Protein AF-A0A3M7S8G0-F1 (afdb_monomer_lite)

Structure (mmCIF, N/CA/C/O backbone):
data_AF-A0A3M7S8G0-F1
#
_entry.id   AF-A0A3M7S8G0-F1
#
loop_
_atom_site.group_PDB
_atom_site.id
_atom_site.type_symbol
_atom_site.label_atom_id
_atom_site.label_alt_id
_atom_site.label_comp_id
_atom_site.label_asym_id
_atom_site.label_entity_id
_atom_site.label_seq_id
_atom_site.pdbx_PDB_ins_code
_atom_site.Cartn_x
_atom_site.Cartn_y
_atom_site.Cartn_z
_atom_site.occupancy
_atom_site.B_iso_or_equiv
_atom_site.auth_seq_id
_atom_site.auth_comp_id
_atom_site.auth_asym_id
_atom_site.auth_atom_id
_atom_site.pdbx_PDB_model_num
ATOM 1 N N . MET A 1 1 ? -59.566 43.401 36.136 1.00 35.19 1 MET A N 1
ATOM 2 C CA . MET A 1 1 ? -59.509 43.508 34.661 1.00 35.19 1 MET A CA 1
ATOM 3 C C . MET A 1 1 ? -58.151 42.978 34.222 1.00 35.19 1 MET A C 1
ATOM 5 O O . MET A 1 1 ? -57.161 43.342 34.837 1.00 35.19 1 MET A O 1
ATOM 9 N N . LYS A 1 2 ? -58.144 42.011 33.301 1.00 36.00 2 LYS A N 1
ATOM 10 C CA . LYS A 1 2 ? -57.023 41.124 32.942 1.00 36.00 2 LYS A CA 1
ATOM 11 C C . LYS A 1 2 ? -55.799 41.880 32.402 1.00 36.00 2 LYS A C 1
ATOM 13 O O . LYS A 1 2 ? -55.965 42.694 31.504 1.00 36.00 2 LYS A O 1
ATOM 18 N N . PHE A 1 3 ? -54.597 41.495 32.831 1.00 31.25 3 PHE A N 1
ATOM 19 C CA . PHE A 1 3 ? -53.400 41.558 31.989 1.00 31.25 3 PHE A CA 1
ATOM 20 C C . PHE A 1 3 ? -52.768 40.165 31.961 1.00 31.25 3 PHE A C 1
ATOM 22 O O . PHE A 1 3 ? -52.511 39.558 32.998 1.00 31.25 3 PHE A O 1
ATOM 29 N N . PHE A 1 4 ? -52.667 39.623 30.751 1.00 34.78 4 PHE A N 1
ATOM 30 C CA . PHE A 1 4 ? -52.279 38.252 30.450 1.00 34.78 4 PHE A CA 1
ATOM 31 C C . PHE A 1 4 ? -50.775 38.038 30.654 1.00 34.78 4 PHE A C 1
ATOM 33 O O . PHE A 1 4 ? -49.954 38.788 30.133 1.00 34.78 4 PHE A O 1
ATOM 40 N N . PHE A 1 5 ? -50.446 36.954 31.354 1.00 35.44 5 PHE A N 1
ATOM 41 C CA . PHE A 1 5 ? -49.166 36.261 31.280 1.00 35.44 5 PHE A CA 1
ATOM 42 C C . PHE A 1 5 ? -48.960 35.728 29.854 1.00 35.44 5 PHE A C 1
ATOM 44 O O . PHE A 1 5 ? -49.791 34.965 29.360 1.00 35.44 5 PHE A O 1
ATOM 51 N N . LEU A 1 6 ? -47.837 36.068 29.225 1.00 30.28 6 LEU A N 1
ATOM 52 C CA . LEU A 1 6 ? -47.294 35.314 28.098 1.00 30.28 6 LEU A CA 1
ATOM 53 C C . LEU A 1 6 ? -45.829 35.000 28.418 1.00 30.28 6 LEU A C 1
ATOM 55 O O . LEU A 1 6 ? -44.922 35.777 28.133 1.00 30.28 6 LEU A O 1
ATOM 59 N N . ILE A 1 7 ? -45.616 33.866 29.087 1.00 33.19 7 ILE A N 1
ATOM 60 C CA . ILE A 1 7 ? -44.297 33.249 29.233 1.00 33.19 7 ILE A CA 1
ATOM 61 C C . ILE A 1 7 ? -43.925 32.712 27.850 1.00 33.19 7 ILE A C 1
ATOM 63 O O . ILE A 1 7 ? -44.396 31.652 27.440 1.00 33.19 7 ILE A O 1
ATOM 67 N N . PHE A 1 8 ? -43.099 33.451 27.113 1.00 31.55 8 PHE A N 1
ATOM 68 C CA . PHE A 1 8 ? -42.335 32.873 26.016 1.00 31.55 8 PHE A CA 1
ATOM 69 C C . PHE A 1 8 ? -41.176 32.082 26.628 1.00 31.55 8 PHE A C 1
ATOM 71 O O . PHE A 1 8 ? -40.169 32.642 27.056 1.00 31.55 8 PHE A O 1
ATOM 78 N N . LEU A 1 9 ? -41.333 30.760 26.669 1.00 33.66 9 LEU A N 1
ATOM 79 C CA . LEU A 1 9 ? -40.222 29.815 26.708 1.00 33.66 9 LEU A CA 1
ATOM 80 C C . LEU A 1 9 ? -39.413 29.996 25.416 1.00 33.66 9 LEU A C 1
ATOM 82 O O . LEU A 1 9 ? -39.657 29.323 24.416 1.00 33.66 9 LEU A O 1
ATOM 86 N N . ILE A 1 10 ? -38.450 30.916 25.421 1.00 33.97 10 ILE A N 1
ATOM 87 C CA . ILE A 1 10 ? -37.349 30.858 24.465 1.00 33.97 10 ILE A CA 1
ATOM 88 C C . ILE A 1 10 ? -36.481 29.693 24.938 1.00 33.97 10 ILE A C 1
ATOM 90 O O . ILE A 1 10 ? -35.662 29.836 25.842 1.00 33.97 10 ILE A O 1
ATOM 94 N N . LYS A 1 11 ? -36.697 28.511 24.350 1.00 32.19 11 LYS A N 1
ATOM 95 C CA . LYS A 1 11 ? -35.634 27.509 24.255 1.00 32.19 11 LYS A CA 1
ATOM 96 C C . LYS A 1 11 ? -34.472 28.217 23.562 1.00 32.19 11 LYS A C 1
ATOM 98 O O . LYS A 1 11 ? -34.526 28.423 22.353 1.00 32.19 11 LYS A O 1
ATOM 103 N N . SER A 1 12 ? -33.453 28.622 24.315 1.00 40.34 12 SER A N 1
ATOM 104 C CA . SER A 1 12 ? -32.129 28.810 23.734 1.00 40.34 12 SER A CA 1
ATOM 105 C C . SER A 1 12 ? -31.809 27.500 23.022 1.00 40.34 12 SER A C 1
ATOM 107 O O . SER A 1 12 ? -31.809 26.446 23.666 1.00 40.34 12 SER A O 1
ATOM 109 N N . ALA A 1 13 ? -31.646 27.535 21.701 1.00 43.72 13 ALA A N 1
ATOM 110 C CA . ALA A 1 13 ? -31.045 26.418 20.998 1.00 43.72 13 ALA A CA 1
ATOM 111 C C . ALA A 1 13 ? -29.702 26.173 21.696 1.00 43.72 13 ALA A C 1
ATOM 113 O O . ALA A 1 13 ? -28.872 27.067 21.786 1.00 43.72 13 ALA A O 1
ATOM 114 N N . LEU A 1 14 ? -29.570 25.029 22.359 1.00 53.03 14 LEU A N 1
ATOM 115 C CA . LEU A 1 14 ? -28.293 24.626 22.921 1.00 53.03 14 LEU A CA 1
ATOM 116 C C . LEU A 1 14 ? -27.440 24.192 21.732 1.00 53.03 14 LEU A C 1
ATOM 118 O O . LEU A 1 14 ? -27.887 23.374 20.919 1.00 53.03 14 LEU A O 1
ATOM 122 N N . SER A 1 15 ? -26.246 24.766 21.619 1.00 60.47 15 SER A N 1
ATOM 123 C CA . SER A 1 15 ? -25.248 24.336 20.651 1.00 60.47 15 SER A CA 1
ATOM 124 C C . SER A 1 15 ? -25.037 22.824 20.769 1.00 60.47 15 SER A C 1
ATOM 126 O O . SER A 1 15 ? -25.132 22.235 21.849 1.00 60.47 15 SER A O 1
ATOM 128 N N . LEU A 1 16 ? -24.827 22.167 19.628 1.00 77.75 16 LEU A N 1
ATOM 129 C CA . LEU A 1 16 ? -24.616 20.725 19.601 1.00 77.75 16 LEU A CA 1
ATOM 130 C C . LEU A 1 16 ? -23.365 20.395 20.430 1.00 77.75 16 LEU A C 1
ATOM 132 O O . LEU A 1 16 ? -22.301 20.960 20.174 1.00 77.75 16 LEU A O 1
ATOM 136 N N . ALA A 1 17 ? -23.520 19.501 21.412 1.00 82.19 17 ALA A N 1
ATOM 137 C CA . ALA A 1 17 ? -22.424 19.017 22.246 1.00 82.19 17 ALA A CA 1
ATOM 138 C C . ALA A 1 17 ? -21.334 18.353 21.388 1.00 82.19 17 ALA A C 1
ATOM 140 O O . ALA A 1 17 ? -21.664 17.810 20.325 1.00 82.19 17 ALA A O 1
ATOM 141 N N . PRO A 1 18 ? -20.066 18.379 21.835 1.00 83.50 18 PRO A N 1
ATOM 142 C CA . PRO A 1 18 ? -18.999 17.777 21.068 1.00 83.50 18 PRO A CA 1
ATOM 143 C C . PRO A 1 18 ? -19.163 16.260 20.978 1.00 83.50 18 PRO A C 1
ATOM 145 O O . PRO A 1 18 ? -19.844 15.631 21.793 1.00 83.50 18 PRO A O 1
ATOM 148 N N . THR A 1 19 ? -18.548 15.663 19.967 1.00 77.38 19 THR A N 1
ATOM 149 C CA . THR A 1 19 ? -18.712 14.234 19.657 1.00 77.38 19 THR A CA 1
ATOM 150 C C . THR A 1 19 ? -17.924 13.315 20.591 1.00 77.38 19 THR A C 1
ATOM 152 O O . THR A 1 19 ? -18.181 12.114 20.646 1.00 77.38 19 THR A O 1
ATOM 155 N N . GLU A 1 20 ? -16.976 13.877 21.332 1.00 80.56 20 GLU A N 1
ATOM 156 C CA . GLU A 1 20 ? -16.166 13.206 22.338 1.00 80.56 20 GLU A CA 1
ATOM 157 C C . GLU A 1 20 ? -15.847 14.172 23.487 1.00 80.56 20 GLU A C 1
ATOM 159 O O . GLU A 1 20 ? -16.281 15.327 23.500 1.00 80.56 20 GLU A O 1
ATOM 164 N N . ASN A 1 21 ? -15.096 13.700 24.481 1.00 80.44 21 ASN A N 1
ATOM 165 C CA . ASN A 1 21 ? -14.714 14.539 25.605 1.00 80.44 21 ASN A CA 1
ATOM 166 C C . ASN A 1 21 ? -13.598 15.515 25.195 1.00 80.44 21 ASN A C 1
ATOM 168 O O . ASN A 1 21 ? -12.457 15.104 24.978 1.00 80.44 21 ASN A O 1
ATOM 172 N N . PHE A 1 22 ? -13.934 16.802 25.117 1.00 82.00 22 PHE A N 1
ATOM 173 C CA . PHE A 1 22 ? -12.981 17.893 24.945 1.00 82.00 22 PHE A CA 1
ATOM 174 C C . PHE A 1 22 ? -12.888 18.697 26.233 1.00 82.00 22 PHE A C 1
ATOM 176 O O . PHE A 1 22 ? -13.895 19.171 26.760 1.00 82.00 22 PHE A O 1
ATOM 183 N N . THR A 1 23 ? -11.662 18.879 26.714 1.00 81.12 23 THR A N 1
ATOM 184 C CA . THR A 1 23 ? -11.382 19.621 27.947 1.00 81.12 23 THR A CA 1
ATOM 185 C C . THR A 1 23 ? -11.760 21.097 27.822 1.00 81.12 23 THR A C 1
ATOM 187 O O . THR A 1 23 ? -12.122 21.727 28.816 1.00 81.12 23 THR A O 1
ATOM 190 N N . TYR A 1 24 ? -11.716 21.648 26.606 1.00 84.31 24 TYR A N 1
ATOM 191 C CA . TYR A 1 24 ? -11.906 23.070 26.358 1.00 84.31 24 TYR A CA 1
ATOM 192 C C . TYR A 1 24 ? -12.901 23.333 25.224 1.00 84.31 24 TYR A C 1
ATOM 194 O O . TYR A 1 24 ? -13.018 22.557 24.272 1.00 84.31 24 TYR A O 1
ATOM 202 N N . ASN A 1 25 ? -13.626 24.451 25.318 1.00 86.12 25 ASN A N 1
ATOM 203 C CA . ASN A 1 25 ? -14.528 24.911 24.267 1.00 86.12 25 ASN A CA 1
ATOM 204 C C . ASN A 1 25 ? -14.671 26.435 24.240 1.00 86.12 25 ASN A C 1
ATOM 206 O O . ASN A 1 25 ? -14.488 27.124 25.248 1.00 86.12 25 ASN A O 1
ATOM 210 N N . LYS A 1 26 ? -15.013 26.962 23.063 1.00 84.12 26 LYS A N 1
ATOM 211 C CA . LYS A 1 26 ? -15.295 28.377 22.855 1.00 84.12 26 LYS A CA 1
ATOM 212 C C . LYS A 1 26 ? -16.267 28.582 21.703 1.00 84.12 26 LYS A C 1
ATOM 214 O O . LYS A 1 26 ? -16.090 28.065 20.603 1.00 84.12 26 LYS A O 1
ATOM 219 N N . THR A 1 27 ? -17.258 29.428 21.936 1.00 82.00 27 THR A N 1
ATOM 220 C CA . THR A 1 27 ? -18.144 29.923 20.885 1.00 82.00 27 THR A CA 1
ATOM 221 C C . THR A 1 27 ? -17.574 31.202 20.274 1.00 82.00 27 THR A C 1
ATOM 223 O O . THR A 1 27 ? -17.261 32.140 21.008 1.00 82.00 27 THR A O 1
ATOM 226 N N . LEU A 1 28 ? -17.445 31.240 18.943 1.00 76.19 28 LEU A N 1
ATOM 227 C CA . LEU A 1 28 ? -16.756 32.313 18.214 1.00 76.19 28 LEU A CA 1
ATOM 228 C C . LEU A 1 28 ? -17.702 33.266 17.460 1.00 76.19 28 LEU A C 1
ATOM 230 O O . LEU A 1 28 ? -17.404 34.454 17.366 1.00 76.19 28 LEU A O 1
ATOM 234 N N . ILE A 1 29 ? -18.847 32.791 16.944 1.00 74.19 29 ILE A N 1
ATOM 235 C CA . ILE A 1 29 ? -19.859 33.636 16.269 1.00 74.19 29 ILE A CA 1
ATOM 236 C C . ILE A 1 29 ? -21.254 33.223 16.697 1.00 74.19 29 ILE A C 1
ATOM 238 O O . ILE A 1 29 ? -21.721 32.174 16.256 1.00 74.19 29 ILE A O 1
ATOM 242 N N . ALA A 1 30 ? -21.940 34.091 17.453 1.00 62.34 30 ALA A N 1
ATOM 243 C CA . ALA A 1 30 ? -23.257 33.833 18.046 1.00 62.34 30 ALA A CA 1
ATOM 244 C C . ALA A 1 30 ? -23.310 32.491 18.820 1.00 62.34 30 ALA A C 1
ATOM 246 O O . ALA A 1 30 ? -22.468 31.627 18.635 1.00 62.34 30 ALA A O 1
ATOM 247 N N . PRO A 1 31 ? -24.278 32.249 19.706 1.00 52.06 31 PRO A N 1
ATOM 248 C CA . PRO A 1 31 ? -24.307 31.004 20.480 1.00 52.06 31 PRO A CA 1
ATOM 249 C C . PRO A 1 31 ? -24.308 29.687 19.664 1.00 52.06 31 PRO A C 1
ATOM 251 O O . PRO A 1 31 ? -23.962 28.659 20.233 1.00 52.06 31 PRO A O 1
ATOM 254 N N . ASP A 1 32 ? -24.594 29.708 18.349 1.00 57.19 32 ASP A N 1
ATOM 255 C CA . ASP A 1 32 ? -24.912 28.500 17.566 1.00 57.19 32 ASP A CA 1
ATOM 256 C C . ASP A 1 32 ? -24.345 28.420 16.131 1.00 57.19 32 ASP A C 1
ATOM 258 O O . ASP A 1 32 ? -24.664 27.466 15.413 1.00 57.19 32 ASP A O 1
ATOM 262 N N . LEU A 1 33 ? -23.565 29.406 15.660 1.00 74.38 33 LEU A N 1
ATOM 263 C CA . LEU A 1 33 ? -23.120 29.442 14.252 1.00 74.38 33 LEU A CA 1
ATOM 264 C C . LEU A 1 33 ? -21.683 28.978 14.044 1.00 74.38 33 LEU A C 1
ATOM 266 O O . LEU A 1 33 ? -21.390 28.455 12.969 1.00 74.38 33 LEU A O 1
ATOM 270 N N . PHE A 1 34 ? -20.813 29.179 15.034 1.00 85.69 34 PHE A N 1
ATOM 271 C CA . PHE A 1 34 ? -19.439 28.693 15.005 1.00 85.69 34 PHE A CA 1
ATOM 272 C C . PHE A 1 34 ? -18.928 28.427 16.422 1.00 85.69 34 PHE A C 1
ATOM 274 O O . PHE A 1 34 ? -18.753 29.363 17.211 1.00 85.69 34 PHE A O 1
ATOM 281 N N . THR A 1 35 ? -18.643 27.168 16.726 1.00 89.12 35 THR A N 1
ATOM 282 C CA . THR A 1 35 ? -18.095 26.728 18.013 1.00 89.12 35 THR A CA 1
ATOM 283 C C . THR A 1 35 ? -16.873 25.865 17.756 1.00 89.12 35 THR A C 1
ATOM 285 O O . THR A 1 35 ? -16.892 25.027 16.860 1.00 89.12 35 THR A O 1
ATOM 288 N N . VAL A 1 36 ? -15.820 26.070 18.540 1.00 90.88 36 VAL A N 1
ATOM 289 C CA . VAL A 1 36 ? -14.621 25.236 18.522 1.00 90.88 36 VAL A CA 1
ATOM 290 C C . VAL A 1 36 ? -14.451 24.555 19.874 1.00 90.88 36 VAL A C 1
ATOM 292 O O . VAL A 1 36 ? -14.574 25.187 20.925 1.00 90.88 36 VAL A O 1
ATOM 295 N N . PHE A 1 37 ? -14.164 23.265 19.838 1.00 92.31 37 PHE A N 1
ATOM 296 C CA . PHE A 1 37 ? -13.743 22.452 20.968 1.00 92.31 37 PHE A CA 1
ATOM 297 C C . PHE A 1 37 ? -12.297 22.050 20.735 1.00 92.31 37 PHE A C 1
ATOM 299 O O . PHE A 1 37 ? -11.901 21.824 19.591 1.00 92.31 37 PHE A O 1
ATOM 306 N N . TRP A 1 38 ? -11.499 21.978 21.793 1.00 92.31 38 TRP A N 1
ATOM 307 C CA . TRP A 1 38 ? -10.139 21.480 21.663 1.00 92.31 38 TRP A CA 1
ATOM 308 C C . TRP A 1 38 ? -9.673 20.739 22.907 1.00 92.31 38 TRP A C 1
ATOM 310 O O . TRP A 1 38 ? -10.160 20.920 24.026 1.00 92.31 38 TRP A O 1
ATOM 320 N N . LYS A 1 39 ? -8.752 19.824 22.655 1.00 87.00 39 LYS A N 1
ATOM 321 C CA . LYS A 1 39 ? -7.991 19.063 23.636 1.00 87.00 39 LYS A CA 1
ATOM 322 C C . LYS A 1 39 ? -6.589 18.921 23.075 1.00 87.00 39 LYS A C 1
ATOM 324 O O . LYS A 1 39 ? -6.392 19.011 21.864 1.00 87.00 39 LYS A O 1
ATOM 329 N N . HIS A 1 40 ? -5.627 18.696 23.942 1.00 82.81 40 HIS A N 1
ATOM 330 C CA . HIS A 1 40 ? -4.252 18.518 23.525 1.00 82.81 40 HIS A CA 1
ATOM 331 C C . HIS A 1 40 ? -3.588 17.460 24.397 1.00 82.81 40 HIS A C 1
ATOM 333 O O . HIS A 1 40 ? -4.030 17.205 25.521 1.00 82.81 40 HIS A O 1
ATOM 339 N N . ASP A 1 41 ? -2.525 16.870 23.870 1.00 76.62 41 ASP A N 1
ATOM 340 C CA . ASP A 1 41 ? -1.534 16.137 24.648 1.00 76.62 41 ASP A CA 1
ATOM 341 C C . ASP A 1 41 ? -0.191 16.892 24.605 1.00 76.62 41 ASP A C 1
ATOM 343 O O . ASP A 1 41 ? -0.172 18.120 24.473 1.00 76.62 41 ASP A O 1
ATOM 347 N N . SER A 1 42 ? 0.933 16.195 24.794 1.00 70.81 42 SER A N 1
ATOM 348 C CA . SER A 1 42 ? 2.273 16.793 24.758 1.00 70.81 42 SER A CA 1
ATOM 349 C C . SER A 1 42 ? 2.832 17.007 23.343 1.00 70.81 42 SER A C 1
ATOM 351 O O . SER A 1 42 ? 3.933 17.543 23.212 1.00 70.81 42 SER A O 1
ATOM 353 N N . VAL A 1 43 ? 2.124 16.569 22.298 1.00 64.19 43 VAL A N 1
ATOM 354 C CA . VAL A 1 43 ? 2.602 16.495 20.908 1.00 64.19 43 VAL A CA 1
ATOM 355 C C . VAL A 1 43 ? 1.654 17.208 19.937 1.00 64.19 43 VAL A C 1
ATOM 357 O O . VAL A 1 43 ? 2.117 17.936 19.055 1.00 64.19 43 VAL A O 1
ATOM 360 N N . GLU A 1 44 ? 0.340 17.042 20.090 1.00 76.38 44 GLU A N 1
ATOM 361 C CA . GLU A 1 44 ? -0.671 17.562 19.167 1.00 76.38 44 GLU A CA 1
ATOM 362 C C . GLU A 1 44 ? -1.878 18.205 19.865 1.00 76.38 44 GLU A C 1
ATOM 364 O O . GLU A 1 44 ? -2.218 17.916 21.015 1.00 76.38 44 GLU A O 1
ATOM 369 N N . VAL A 1 45 ? -2.557 19.083 19.126 1.00 84.81 45 VAL A N 1
ATOM 370 C CA . VAL A 1 45 ? -3.860 19.654 19.470 1.00 84.81 45 VAL A CA 1
ATOM 371 C C . VAL A 1 45 ? -4.904 19.065 18.532 1.00 84.81 45 VAL A C 1
ATOM 373 O O . VAL A 1 45 ? -4.756 19.103 17.310 1.00 84.81 45 VAL A O 1
ATOM 376 N N . THR A 1 46 ? -5.978 18.532 19.109 1.00 83.75 46 THR A N 1
ATOM 377 C CA . THR A 1 46 ? -7.173 18.108 18.376 1.00 83.75 46 THR A CA 1
ATOM 378 C C . THR A 1 46 ? -8.241 19.184 18.507 1.00 83.75 46 THR A C 1
ATOM 380 O O . THR A 1 46 ? -8.593 19.577 19.620 1.00 83.75 46 THR A O 1
ATOM 383 N N . PHE A 1 47 ? -8.786 19.617 17.376 1.00 91.00 47 PHE A N 1
ATOM 384 C CA . PHE A 1 47 ? -9.878 20.574 17.265 1.00 91.00 47 PHE A CA 1
ATOM 385 C C . PHE A 1 47 ? -11.130 19.885 16.741 1.00 91.00 47 PHE A C 1
ATOM 387 O O . PHE A 1 47 ? -11.052 19.070 15.828 1.00 91.00 47 PHE A O 1
ATOM 394 N N . GLU A 1 48 ? -12.290 20.280 17.247 1.00 91.56 48 GLU A N 1
ATOM 395 C CA . GLU A 1 48 ? -13.588 19.978 16.653 1.00 91.56 48 GLU A CA 1
ATOM 396 C C . GLU A 1 48 ? -14.340 21.285 16.418 1.00 91.56 48 GLU A C 1
ATOM 398 O O . GLU A 1 48 ? -14.539 22.086 17.330 1.00 91.56 48 GLU A O 1
ATOM 403 N N . ILE A 1 49 ? -14.725 21.523 15.169 1.00 91.38 49 ILE A N 1
ATOM 404 C CA . ILE A 1 49 ? -15.314 22.771 14.702 1.00 91.38 49 ILE A CA 1
ATOM 405 C C . ILE A 1 49 ? -16.743 22.492 14.265 1.00 91.38 49 ILE A C 1
ATOM 407 O O . ILE A 1 49 ? -16.989 21.738 13.323 1.00 91.38 49 ILE A O 1
ATOM 411 N N . HIS A 1 50 ? -17.686 23.139 14.937 1.00 92.25 50 HIS A N 1
ATOM 412 C CA . HIS A 1 50 ? -19.104 23.111 14.613 1.00 92.25 50 HIS A CA 1
ATOM 413 C C . HIS A 1 50 ? -19.482 24.405 13.921 1.00 92.25 50 HIS A C 1
ATOM 415 O O . HIS A 1 50 ? -19.293 25.479 14.492 1.00 92.25 50 HIS A O 1
ATOM 421 N N . PHE A 1 51 ? -20.079 24.323 12.734 1.00 90.25 51 PHE A N 1
ATOM 422 C CA . PHE A 1 51 ? -20.623 25.503 12.073 1.00 90.25 51 PHE A CA 1
ATOM 423 C C . PHE A 1 51 ? -21.942 25.242 11.349 1.00 90.25 51 PHE A C 1
ATOM 425 O O . PHE A 1 51 ? -22.218 24.140 10.867 1.00 90.25 51 PHE A O 1
ATOM 432 N N . LYS A 1 52 ? -22.780 26.282 11.279 1.00 88.06 52 LYS A N 1
ATOM 433 C CA . LYS A 1 52 ? -24.123 26.242 10.671 1.00 88.06 52 LYS A CA 1
ATOM 434 C C . LYS A 1 52 ? -24.300 27.354 9.640 1.00 88.06 52 LYS A C 1
ATOM 436 O O . LYS A 1 52 ? -23.564 28.340 9.629 1.00 88.06 52 LYS A O 1
ATOM 441 N N . ASN A 1 53 ? -25.313 27.212 8.781 1.00 84.38 53 ASN A N 1
ATOM 442 C CA . ASN A 1 53 ? -25.761 28.250 7.834 1.00 84.38 53 ASN A CA 1
ATOM 443 C C . ASN A 1 53 ? -24.683 28.783 6.870 1.00 84.38 53 ASN A C 1
ATOM 445 O O . ASN A 1 53 ? -24.787 29.911 6.376 1.00 84.38 53 ASN A O 1
ATOM 449 N N . SER A 1 54 ? -23.671 27.956 6.601 1.00 86.06 54 SER A N 1
ATOM 450 C CA . SER A 1 54 ? -22.522 28.256 5.744 1.00 86.06 54 SER A CA 1
ATOM 451 C C . SER A 1 54 ? -22.133 27.013 4.944 1.00 86.06 54 SER A C 1
ATOM 453 O O . SER A 1 54 ? -22.345 25.886 5.401 1.00 86.06 54 SER A O 1
ATOM 455 N N . LYS A 1 55 ? -21.612 27.203 3.732 1.00 86.44 55 LYS A N 1
ATOM 456 C CA . LYS A 1 55 ? -21.103 26.135 2.862 1.00 86.44 55 LYS A CA 1
ATOM 457 C C . LYS A 1 55 ? -19.697 25.701 3.268 1.00 86.44 55 LYS A C 1
ATOM 459 O O . LYS A 1 55 ? -19.448 24.504 3.320 1.00 86.44 55 LYS A O 1
ATOM 464 N N . TRP A 1 56 ? -18.857 26.654 3.663 1.00 88.75 56 TRP A N 1
ATOM 465 C CA . TRP A 1 56 ? -17.500 26.411 4.144 1.00 88.75 56 TRP A CA 1
ATOM 466 C C . TRP A 1 56 ? -17.215 27.182 5.438 1.00 88.75 56 TRP A C 1
ATOM 468 O O . TRP A 1 56 ? -17.881 28.178 5.757 1.00 88.75 56 TRP A O 1
ATOM 478 N N . ALA A 1 57 ? -16.205 26.714 6.162 1.00 90.44 57 ALA A N 1
ATOM 479 C CA . ALA A 1 57 ? -15.622 27.340 7.340 1.00 90.44 57 ALA A CA 1
ATOM 480 C C . ALA A 1 57 ? -14.105 27.444 7.178 1.00 90.44 57 ALA A C 1
ATOM 482 O O . ALA A 1 57 ? -13.487 26.571 6.584 1.00 90.44 57 ALA A O 1
ATOM 483 N N . MET A 1 58 ? -13.516 28.503 7.718 1.00 91.50 58 MET A N 1
ATOM 484 C CA . MET A 1 58 ? -12.075 28.679 7.845 1.00 91.50 58 MET A CA 1
ATOM 485 C C . MET A 1 58 ? -11.735 28.810 9.324 1.00 91.50 58 MET A C 1
ATOM 487 O O . MET A 1 58 ? -12.418 29.542 10.045 1.00 91.50 58 MET A O 1
ATOM 491 N N . PHE A 1 59 ? -10.671 28.150 9.757 1.00 92.38 59 PHE A N 1
ATOM 492 C CA . PHE A 1 59 ? -10.141 28.241 11.111 1.00 92.38 59 PHE A CA 1
ATOM 493 C C . PHE A 1 59 ? -8.626 28.098 11.079 1.00 92.38 59 PHE A C 1
ATOM 495 O O . PHE A 1 59 ? -8.102 27.327 10.285 1.00 92.38 59 PHE A O 1
ATOM 502 N N . GLY A 1 60 ? -7.919 28.813 11.943 1.00 91.50 60 GLY A N 1
ATOM 503 C CA . GLY A 1 60 ? -6.482 28.646 12.046 1.00 91.50 60 GLY A CA 1
ATOM 504 C C . GLY A 1 60 ? -5.816 29.615 12.999 1.00 91.50 60 GLY A C 1
ATOM 505 O O . GLY A 1 60 ? -6.474 30.281 13.801 1.00 91.50 60 GLY A O 1
ATOM 506 N N . I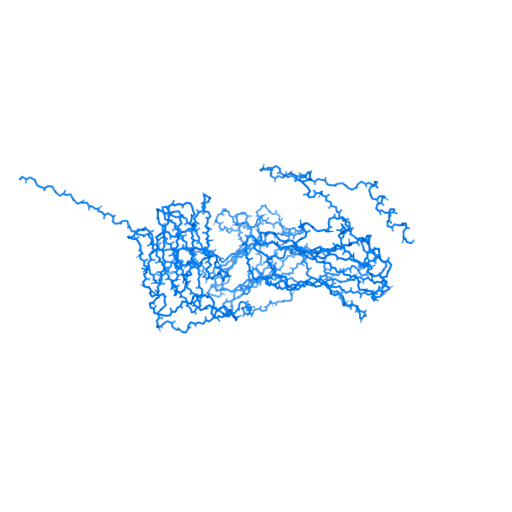LE A 1 61 ? -4.497 29.695 12.893 1.00 90.69 61 ILE A N 1
ATOM 507 C CA . ILE A 1 61 ? -3.628 30.455 13.786 1.00 90.69 61 ILE A CA 1
ATOM 508 C C . ILE A 1 61 ? -3.078 31.654 13.026 1.00 90.69 61 ILE A C 1
ATOM 510 O O . ILE A 1 61 ? -2.560 31.538 11.918 1.00 90.69 61 ILE A O 1
ATOM 514 N N . ALA A 1 62 ? -3.213 32.836 13.615 1.00 89.81 62 ALA A N 1
ATOM 515 C CA . ALA A 1 62 ? -2.727 34.068 13.027 1.00 89.81 62 ALA A CA 1
ATOM 516 C C . ALA A 1 62 ? -1.258 34.298 13.387 1.00 89.81 62 ALA A C 1
ATOM 518 O O . ALA A 1 62 ? -0.902 34.416 14.560 1.00 89.81 62 ALA A O 1
ATOM 519 N N . GLY A 1 63 ? -0.423 34.422 12.360 1.00 86.19 63 GLY A N 1
ATOM 520 C CA . GLY A 1 63 ? 0.960 34.861 12.467 1.00 86.19 63 GLY A CA 1
ATOM 521 C C . GLY A 1 63 ? 1.131 36.320 12.061 1.00 86.19 63 GLY A C 1
ATOM 522 O O . GLY A 1 63 ? 0.183 37.022 11.700 1.00 86.19 63 GLY A O 1
ATOM 523 N N . THR A 1 64 ? 2.374 36.788 12.119 1.00 82.56 64 THR A N 1
ATOM 524 C CA . THR A 1 64 ? 2.743 38.163 11.752 1.00 82.56 64 THR A CA 1
ATOM 525 C C . THR A 1 64 ? 2.731 38.388 10.240 1.00 82.56 64 THR A C 1
ATOM 527 O O . THR A 1 64 ? 2.239 39.418 9.784 1.00 82.56 64 THR A O 1
ATOM 530 N N . ASN A 1 65 ? 3.245 37.426 9.468 1.00 85.75 65 ASN A N 1
ATOM 531 C CA . ASN A 1 65 ? 3.405 37.542 8.013 1.00 85.75 65 ASN A CA 1
ATOM 532 C C . ASN A 1 65 ? 2.267 36.887 7.224 1.00 85.75 65 ASN A C 1
ATOM 534 O O . ASN A 1 65 ? 1.940 37.338 6.131 1.00 85.75 65 ASN A O 1
ATOM 538 N N . PHE A 1 66 ? 1.665 35.841 7.777 1.00 89.25 66 PHE A N 1
ATOM 539 C CA . PHE A 1 66 ? 0.518 35.120 7.234 1.00 89.25 66 PHE A CA 1
ATOM 540 C C . PHE A 1 66 ? -0.226 34.458 8.400 1.00 89.25 66 PHE A C 1
ATOM 542 O O . PHE A 1 66 ? 0.286 34.408 9.518 1.00 89.25 66 PHE A O 1
ATOM 549 N N . SER A 1 67 ? -1.449 33.990 8.169 1.00 90.50 67 SER A N 1
ATOM 550 C CA . SER A 1 67 ? -2.133 33.069 9.083 1.00 90.50 67 SER A CA 1
ATOM 551 C C . SER A 1 67 ? -2.154 31.686 8.459 1.00 90.50 67 SER A C 1
ATOM 553 O O . SER A 1 67 ? -2.442 31.569 7.273 1.00 90.50 67 SER A O 1
ATOM 555 N N . ASP A 1 68 ? -1.871 30.668 9.247 1.00 88.44 68 ASP A N 1
ATOM 556 C CA . ASP A 1 68 ? -1.973 29.279 8.826 1.00 88.44 68 ASP A CA 1
ATOM 557 C C . ASP A 1 68 ? -3.392 28.795 9.139 1.00 88.44 68 ASP A C 1
ATOM 559 O O . ASP A 1 68 ? -3.815 28.801 10.302 1.00 88.44 68 ASP A O 1
ATOM 563 N N . VAL A 1 69 ? -4.149 28.466 8.092 1.00 89.69 69 VAL A N 1
ATOM 564 C CA . VAL A 1 69 ? -5.580 28.197 8.165 1.00 89.69 69 VAL A CA 1
ATOM 565 C C . VAL A 1 69 ? -5.977 26.941 7.407 1.00 89.69 69 VAL A C 1
ATOM 567 O O . VAL A 1 69 ? -5.578 26.704 6.273 1.00 89.69 69 VAL A O 1
ATOM 570 N N . VAL A 1 70 ? -6.919 26.210 7.991 1.00 86.88 70 VAL A N 1
ATOM 571 C CA . VAL A 1 70 ? -7.693 25.196 7.290 1.00 86.88 70 VAL A CA 1
ATOM 572 C C . VAL A 1 70 ? -9.018 25.781 6.812 1.00 86.88 70 VAL A C 1
ATOM 574 O O . VAL A 1 70 ? -9.732 26.450 7.563 1.00 86.88 70 VAL A O 1
ATOM 577 N N . ILE A 1 71 ? -9.365 25.509 5.555 1.00 87.25 71 ILE A N 1
ATOM 578 C CA . ILE A 1 71 ? -10.684 25.770 4.971 1.00 87.25 71 ILE A CA 1
ATOM 579 C C . ILE A 1 71 ? -11.375 24.435 4.753 1.00 87.25 71 ILE A C 1
ATOM 581 O O . ILE A 1 71 ? -10.817 23.569 4.096 1.00 87.25 71 ILE A O 1
ATOM 585 N N . ALA A 1 72 ? -12.587 24.270 5.269 1.00 80.62 72 ALA A N 1
ATOM 586 C CA . ALA A 1 72 ? -13.296 22.999 5.280 1.00 80.62 72 ALA A CA 1
ATOM 587 C C . ALA A 1 72 ? -14.746 23.138 4.799 1.00 80.62 72 ALA A C 1
ATOM 589 O O . ALA A 1 72 ? -15.431 24.114 5.129 1.00 80.62 72 ALA A O 1
ATOM 590 N N . TRP A 1 73 ? -15.226 22.155 4.036 1.00 82.25 73 TRP A N 1
ATOM 591 C CA . TRP A 1 73 ? -16.593 22.093 3.512 1.00 82.25 73 TRP A CA 1
ATOM 592 C C . TRP A 1 73 ? -17.041 20.646 3.284 1.00 82.25 73 TRP A C 1
ATOM 594 O O . TRP A 1 73 ? -16.233 19.722 3.231 1.00 82.25 73 TRP A O 1
ATOM 604 N N . LEU A 1 74 ? -18.356 20.445 3.184 1.00 70.56 74 LEU A N 1
ATOM 605 C CA . LEU A 1 74 ? -18.925 19.164 2.765 1.00 70.56 74 LEU A CA 1
ATOM 606 C C . LEU A 1 74 ? -19.321 19.263 1.291 1.00 70.56 74 LEU A C 1
ATOM 608 O O . LEU A 1 74 ? -19.935 20.259 0.901 1.00 70.56 74 LEU A O 1
ATOM 612 N N . ASN A 1 75 ? -19.012 18.234 0.509 1.00 66.44 75 ASN A N 1
ATOM 613 C CA . ASN A 1 75 ? -19.507 18.087 -0.857 1.00 66.44 75 ASN A CA 1
ATOM 614 C C . ASN A 1 75 ? -21.004 17.737 -0.881 1.00 66.44 75 ASN A C 1
ATOM 616 O O . ASN A 1 75 ? -21.622 17.447 0.149 1.00 66.44 75 ASN A O 1
ATOM 620 N N . ASP A 1 76 ? -21.592 17.727 -2.080 1.00 71.56 76 ASP A N 1
ATOM 621 C CA . ASP A 1 76 ? -23.006 17.392 -2.291 1.00 71.56 76 ASP A CA 1
ATOM 622 C C . ASP A 1 76 ? -23.361 15.957 -1.845 1.00 71.56 76 ASP A C 1
ATOM 624 O O . ASP A 1 76 ? -24.476 15.702 -1.384 1.00 71.56 76 ASP A O 1
ATOM 628 N N . ASP A 1 77 ? -22.407 15.026 -1.914 1.00 58.78 77 ASP A N 1
ATOM 629 C CA . ASP A 1 77 ? -22.515 13.642 -1.424 1.00 58.78 77 ASP A CA 1
ATOM 630 C C . ASP A 1 77 ? -22.245 13.498 0.088 1.00 58.78 77 ASP A C 1
ATOM 632 O O . ASP A 1 77 ? -22.320 12.396 0.636 1.00 58.78 77 ASP A O 1
ATOM 636 N N . ARG A 1 78 ? -22.013 14.624 0.776 1.00 58.69 78 ARG A N 1
ATOM 637 C CA . ARG A 1 78 ? -21.694 14.751 2.205 1.00 58.69 78 ARG A CA 1
ATOM 638 C C . ARG A 1 78 ? -20.311 14.243 2.607 1.00 58.69 78 ARG A C 1
ATOM 640 O O . ARG A 1 78 ? -20.076 14.102 3.809 1.00 58.69 78 ARG A O 1
ATOM 647 N N . THR A 1 79 ? -19.396 14.007 1.669 1.00 50.75 79 THR A N 1
ATOM 648 C CA . THR A 1 79 ? -17.992 13.782 2.031 1.00 50.75 79 THR A CA 1
ATOM 649 C C . THR A 1 79 ? -17.366 15.077 2.538 1.00 50.75 79 THR A C 1
ATOM 651 O O . THR A 1 79 ? -17.684 16.174 2.071 1.00 50.75 79 THR A O 1
ATOM 654 N N . GLY A 1 80 ? -16.489 14.964 3.533 1.00 52.84 80 GLY A N 1
ATOM 655 C CA . GLY A 1 80 ? -15.728 16.096 4.039 1.00 52.84 80 GLY A CA 1
ATOM 656 C C . GLY A 1 80 ? -14.488 16.369 3.220 1.00 52.84 80 GLY A C 1
ATOM 657 O O . GLY A 1 80 ? -13.705 15.466 2.950 1.00 52.84 80 GLY A O 1
ATOM 658 N N . HIS A 1 81 ? -14.309 17.632 2.867 1.00 65.19 81 HIS A N 1
ATOM 659 C CA . HIS A 1 81 ? -13.142 18.132 2.168 1.00 65.19 81 HIS A CA 1
ATOM 660 C C . HIS A 1 81 ? -12.540 19.291 2.946 1.00 65.19 81 HIS A C 1
ATOM 662 O O . HIS A 1 81 ? -13.232 20.033 3.651 1.00 65.19 81 HIS A O 1
ATOM 668 N N . PHE A 1 82 ? -11.228 19.436 2.820 1.00 77.88 82 PHE A N 1
ATOM 669 C CA . PHE A 1 82 ? -10.520 20.569 3.376 1.00 77.88 82 PHE A CA 1
ATOM 670 C C . PHE A 1 82 ? -9.353 20.975 2.484 1.00 77.88 82 PHE A C 1
ATOM 672 O O . PHE A 1 82 ? -8.903 20.219 1.624 1.00 77.88 82 PHE A O 1
ATOM 679 N N . SER A 1 83 ? -8.867 22.184 2.716 1.00 74.69 83 SER A N 1
ATOM 680 C CA . SER A 1 83 ? -7.638 22.695 2.149 1.00 74.69 83 SER A CA 1
ATOM 681 C C . SER A 1 83 ? -6.846 23.406 3.231 1.00 74.69 83 SER A C 1
ATOM 683 O O . SER A 1 83 ? -7.361 24.315 3.880 1.00 74.69 83 SER A O 1
ATOM 685 N N . ASP A 1 84 ? -5.587 23.012 3.366 1.00 77.94 84 ASP A N 1
ATOM 686 C CA . ASP A 1 84 ? -4.594 23.707 4.178 1.00 77.94 84 ASP A CA 1
ATOM 687 C C . ASP A 1 84 ? -3.978 24.868 3.374 1.00 77.94 84 ASP A C 1
ATOM 689 O O . ASP A 1 84 ? -3.618 24.698 2.200 1.00 77.94 84 ASP A O 1
ATOM 693 N N . GLN A 1 85 ? -3.983 26.071 3.941 1.00 83.62 85 GLN A N 1
ATOM 694 C CA . GLN A 1 85 ? -3.740 27.330 3.240 1.00 83.62 85 GLN A CA 1
ATOM 695 C C . GLN A 1 85 ? -3.045 28.351 4.151 1.00 83.62 85 GLN A C 1
ATOM 697 O O . GLN A 1 85 ? -3.367 28.513 5.325 1.00 83.62 85 GLN A O 1
ATOM 702 N N . ARG A 1 86 ? -2.193 29.180 3.553 1.00 87.81 86 ARG A N 1
ATOM 703 C CA . ARG A 1 86 ? -1.719 30.441 4.119 1.00 87.81 86 ARG A CA 1
ATOM 704 C C . ARG A 1 86 ? -2.664 31.564 3.720 1.00 87.81 86 ARG A C 1
ATOM 706 O O . ARG A 1 86 ? -2.811 31.898 2.544 1.00 87.81 86 ARG A O 1
ATOM 713 N N . LEU A 1 87 ? -3.279 32.192 4.714 1.00 89.88 87 LEU A N 1
ATOM 714 C CA . LEU A 1 87 ? -4.023 33.432 4.552 1.00 89.88 87 LEU A CA 1
ATOM 715 C C . LEU A 1 87 ? -3.069 34.621 4.667 1.00 89.88 87 LEU A C 1
ATOM 717 O O . LEU A 1 87 ? -2.593 34.972 5.751 1.00 89.88 87 LEU A O 1
ATOM 721 N N . MET A 1 88 ? -2.832 35.275 3.538 1.00 89.75 88 MET A N 1
ATOM 722 C CA . MET A 1 88 ? -1.953 36.433 3.450 1.00 89.75 88 MET A CA 1
ATOM 723 C C . MET A 1 88 ? -2.635 37.701 4.000 1.00 89.75 88 MET A C 1
ATOM 725 O O . MET A 1 88 ? -3.869 37.803 4.013 1.00 89.75 88 MET A O 1
ATOM 729 N N . PRO A 1 89 ? -1.874 38.733 4.423 1.00 87.50 89 PRO A N 1
ATOM 730 C CA . PRO A 1 89 ? -2.441 39.960 4.988 1.00 87.50 89 PRO A CA 1
ATOM 731 C C . PRO A 1 89 ? -3.455 40.649 4.063 1.00 87.50 89 PRO A C 1
ATOM 733 O O . PRO A 1 89 ? -4.444 41.208 4.548 1.00 87.50 89 PRO A O 1
ATOM 736 N N . ASN A 1 90 ? -3.256 40.530 2.745 1.00 86.25 90 ASN A N 1
ATOM 737 C CA . ASN A 1 90 ? -4.117 41.044 1.674 1.00 86.25 90 ASN A CA 1
ATOM 738 C C . ASN A 1 90 ? -5.385 40.194 1.393 1.00 86.25 90 ASN A C 1
ATOM 740 O O . ASN A 1 90 ? -6.109 40.489 0.436 1.00 86.25 90 ASN A O 1
ATOM 744 N N . ASN A 1 91 ? -5.670 39.196 2.243 1.00 84.88 91 ASN A N 1
ATOM 745 C CA . ASN A 1 91 ? -6.776 38.228 2.165 1.00 84.88 91 ASN A CA 1
ATOM 746 C C . ASN A 1 91 ? -6.683 37.180 1.048 1.00 84.88 91 ASN A C 1
ATOM 748 O O . ASN A 1 91 ? -7.668 36.474 0.805 1.00 84.88 91 ASN A O 1
ATOM 752 N N . ASP A 1 92 ? -5.542 37.074 0.377 1.00 84.12 92 ASP A N 1
ATOM 753 C CA . ASP A 1 92 ? -5.338 36.020 -0.610 1.00 84.12 92 ASP A CA 1
ATOM 754 C C . ASP A 1 92 ? -4.999 34.699 0.090 1.00 84.12 92 ASP A C 1
ATOM 756 O O . ASP A 1 92 ? -4.364 34.684 1.149 1.00 84.12 92 ASP A O 1
ATOM 760 N N . LEU A 1 93 ? -5.464 33.602 -0.503 1.00 82.25 93 LEU A N 1
ATOM 761 C CA . LEU A 1 93 ? -5.203 32.244 -0.045 1.00 82.25 93 LEU A CA 1
ATOM 762 C C . LEU A 1 93 ? -4.124 31.630 -0.930 1.00 82.25 93 LEU A C 1
ATOM 764 O O . LEU A 1 93 ? -4.253 31.621 -2.156 1.00 82.25 93 LEU A O 1
ATOM 768 N N . ILE A 1 94 ? -3.057 31.152 -0.303 1.00 80.19 94 ILE A N 1
ATOM 769 C CA . ILE A 1 94 ? -1.945 30.467 -0.959 1.00 80.19 94 ILE A CA 1
ATOM 770 C C . ILE A 1 94 ? -1.852 29.080 -0.343 1.00 80.19 94 ILE A C 1
ATOM 772 O O . ILE A 1 94 ? -1.826 28.973 0.876 1.00 80.19 94 ILE A O 1
ATOM 776 N N . LEU A 1 95 ? -1.792 28.030 -1.164 1.00 70.62 95 LEU A N 1
ATOM 777 C CA . LEU A 1 95 ? -1.716 26.658 -0.658 1.00 70.62 95 LEU A CA 1
ATOM 778 C C . LEU A 1 95 ? -0.504 26.519 0.273 1.00 70.62 95 LEU A C 1
ATOM 780 O O . LEU A 1 95 ? 0.605 26.882 -0.126 1.00 70.62 95 LEU A O 1
ATOM 784 N N . ASP A 1 96 ? -0.710 26.016 1.492 1.00 63.31 96 ASP A N 1
ATOM 785 C CA . ASP A 1 96 ? 0.407 25.787 2.407 1.00 63.31 96 ASP A CA 1
ATOM 786 C C . ASP A 1 96 ? 1.137 24.506 2.005 1.00 63.31 96 ASP A C 1
ATOM 788 O O . ASP A 1 96 ? 0.527 23.447 1.947 1.00 63.31 96 ASP A O 1
ATOM 792 N N . SER A 1 97 ? 2.432 24.585 1.702 1.00 53.59 97 SER A N 1
ATOM 793 C CA . SER A 1 97 ? 3.240 23.430 1.301 1.00 53.59 97 SER A CA 1
ATOM 794 C C . SER A 1 97 ? 3.637 22.511 2.461 1.00 53.59 97 SER A C 1
ATOM 796 O O . SER A 1 97 ? 4.135 21.413 2.209 1.00 53.59 97 SER A O 1
ATOM 798 N N . GLU A 1 98 ? 3.481 22.945 3.717 1.00 58.41 98 GLU A N 1
ATOM 799 C CA . GLU A 1 98 ? 3.891 22.162 4.891 1.00 58.41 98 GLU A CA 1
ATOM 800 C C . GLU A 1 98 ? 2.819 21.175 5.384 1.00 58.41 98 GLU A C 1
ATOM 802 O O . GLU A 1 98 ? 3.182 20.172 6.014 1.00 58.41 98 GLU A O 1
ATOM 807 N N . HIS A 1 99 ? 1.551 21.420 5.024 1.00 56.84 99 HIS A N 1
ATOM 808 C CA . HIS A 1 99 ? 0.375 20.568 5.247 1.00 56.84 99 HIS A CA 1
ATOM 809 C C . HIS A 1 99 ? 0.272 20.002 6.675 1.00 56.84 99 HIS A C 1
ATOM 811 O O . HIS A 1 99 ? 0.301 18.787 6.888 1.00 56.84 99 HIS A O 1
ATOM 817 N N . ASN A 1 100 ? 0.204 20.887 7.671 1.00 65.94 100 ASN A N 1
ATOM 818 C CA . ASN A 1 100 ? 0.276 20.528 9.089 1.00 65.94 100 ASN A CA 1
ATOM 819 C C . ASN A 1 100 ? -1.099 20.269 9.744 1.00 65.94 100 ASN A C 1
ATOM 821 O O . ASN A 1 100 ? -1.150 19.770 10.876 1.00 65.94 100 ASN A O 1
ATOM 825 N N . TRP A 1 101 ? -2.195 20.572 9.039 1.00 66.25 101 TRP A N 1
ATOM 826 C CA . TRP A 1 101 ? -3.557 20.250 9.457 1.00 66.25 101 TRP A CA 1
ATOM 827 C C . TRP A 1 101 ? -3.989 18.896 8.898 1.00 66.25 101 TRP A C 1
ATOM 829 O O . TRP A 1 101 ? -4.045 18.684 7.689 1.00 66.25 101 TRP A O 1
ATOM 839 N N . MET A 1 102 ? -4.373 17.982 9.785 1.00 65.88 102 MET A N 1
ATOM 840 C CA . MET A 1 102 ? -4.858 16.650 9.421 1.00 65.88 102 MET A CA 1
ATOM 841 C C . MET A 1 102 ? -6.355 16.544 9.693 1.00 65.88 102 MET A C 1
ATOM 843 O O . MET A 1 102 ? -6.781 16.714 10.836 1.00 65.88 102 MET A O 1
ATOM 847 N N . LEU A 1 103 ? -7.161 16.237 8.674 1.00 64.25 103 LEU A N 1
ATOM 848 C CA . LEU A 1 103 ? -8.580 15.933 8.864 1.00 64.25 103 LEU A CA 1
ATOM 849 C C . LEU A 1 103 ? -8.737 14.555 9.519 1.00 64.25 103 LEU A C 1
ATOM 851 O O . LEU A 1 103 ? -8.281 13.551 8.982 1.00 64.25 103 LEU A O 1
ATOM 855 N N . VAL A 1 104 ? -9.400 14.511 10.672 1.00 66.25 104 VAL A N 1
ATOM 856 C CA . VAL A 1 104 ? -9.681 13.274 11.420 1.00 66.25 104 VAL A CA 1
ATOM 857 C C . VAL A 1 104 ? -11.070 12.738 11.096 1.00 66.25 104 VAL A C 1
ATOM 859 O O . VAL A 1 104 ? -11.255 11.532 10.967 1.00 66.25 104 VAL A O 1
ATOM 862 N N . ASP A 1 105 ? -12.055 13.629 11.000 1.00 61.25 105 ASP A N 1
ATOM 863 C CA . ASP A 1 105 ? -13.449 13.275 10.743 1.00 61.25 105 ASP A CA 1
ATOM 864 C C . ASP A 1 105 ? -14.207 14.488 10.194 1.00 61.25 105 ASP A C 1
ATOM 866 O O . ASP A 1 105 ? -13.873 15.636 10.506 1.00 61.25 105 ASP A O 1
ATOM 870 N N . ALA A 1 106 ? -15.241 14.244 9.397 1.00 65.94 106 ALA A N 1
ATOM 871 C CA . ALA A 1 106 ? -16.101 15.283 8.853 1.00 65.94 106 ALA A CA 1
ATOM 872 C C . ALA A 1 106 ? -17.479 14.728 8.513 1.00 65.94 106 ALA A C 1
ATOM 874 O O . ALA A 1 106 ? -17.619 13.802 7.715 1.00 65.94 106 ALA A O 1
ATOM 875 N N . PHE A 1 107 ? -18.516 15.329 9.086 1.00 73.31 107 PHE A N 1
ATOM 876 C CA . PHE A 1 107 ? -19.887 14.913 8.827 1.00 73.31 107 PHE A CA 1
ATOM 877 C C . PHE A 1 107 ? -20.891 16.019 9.149 1.00 73.31 107 PHE A C 1
ATOM 879 O O . PHE A 1 107 ? -20.568 17.064 9.716 1.00 73.31 107 PHE A O 1
ATOM 886 N N . GLN A 1 108 ? -22.148 15.781 8.780 1.00 80.69 108 GLN A N 1
ATOM 887 C CA . GLN A 1 108 ? -23.261 16.656 9.120 1.00 80.69 108 GLN A CA 1
ATOM 888 C C . GLN A 1 108 ? -24.219 15.955 10.079 1.00 80.69 108 GLN A C 1
ATOM 890 O O . GLN A 1 108 ? -24.667 14.838 9.815 1.00 80.69 108 GLN A O 1
ATOM 895 N N . LYS A 1 109 ? -24.582 16.646 11.160 1.00 77.94 109 LYS A N 1
ATOM 896 C CA . LYS A 1 109 ? -25.658 16.254 12.070 1.00 77.94 109 LYS A CA 1
ATOM 897 C C . LYS A 1 109 ? -26.667 17.393 12.160 1.00 77.94 109 LYS A C 1
ATOM 899 O O . LYS A 1 109 ? -26.334 18.507 12.568 1.00 77.94 109 LYS A O 1
ATOM 904 N N . ASP A 1 110 ? -27.896 17.110 11.742 1.00 84.62 110 ASP A N 1
ATOM 905 C CA . ASP A 1 110 ? -28.952 18.105 11.543 1.00 84.62 110 ASP A CA 1
ATOM 906 C C . ASP A 1 110 ? -28.481 19.234 10.597 1.00 84.62 110 ASP A C 1
ATOM 908 O O . ASP A 1 110 ? -28.017 18.966 9.488 1.00 84.62 110 ASP A O 1
ATOM 912 N N . GLU A 1 111 ? -28.558 20.496 11.020 1.00 85.00 111 GLU A N 1
ATOM 913 C CA . GLU A 1 111 ? -28.052 21.660 10.269 1.00 85.00 111 GLU A CA 1
ATOM 914 C C . GLU A 1 111 ? -26.577 21.991 10.573 1.00 85.00 111 GLU A C 1
ATOM 916 O O . GLU A 1 111 ? -26.040 22.987 10.079 1.00 85.00 111 GLU A O 1
ATOM 921 N N . THR A 1 112 ? -25.917 21.177 11.402 1.00 86.88 112 THR A N 1
ATOM 922 C CA . THR A 1 112 ? -24.556 21.421 11.897 1.00 86.88 112 THR A CA 1
ATOM 923 C C . THR A 1 112 ? -23.548 20.605 11.114 1.00 86.88 112 THR A C 1
ATOM 925 O O . THR A 1 112 ? -23.620 19.377 11.094 1.00 86.88 112 THR A O 1
ATOM 928 N N . LYS A 1 113 ? -22.585 21.288 10.497 1.00 87.94 113 LYS A N 1
ATOM 929 C CA . LYS A 1 113 ? -21.390 20.657 9.940 1.00 87.94 113 LYS A CA 1
ATOM 930 C C . LYS A 1 113 ? -20.330 20.571 11.028 1.00 87.94 113 LYS A C 1
ATOM 932 O O . LYS A 1 113 ? -20.116 21.547 11.748 1.00 87.94 113 LYS A O 1
ATOM 937 N N . ILE A 1 114 ? -19.712 19.404 11.142 1.00 84.88 114 ILE A N 1
ATOM 938 C CA . ILE A 1 114 ? -18.734 19.068 12.172 1.00 84.88 114 ILE A CA 1
ATOM 939 C C . ILE A 1 114 ? -17.469 18.619 11.462 1.00 84.88 114 ILE A C 1
ATOM 941 O O . ILE A 1 114 ? -17.525 17.709 10.639 1.00 84.88 114 ILE A O 1
ATOM 945 N N . PHE A 1 115 ? -16.352 19.264 11.780 1.00 80.00 115 PHE A N 1
ATOM 946 C CA . PHE A 1 115 ? -15.033 18.898 11.274 1.00 80.00 115 PHE A CA 1
ATOM 947 C C . PHE A 1 115 ? -14.069 18.731 12.431 1.00 80.00 115 PHE A C 1
ATOM 949 O O . PHE A 1 115 ? -13.983 19.606 13.292 1.00 80.00 115 PHE A O 1
ATOM 956 N N . LYS A 1 116 ? -13.322 17.632 12.424 1.00 80.75 116 LYS A N 1
ATOM 957 C CA . LYS A 1 116 ? -12.254 17.372 13.378 1.00 80.75 116 LYS A CA 1
ATOM 958 C C . LYS A 1 116 ? -10.906 17.480 12.705 1.00 80.75 116 LYS A C 1
ATOM 960 O O . LYS A 1 116 ? -10.672 16.810 11.702 1.00 80.75 116 LYS A O 1
ATOM 965 N N . PHE A 1 117 ? -10.009 18.244 13.307 1.00 79.75 117 PHE A N 1
ATOM 966 C CA . PHE A 1 117 ? -8.643 18.388 12.831 1.00 79.75 117 PHE A CA 1
ATOM 967 C C . PHE A 1 117 ? -7.631 18.079 13.922 1.00 79.75 117 PHE A C 1
ATOM 969 O O . PHE A 1 117 ? -7.882 18.334 15.097 1.00 79.75 117 PHE A O 1
ATOM 976 N N . LYS A 1 118 ? -6.464 17.585 13.524 1.00 79.12 118 LYS A N 1
ATOM 977 C CA . LYS A 1 118 ? -5.270 17.494 14.364 1.00 79.12 118 LYS A CA 1
ATOM 978 C C . LYS A 1 118 ? -4.167 18.372 13.802 1.00 79.12 118 LYS A C 1
ATOM 980 O O . LYS A 1 118 ? -4.031 18.478 12.584 1.00 79.12 118 LYS A O 1
ATOM 985 N N . ARG A 1 119 ? -3.382 18.972 14.693 1.00 79.50 119 ARG A N 1
ATOM 986 C CA . ARG A 1 119 ? -2.196 19.760 14.351 1.00 79.50 119 ARG A CA 1
ATOM 987 C C . ARG A 1 119 ? -1.126 19.617 15.429 1.00 79.50 119 ARG A C 1
ATOM 989 O O . ARG A 1 119 ? -1.438 19.646 16.617 1.00 79.50 119 ARG A O 1
ATOM 996 N N . PHE A 1 120 ? 0.134 19.503 15.024 1.00 74.75 120 PHE A N 1
ATOM 997 C CA . PHE A 1 120 ? 1.262 19.412 15.954 1.00 74.75 120 PHE A CA 1
ATOM 998 C C . PHE A 1 120 ? 1.540 20.735 16.677 1.00 74.75 120 PHE A C 1
ATOM 1000 O O . PHE A 1 120 ? 1.392 21.816 16.109 1.00 74.75 120 PHE A O 1
ATOM 1007 N N . ILE A 1 121 ? 1.979 20.639 17.934 1.00 75.12 121 ILE A N 1
ATOM 1008 C CA . ILE A 1 121 ? 2.256 21.795 18.798 1.00 75.12 121 ILE A CA 1
ATOM 1009 C C . ILE A 1 121 ? 3.522 22.545 18.351 1.00 75.12 121 ILE A C 1
ATOM 1011 O O . ILE A 1 121 ? 3.529 23.774 18.277 1.00 75.12 121 ILE A O 1
ATOM 1015 N N . ASN A 1 122 ? 4.581 21.811 17.996 1.00 65.88 122 ASN A N 1
ATOM 1016 C CA . ASN A 1 122 ? 5.846 22.372 17.522 1.00 65.88 122 ASN A CA 1
ATOM 1017 C C . ASN A 1 122 ? 6.226 21.782 16.155 1.00 65.88 122 ASN A C 1
ATOM 1019 O O . ASN A 1 122 ? 6.448 20.578 16.033 1.00 65.88 122 ASN A O 1
ATOM 1023 N N . LEU A 1 123 ? 6.326 22.638 15.138 1.00 55.84 123 LEU A N 1
ATOM 1024 C CA . LEU A 1 123 ? 6.616 22.269 13.749 1.00 55.84 123 LEU A CA 1
ATOM 1025 C C . LEU A 1 123 ? 8.118 22.262 13.425 1.00 55.84 123 LEU A C 1
ATOM 1027 O O . LEU A 1 123 ? 8.529 21.642 12.446 1.00 55.84 123 LEU A O 1
ATOM 1031 N N . SER A 1 124 ? 8.960 22.870 14.274 1.00 49.78 124 SER A N 1
ATOM 1032 C CA . SER A 1 124 ? 10.423 22.996 14.075 1.00 49.78 124 SER A CA 1
ATOM 1033 C C . SER A 1 124 ? 11.216 21.677 14.161 1.00 49.78 124 SER A C 1
ATOM 1035 O O . SER A 1 124 ? 12.445 21.663 14.136 1.00 49.78 124 SER A O 1
ATOM 1037 N N . CYS A 1 125 ? 10.516 20.548 14.230 1.00 47.53 125 CYS A N 1
ATOM 1038 C CA . CYS A 1 125 ? 11.065 19.197 14.280 1.00 47.53 125 CYS A CA 1
ATOM 1039 C C . CYS A 1 125 ? 11.397 18.630 12.881 1.00 47.53 125 CYS A C 1
ATOM 1041 O O . CYS A 1 125 ? 12.035 17.582 12.782 1.00 47.53 125 CYS A O 1
ATOM 1043 N N . LYS A 1 126 ? 11.000 19.318 11.797 1.00 44.88 126 LYS A N 1
ATOM 1044 C CA . LYS A 1 126 ? 11.512 19.105 10.434 1.00 44.88 126 LYS A CA 1
ATOM 1045 C C . LYS A 1 126 ? 12.757 19.980 10.262 1.00 44.88 126 LYS A C 1
ATOM 1047 O O . LYS A 1 126 ? 12.664 21.204 10.292 1.00 44.88 126 LYS A O 1
ATOM 1052 N N . SER A 1 127 ? 13.936 19.379 10.093 1.00 39.44 127 SER A N 1
ATOM 1053 C CA . SER A 1 127 ? 15.161 20.135 9.803 1.00 39.44 127 SER A CA 1
ATOM 1054 C C . SER A 1 127 ? 14.982 20.895 8.481 1.00 39.44 127 SER A C 1
ATOM 1056 O O . SER A 1 127 ? 15.092 20.279 7.421 1.00 39.44 127 SER A O 1
ATOM 1058 N N . ASN A 1 128 ? 14.685 22.199 8.578 1.00 40.38 128 ASN A N 1
ATOM 1059 C CA . ASN A 1 128 ? 14.577 23.231 7.527 1.00 40.38 128 ASN A CA 1
ATOM 1060 C C . ASN A 1 128 ? 13.183 23.845 7.244 1.00 40.38 128 ASN A C 1
ATOM 1062 O O . ASN A 1 128 ? 13.092 24.625 6.297 1.00 40.38 128 ASN A O 1
ATOM 1066 N N . SER A 1 129 ? 12.121 23.612 8.030 1.00 46.09 129 SER A N 1
ATOM 1067 C CA . SER A 1 129 ? 10.872 24.391 7.860 1.00 46.09 129 SER A CA 1
ATOM 1068 C C . SER A 1 129 ? 10.941 25.745 8.578 1.00 46.09 129 SER A C 1
ATOM 1070 O O . SER A 1 129 ? 10.555 25.903 9.734 1.00 46.09 129 SER A O 1
ATOM 1072 N N . HIS A 1 130 ? 11.493 26.751 7.901 1.00 48.09 130 HIS A N 1
ATOM 1073 C CA . HIS A 1 130 ? 11.582 28.120 8.422 1.00 48.09 130 HIS A CA 1
ATOM 1074 C C . HIS A 1 130 ? 10.307 28.958 8.200 1.00 48.09 130 HIS A C 1
ATOM 1076 O O . HIS A 1 130 ? 10.330 30.157 8.481 1.00 48.09 130 HIS A O 1
ATOM 1082 N N . GLU A 1 131 ? 9.210 28.373 7.701 1.00 54.88 131 GLU A N 1
ATOM 1083 C CA . GLU A 1 131 ? 8.087 29.147 7.159 1.00 54.88 131 GLU A CA 1
ATOM 1084 C C . GLU A 1 131 ? 6.702 28.866 7.764 1.00 54.88 131 GLU A C 1
ATOM 1086 O O . GLU A 1 131 ? 5.736 29.387 7.220 1.00 54.88 131 GLU A O 1
ATOM 1091 N N . ASP A 1 132 ? 6.573 28.136 8.877 1.00 66.44 132 ASP A N 1
ATOM 1092 C CA . ASP A 1 132 ? 5.266 27.774 9.463 1.00 66.44 132 ASP A CA 1
ATOM 1093 C C . ASP A 1 132 ? 5.087 28.239 10.928 1.00 66.44 132 ASP A C 1
ATOM 1095 O O . ASP A 1 132 ? 6.053 28.566 11.627 1.00 66.44 132 ASP A O 1
ATOM 1099 N N . LEU A 1 133 ? 3.838 28.338 11.399 1.00 75.00 133 LEU A N 1
ATOM 1100 C CA . LEU A 1 133 ? 3.471 28.887 12.709 1.00 75.00 133 LEU A CA 1
ATOM 1101 C C . LEU A 1 133 ? 3.397 27.803 13.791 1.00 75.00 133 LEU A C 1
ATOM 1103 O O . LEU A 1 133 ? 2.666 26.826 13.684 1.00 75.00 133 LEU A O 1
ATOM 1107 N N . ASN A 1 134 ? 4.095 28.001 14.907 1.00 75.25 134 ASN A N 1
ATOM 1108 C CA . ASN A 1 134 ? 4.011 27.085 16.048 1.00 75.25 134 ASN A CA 1
ATOM 1109 C C . ASN A 1 134 ? 2.810 27.399 16.952 1.00 75.25 134 ASN A C 1
ATOM 1111 O O . ASN A 1 134 ? 2.417 28.560 17.100 1.00 75.25 134 ASN A O 1
ATOM 1115 N N . ILE A 1 135 ? 2.285 26.373 17.628 1.00 77.44 135 ILE A N 1
ATOM 1116 C CA . ILE A 1 135 ? 1.316 26.541 18.714 1.00 77.44 135 ILE A CA 1
ATOM 1117 C C . ILE A 1 135 ? 2.107 26.725 20.011 1.00 77.44 135 ILE A C 1
ATOM 1119 O O . ILE A 1 135 ? 2.637 25.773 20.575 1.00 77.44 135 ILE A O 1
ATOM 1123 N N . GLY A 1 136 ? 2.245 27.971 20.458 1.00 70.94 136 GLY A N 1
ATOM 1124 C CA . GLY A 1 136 ? 2.909 28.294 21.723 1.00 70.94 136 GLY A CA 1
ATOM 1125 C C . GLY A 1 136 ? 1.983 28.171 22.934 1.00 70.94 136 GLY A C 1
ATOM 1126 O O . GLY A 1 136 ? 0.763 28.065 22.788 1.00 70.94 136 GLY A O 1
ATOM 1127 N N . THR A 1 137 ? 2.565 28.225 24.134 1.00 75.81 137 THR A N 1
ATOM 1128 C CA . THR A 1 137 ? 1.787 28.421 25.363 1.00 75.81 137 THR A CA 1
ATOM 1129 C C . THR A 1 137 ? 1.307 29.863 25.504 1.00 75.81 137 THR A C 1
ATOM 1131 O O . THR A 1 137 ? 1.862 30.787 24.900 1.00 75.81 137 THR A O 1
ATOM 1134 N N . GLY A 1 138 ? 0.256 30.051 26.303 1.00 78.06 138 GLY A N 1
ATOM 1135 C CA . GLY A 1 138 ? -0.364 31.351 26.534 1.00 78.06 138 GLY A CA 1
ATOM 1136 C C . GLY A 1 138 ? -1.393 31.732 25.467 1.00 78.06 138 GLY A C 1
ATOM 1137 O O . GLY A 1 138 ? -1.909 30.896 24.723 1.00 78.06 138 GLY A O 1
ATOM 1138 N N . LEU A 1 139 ? -1.741 33.021 25.422 1.00 82.56 139 LEU A N 1
ATOM 1139 C CA . LEU A 1 139 ? -2.726 33.536 24.473 1.00 82.56 139 LEU A CA 1
ATOM 1140 C C . LEU A 1 139 ? -2.141 33.571 23.063 1.00 82.56 139 LEU A C 1
ATOM 1142 O O . LEU A 1 139 ? -1.217 34.336 22.782 1.00 82.56 139 LEU A O 1
ATOM 1146 N N . ILE A 1 140 ? -2.739 32.796 22.164 1.00 86.69 140 ILE A N 1
ATOM 1147 C CA . ILE A 1 140 ? -2.445 32.853 20.738 1.00 86.69 140 ILE A CA 1
ATOM 1148 C C . ILE A 1 140 ? -3.629 33.435 19.982 1.00 86.69 140 ILE A C 1
ATOM 1150 O O . ILE A 1 140 ? -4.789 33.290 20.369 1.00 86.69 140 ILE A O 1
ATOM 1154 N N . LYS A 1 141 ? -3.341 34.094 18.865 1.00 89.38 141 LYS A N 1
ATOM 1155 C CA . LYS A 1 141 ? -4.384 34.678 18.037 1.00 89.38 141 LYS A CA 1
ATOM 1156 C C . LYS A 1 141 ? -4.907 33.636 17.062 1.00 89.38 141 LYS A C 1
ATOM 1158 O O . LYS A 1 141 ? -4.161 33.155 16.216 1.00 89.38 141 LYS A O 1
ATOM 1163 N N . ILE A 1 142 ? -6.191 33.321 17.148 1.00 90.75 142 ILE A N 1
ATOM 1164 C CA . ILE A 1 142 ? -6.884 32.486 16.168 1.00 90.75 142 ILE A CA 1
ATOM 1165 C C . ILE A 1 142 ? -7.590 33.360 15.135 1.00 90.75 142 ILE A C 1
ATOM 1167 O O . ILE A 1 142 ? -8.066 34.456 15.443 1.00 90.75 142 ILE A O 1
ATOM 1171 N N . VAL A 1 143 ? -7.673 32.868 13.903 1.00 91.50 143 VAL A N 1
ATOM 1172 C CA . VAL A 1 143 ? -8.429 33.482 12.810 1.00 91.50 143 VAL A CA 1
ATOM 1173 C C . VAL A 1 143 ? -9.511 32.521 12.342 1.00 91.50 143 VAL A C 1
ATOM 1175 O O . VAL A 1 143 ? -9.299 31.315 12.267 1.00 91.50 143 VAL A O 1
ATOM 1178 N N . PHE A 1 144 ? -10.692 33.047 12.032 1.00 91.56 144 PHE A N 1
ATOM 1179 C CA . PHE A 1 144 ? -11.796 32.226 11.548 1.00 91.56 144 PHE A CA 1
ATOM 1180 C C . PHE A 1 144 ? -12.738 33.002 10.630 1.00 91.56 144 PHE A C 1
ATOM 1182 O O . PHE A 1 144 ? -12.846 34.233 10.682 1.00 91.56 144 PHE A O 1
ATOM 1189 N N . SER A 1 145 ? -13.430 32.269 9.765 1.00 89.62 145 SER A N 1
ATOM 1190 C CA . SER A 1 145 ? -14.435 32.804 8.850 1.00 89.62 145 SER A CA 1
ATOM 1191 C C . SER A 1 145 ? -15.430 31.721 8.439 1.00 89.62 145 SER A C 1
ATOM 1193 O O . SER A 1 145 ? -15.190 30.533 8.623 1.00 89.62 145 SER A O 1
ATOM 1195 N N . THR A 1 146 ? -16.559 32.134 7.876 1.00 88.81 146 THR A N 1
ATOM 1196 C CA . THR A 1 146 ? -17.532 31.241 7.242 1.00 88.81 146 THR A CA 1
ATOM 1197 C C . THR A 1 146 ? -18.088 31.913 5.995 1.00 88.81 146 THR A C 1
ATOM 1199 O O . THR A 1 146 ? -18.149 33.144 5.925 1.00 88.81 146 THR A O 1
ATOM 1202 N N . GLY A 1 147 ? -18.526 31.124 5.016 1.00 85.50 147 GLY A N 1
ATOM 1203 C CA . GLY A 1 147 ? -19.140 31.669 3.807 1.00 85.50 147 GLY A CA 1
ATOM 1204 C C . GLY A 1 147 ? -20.270 30.818 3.257 1.00 85.50 147 GLY A C 1
ATOM 1205 O O . GLY A 1 147 ? -20.367 29.621 3.507 1.00 85.50 147 GLY A O 1
ATOM 1206 N N . ARG A 1 148 ? -21.169 31.468 2.513 1.00 83.56 148 ARG A N 1
ATOM 1207 C CA . ARG A 1 148 ? -22.366 30.854 1.904 1.00 83.56 148 ARG A CA 1
ATOM 1208 C C . ARG A 1 148 ? -22.209 30.554 0.409 1.00 83.56 148 ARG A C 1
ATOM 1210 O O . ARG A 1 148 ? -23.065 29.892 -0.173 1.00 83.56 148 ARG A O 1
ATOM 1217 N N . ASN A 1 149 ? -21.145 31.058 -0.208 1.00 78.44 149 ASN A N 1
ATOM 1218 C CA . ASN A 1 149 ? -20.736 30.752 -1.578 1.00 78.44 149 ASN A CA 1
ATOM 1219 C C . ASN A 1 149 ? -20.115 29.350 -1.673 1.00 78.44 149 ASN A C 1
ATOM 1221 O O . ASN A 1 149 ? -19.767 28.770 -0.649 1.00 78.44 149 ASN A O 1
ATOM 1225 N N . SER A 1 150 ? -20.027 28.802 -2.890 1.00 64.81 150 SER A N 1
ATOM 1226 C CA . SER A 1 150 ? -19.512 27.448 -3.130 1.00 64.81 150 SER A CA 1
ATOM 1227 C C . SER A 1 150 ? -18.056 27.296 -2.701 1.00 64.81 150 SER A C 1
ATOM 1229 O O . SER A 1 150 ? -17.805 26.385 -1.932 1.00 64.81 150 SER A O 1
ATOM 1231 N N . ASP A 1 151 ? -17.167 28.233 -3.062 1.00 63.03 151 ASP A N 1
ATOM 1232 C CA . ASP A 1 151 ? -15.744 28.173 -2.692 1.00 63.03 151 ASP A CA 1
ATOM 1233 C C . ASP A 1 151 ? -15.137 29.565 -2.436 1.00 63.03 151 ASP A C 1
ATOM 1235 O O . ASP A 1 151 ? -15.440 30.521 -3.169 1.00 63.03 151 ASP A O 1
ATOM 1239 N N . PRO A 1 152 ? -14.274 29.725 -1.415 1.00 64.69 152 PRO A N 1
ATOM 1240 C CA . PRO A 1 152 ? -13.543 30.962 -1.193 1.00 64.69 152 PRO A CA 1
ATOM 1241 C C . PRO A 1 152 ? -12.274 31.016 -2.053 1.00 64.69 152 PRO A C 1
ATOM 1243 O O . PRO A 1 152 ? -11.260 30.420 -1.722 1.00 64.69 152 PRO A O 1
ATOM 1246 N N . VAL A 1 153 ? -12.290 31.817 -3.121 1.00 61.81 153 VAL A N 1
ATOM 1247 C CA . VAL A 1 153 ? -11.047 32.240 -3.807 1.00 61.81 153 VAL A CA 1
ATOM 1248 C C . VAL A 1 153 ? -10.350 33.367 -3.027 1.00 61.81 153 VAL A C 1
ATOM 1250 O O . VAL A 1 153 ? -9.143 33.560 -3.121 1.00 61.81 153 VAL A O 1
ATOM 1253 N N . LYS A 1 154 ? -11.118 34.121 -2.229 1.00 73.75 154 LYS A N 1
ATOM 1254 C CA . LYS A 1 154 ? -10.641 35.225 -1.391 1.00 73.75 154 LYS A CA 1
ATOM 1255 C C . LYS A 1 154 ? -11.504 35.358 -0.140 1.00 73.75 154 LYS A C 1
ATOM 1257 O O . LYS A 1 154 ? -12.733 35.291 -0.227 1.00 73.75 154 LYS A O 1
ATOM 1262 N N . ILE A 1 155 ? -10.883 35.596 1.015 1.00 80.38 155 ILE A N 1
ATOM 1263 C CA . ILE A 1 155 ? -11.607 35.768 2.282 1.00 80.38 155 ILE A CA 1
ATOM 1264 C C . ILE A 1 155 ? -12.015 37.234 2.446 1.00 80.38 155 ILE A C 1
ATOM 1266 O O . ILE A 1 155 ? -11.196 38.097 2.744 1.00 80.38 155 ILE A O 1
ATOM 1270 N N . LEU A 1 156 ? -13.298 37.539 2.245 1.00 72.94 156 LEU A N 1
ATOM 1271 C CA . LEU A 1 156 ? -13.793 38.921 2.323 1.00 72.94 156 LEU A CA 1
ATOM 1272 C C . LEU A 1 156 ? -13.953 39.424 3.764 1.00 72.94 156 LEU A C 1
ATOM 1274 O O . LEU A 1 156 ? -13.738 40.602 4.022 1.00 72.94 156 LEU A O 1
ATOM 1278 N N . ASN A 1 157 ? -14.301 38.534 4.698 1.00 73.88 157 ASN A N 1
ATOM 1279 C CA . ASN A 1 157 ? -14.499 38.856 6.110 1.00 73.88 157 ASN A CA 1
ATOM 1280 C C . ASN A 1 157 ? -13.781 37.811 6.967 1.00 73.88 157 ASN A C 1
ATOM 1282 O O . ASN A 1 157 ? -14.150 36.639 6.927 1.00 73.88 157 ASN A O 1
ATOM 1286 N N . ARG A 1 158 ? -12.780 38.219 7.752 1.00 81.06 158 ARG A N 1
ATOM 1287 C CA . ARG A 1 158 ? -12.100 37.358 8.733 1.00 81.06 158 ARG A CA 1
ATOM 1288 C C . ARG A 1 158 ? -12.251 37.947 10.129 1.00 81.06 158 ARG A C 1
ATOM 1290 O O . ARG A 1 158 ? -12.132 39.158 10.300 1.00 81.06 158 ARG A O 1
ATOM 1297 N N . ASN A 1 159 ? -12.492 37.090 11.109 1.00 85.44 159 ASN A N 1
ATOM 1298 C CA . ASN A 1 159 ? -12.533 37.455 12.519 1.00 85.44 159 ASN A CA 1
ATOM 1299 C C . ASN A 1 159 ? -11.263 36.957 13.206 1.00 85.44 159 ASN A C 1
ATOM 1301 O O . ASN A 1 159 ? -10.666 35.975 12.764 1.00 85.44 159 ASN A O 1
ATOM 1305 N N . GLN A 1 160 ? -10.866 37.628 14.283 1.00 88.56 160 GLN A N 1
ATOM 1306 C CA . GLN A 1 160 ? -9.731 37.230 15.108 1.00 88.56 160 GLN A CA 1
ATOM 1307 C C . GLN A 1 160 ? -10.120 37.255 16.582 1.00 88.56 160 GLN A C 1
ATOM 1309 O O . GLN A 1 160 ? -10.911 38.102 17.001 1.00 88.56 160 GLN A O 1
ATOM 1314 N N . LEU A 1 161 ? -9.560 36.332 17.355 1.00 87.94 161 LEU A N 1
ATOM 1315 C CA . LEU A 1 161 ? -9.750 36.245 18.799 1.00 87.94 161 LEU A CA 1
ATOM 1316 C C . LEU A 1 161 ? -8.462 35.729 19.442 1.00 87.94 161 LEU A C 1
ATOM 1318 O O . LEU A 1 161 ? -7.805 34.865 18.870 1.00 87.94 161 LEU A O 1
ATOM 1322 N N . ASP A 1 162 ? -8.131 36.221 20.631 1.00 87.81 162 ASP A N 1
ATOM 1323 C CA . ASP A 1 162 ? -7.058 35.640 21.435 1.00 87.81 162 ASP A CA 1
ATOM 1324 C C . ASP A 1 162 ? -7.618 34.468 22.253 1.00 87.81 162 ASP A C 1
ATOM 1326 O O . ASP A 1 162 ? -8.632 34.597 22.949 1.00 87.81 162 ASP A O 1
ATOM 1330 N N . LEU A 1 163 ? -6.985 33.305 22.132 1.00 85.56 163 LEU A N 1
ATOM 1331 C CA . LEU A 1 163 ? -7.423 32.057 22.738 1.00 85.56 163 LEU A CA 1
ATOM 1332 C C . LEU A 1 163 ? -6.213 31.297 23.286 1.00 85.56 163 LEU A C 1
ATOM 1334 O O . LEU A 1 163 ? -5.175 31.205 22.639 1.00 85.56 163 LEU A O 1
ATOM 1338 N N . GLU A 1 164 ? -6.343 30.766 24.496 1.00 85.56 164 GLU A N 1
ATOM 1339 C CA . GLU A 1 164 ? -5.311 29.936 25.115 1.00 85.56 164 GLU A CA 1
ATOM 1340 C C . GLU A 1 164 ? -5.547 28.478 24.710 1.00 85.56 164 GLU A C 1
ATOM 1342 O O . GLU A 1 164 ? -6.494 27.843 25.179 1.00 85.56 164 GLU A O 1
ATOM 1347 N N . LEU A 1 165 ? -4.732 27.966 23.782 1.00 85.00 165 LEU A N 1
ATOM 1348 C CA . LEU A 1 165 ? -4.826 26.568 23.341 1.00 85.00 165 LEU A CA 1
ATOM 1349 C C . LEU A 1 165 ? -4.054 25.610 24.245 1.00 85.00 165 LEU A C 1
ATOM 1351 O O . LEU A 1 165 ? -4.488 24.473 24.425 1.00 85.00 165 LEU A O 1
ATOM 1355 N N . LEU A 1 166 ? -2.940 26.085 24.801 1.00 79.81 166 LEU A N 1
ATOM 1356 C CA . LEU A 1 166 ? -2.007 25.334 25.631 1.00 79.81 166 LEU A CA 1
ATOM 1357 C C . LEU A 1 166 ? -1.766 26.114 26.925 1.00 79.81 166 LEU A C 1
ATOM 1359 O O . LEU A 1 166 ? -1.356 27.276 26.866 1.00 79.81 166 LEU A O 1
ATOM 1363 N N . SER A 1 167 ? -1.992 25.482 28.080 1.00 68.50 167 SER A N 1
ATOM 1364 C CA . SER A 1 167 ? -1.705 26.114 29.371 1.00 68.50 167 SER A CA 1
ATOM 1365 C C . SER A 1 167 ? -0.239 25.934 29.772 1.00 68.50 167 SER A C 1
ATOM 1367 O O . SER A 1 167 ? 0.385 24.905 29.495 1.00 68.50 167 SER A O 1
ATOM 1369 N N . ASP A 1 168 ? 0.308 26.905 30.504 1.00 58.12 168 ASP A N 1
ATOM 1370 C CA . ASP A 1 168 ? 1.685 26.848 31.028 1.00 58.12 168 ASP A CA 1
ATOM 1371 C C . ASP A 1 168 ? 1.895 25.734 32.080 1.00 58.12 168 ASP A C 1
ATOM 1373 O O . ASP A 1 168 ? 3.022 25.427 32.466 1.00 58.12 168 ASP A O 1
ATOM 1377 N N . THR A 1 169 ? 0.818 25.108 32.564 1.00 53.69 169 THR A N 1
ATOM 1378 C CA . THR A 1 169 ? 0.843 24.130 33.665 1.00 53.69 169 THR A CA 1
ATOM 1379 C C . THR A 1 169 ? 0.947 22.671 33.216 1.00 53.69 169 THR A C 1
ATOM 1381 O O . THR A 1 169 ? 1.175 21.807 34.060 1.00 53.69 169 THR A O 1
ATOM 1384 N N . ASN A 1 170 ? 0.763 22.376 31.923 1.00 54.91 170 ASN A N 1
ATOM 1385 C CA . ASN A 1 170 ? 0.522 21.013 31.424 1.00 54.91 170 ASN A CA 1
ATOM 1386 C C . ASN A 1 170 ? 1.744 20.321 30.774 1.00 54.91 170 ASN A C 1
ATOM 1388 O O . ASN A 1 170 ? 1.586 19.309 30.095 1.00 54.91 170 ASN A O 1
ATOM 1392 N N . GLY A 1 171 ? 2.966 20.781 31.071 1.00 53.56 171 GLY A N 1
ATOM 1393 C CA . GLY A 1 171 ? 4.209 20.021 30.848 1.00 53.56 171 GLY A CA 1
ATOM 1394 C C . GLY A 1 171 ? 5.030 20.414 29.608 1.00 53.56 171 GLY A C 1
ATOM 1395 O O . GLY A 1 171 ? 4.663 21.336 28.882 1.00 53.56 171 GLY A O 1
ATOM 1396 N N . PRO A 1 172 ? 6.192 19.765 29.383 1.00 52.69 172 PRO A N 1
ATOM 1397 C CA . PRO A 1 172 ? 7.058 20.067 28.248 1.00 52.69 172 PRO A CA 1
ATOM 1398 C C . PRO A 1 172 ? 6.447 19.539 26.944 1.00 52.69 172 PRO A C 1
ATOM 1400 O O . PRO A 1 172 ? 6.257 18.336 26.780 1.00 52.69 172 PRO A O 1
ATOM 1403 N N . TYR A 1 173 ? 6.175 20.441 26.003 1.00 59.84 173 TYR A N 1
ATOM 1404 C CA . TYR A 1 173 ? 5.726 20.101 24.654 1.00 59.84 173 TYR A CA 1
ATOM 1405 C C . TYR A 1 173 ? 6.915 19.594 23.830 1.00 59.84 173 TYR A C 1
ATOM 1407 O O . TYR A 1 173 ? 7.911 20.301 23.663 1.00 59.84 173 TYR A O 1
ATOM 1415 N N . THR A 1 174 ? 6.846 18.354 23.346 1.00 52.47 174 THR A N 1
ATOM 1416 C CA . THR A 1 174 ? 7.962 17.677 22.666 1.00 52.47 174 THR A CA 1
ATOM 1417 C C . THR A 1 174 ? 7.630 17.393 21.210 1.00 52.47 174 THR A C 1
ATOM 1419 O O . THR A 1 174 ? 6.479 17.129 20.875 1.00 52.47 174 THR A O 1
ATOM 1422 N N . CYS A 1 175 ? 8.650 17.378 20.350 1.00 45.56 175 CYS A N 1
ATOM 1423 C CA . CYS A 1 175 ? 8.509 16.887 18.983 1.00 45.56 175 CYS A CA 1
ATOM 1424 C C . CYS A 1 175 ? 7.884 15.484 18.961 1.00 45.56 175 CYS A C 1
ATOM 1426 O O . CYS A 1 175 ? 8.279 14.655 19.792 1.00 45.56 175 CYS A O 1
ATOM 1428 N N . PRO A 1 176 ? 6.989 15.168 18.003 1.00 42.62 176 PRO A N 1
ATOM 1429 C CA . PRO A 1 176 ? 6.677 13.778 17.724 1.00 42.62 176 PRO A CA 1
ATOM 1430 C C . PRO A 1 176 ? 7.997 13.069 17.421 1.00 42.62 176 PRO A C 1
ATOM 1432 O O . PRO A 1 176 ? 8.758 13.481 16.542 1.00 42.62 176 PRO A O 1
ATOM 1435 N N . VAL A 1 177 ? 8.295 12.017 18.180 1.00 40.00 177 VAL A N 1
ATOM 1436 C CA . VAL A 1 177 ? 9.329 11.066 17.777 1.00 40.00 177 VAL A CA 1
ATOM 1437 C C . VAL A 1 177 ? 8.908 10.578 16.388 1.00 40.00 177 VAL A C 1
ATOM 1439 O O . VAL A 1 177 ? 7.742 10.198 16.242 1.00 40.00 177 VAL A O 1
ATOM 1442 N N . PRO A 1 178 ? 9.779 10.629 15.360 1.00 37.47 178 PRO A N 1
ATOM 1443 C CA . PRO A 1 178 ? 9.440 10.107 14.046 1.00 37.47 178 PRO A CA 1
ATOM 1444 C C . PRO A 1 178 ? 8.803 8.727 14.200 1.00 37.47 178 PRO A C 1
ATOM 1446 O O . PRO A 1 178 ? 9.283 7.918 14.994 1.00 37.47 178 PRO A O 1
ATOM 1449 N N . ALA A 1 179 ? 7.778 8.416 13.408 1.00 40.28 179 ALA A N 1
ATOM 1450 C CA . ALA A 1 179 ? 7.216 7.065 13.316 1.00 40.28 179 ALA A CA 1
ATOM 1451 C C . ALA A 1 179 ? 8.226 6.024 12.764 1.00 40.28 179 ALA A C 1
ATOM 1453 O O . ALA A 1 179 ? 7.847 4.937 12.348 1.00 40.28 179 ALA A O 1
ATOM 1454 N N . ALA A 1 180 ? 9.524 6.334 12.777 1.00 37.06 180 ALA A N 1
ATOM 1455 C CA . ALA A 1 180 ? 10.605 5.374 12.786 1.00 37.06 180 ALA A CA 1
ATOM 1456 C C . ALA A 1 180 ? 10.896 5.000 14.252 1.00 37.06 180 ALA A C 1
ATOM 1458 O O . ALA A 1 180 ? 11.552 5.744 14.979 1.00 37.06 180 ALA A O 1
ATOM 1459 N N . ASN A 1 181 ? 10.411 3.821 14.651 1.00 37.06 181 ASN A N 1
ATOM 1460 C CA . ASN A 1 181 ? 10.600 3.151 15.948 1.00 37.06 181 ASN A CA 1
ATOM 1461 C C . ASN A 1 181 ? 9.530 3.347 17.036 1.00 37.06 181 ASN A C 1
ATOM 1463 O O . ASN A 1 181 ? 9.855 3.319 18.222 1.00 37.06 181 ASN A O 1
ATOM 1467 N N . GLN A 1 182 ? 8.240 3.334 16.691 1.00 43.91 182 GLN A N 1
ATOM 1468 C CA . GLN A 1 182 ? 7.346 2.496 17.505 1.00 43.91 182 GLN A CA 1
ATOM 1469 C C . GLN A 1 182 ? 7.387 1.086 16.930 1.00 43.91 182 GLN A C 1
ATOM 1471 O O . GLN A 1 182 ? 6.460 0.628 16.279 1.00 43.91 182 GLN A O 1
ATOM 1476 N N . VAL A 1 183 ? 8.520 0.407 17.112 1.00 52.50 183 VAL A N 1
ATOM 1477 C CA . VAL A 1 183 ? 8.561 -1.030 16.868 1.00 52.50 183 VAL A CA 1
ATOM 1478 C C . VAL A 1 183 ? 7.597 -1.636 17.878 1.00 52.50 183 VAL A C 1
ATOM 1480 O O . VAL A 1 183 ? 7.748 -1.437 19.086 1.00 52.50 183 VAL A O 1
ATOM 1483 N N . LEU A 1 184 ? 6.587 -2.348 17.387 1.00 63.97 184 LEU A N 1
ATOM 1484 C CA . LEU A 1 184 ? 5.846 -3.286 18.210 1.00 63.97 184 LEU A CA 1
ATOM 1485 C C . LEU A 1 184 ? 6.880 -4.307 18.711 1.00 63.97 184 LEU A C 1
ATOM 1487 O O . LEU A 1 184 ? 7.257 -5.225 17.983 1.00 63.97 184 LEU A O 1
ATOM 1491 N N . ASN A 1 185 ? 7.429 -4.078 19.909 1.00 65.94 185 ASN A N 1
ATOM 1492 C CA . ASN A 1 185 ? 8.581 -4.794 20.477 1.00 65.94 185 ASN A CA 1
ATOM 1493 C C . ASN A 1 185 ? 8.199 -6.195 20.981 1.00 65.94 185 ASN A C 1
ATOM 1495 O O . ASN A 1 185 ? 8.609 -6.646 22.045 1.00 65.94 185 ASN A O 1
ATOM 1499 N N . SER A 1 186 ? 7.399 -6.901 20.198 1.00 75.31 186 SER A N 1
ATOM 1500 C CA . SER A 1 186 ? 6.923 -8.245 20.466 1.00 75.31 186 SER A CA 1
ATOM 1501 C C . SER A 1 186 ? 7.454 -9.164 19.376 1.00 75.31 186 SER A C 1
ATOM 1503 O O . SER A 1 186 ? 7.197 -8.943 18.193 1.00 75.31 186 SER A O 1
ATOM 1505 N N . LYS A 1 187 ? 8.209 -10.189 19.771 1.00 85.38 187 LYS A N 1
ATOM 1506 C CA . LYS A 1 187 ? 8.644 -11.243 18.851 1.00 85.38 187 LYS A CA 1
ATOM 1507 C C . LYS A 1 187 ? 7.522 -12.269 18.699 1.00 85.38 187 LYS A C 1
ATOM 1509 O O . LYS A 1 187 ? 6.904 -12.582 19.719 1.00 85.38 187 LYS A O 1
ATOM 1514 N N . PRO A 1 188 ? 7.273 -12.791 17.486 1.00 88.75 188 PRO A N 1
ATOM 1515 C CA . PRO A 1 188 ? 6.300 -13.858 17.306 1.00 88.75 188 PRO A CA 1
ATOM 1516 C C . PRO A 1 188 ? 6.690 -15.078 18.144 1.00 88.75 188 PRO A C 1
ATOM 1518 O O . PRO A 1 188 ? 7.870 -15.314 18.423 1.00 88.75 188 PRO A O 1
ATOM 1521 N N . SER A 1 189 ? 5.692 -15.858 18.549 1.00 88.56 189 SER A N 1
ATOM 1522 C CA . SER A 1 189 ? 5.873 -17.015 19.425 1.00 88.56 189 SER A CA 1
ATOM 1523 C C . SER A 1 189 ? 6.672 -18.155 18.786 1.00 88.56 189 SER A C 1
ATOM 1525 O O . SER A 1 189 ? 7.174 -19.021 19.503 1.00 88.56 189 SER A O 1
ATOM 1527 N N . GLU A 1 190 ? 6.811 -18.144 17.459 1.00 88.75 190 GLU A N 1
ATOM 1528 C CA . GLU A 1 190 ? 7.599 -19.084 16.666 1.00 88.75 190 GLU A CA 1
ATOM 1529 C C . GLU A 1 190 ? 8.086 -18.449 15.353 1.00 88.75 190 GLU A C 1
ATOM 1531 O O . GLU A 1 190 ? 7.835 -17.276 15.072 1.00 88.75 190 GLU A O 1
ATOM 1536 N N . ASN A 1 191 ? 8.787 -19.234 14.531 1.00 85.00 191 ASN A N 1
ATOM 1537 C CA . ASN A 1 191 ? 9.213 -18.796 13.207 1.00 85.00 191 ASN A CA 1
ATOM 1538 C C . ASN A 1 191 ? 8.033 -18.808 12.228 1.00 85.00 191 ASN A C 1
ATOM 1540 O O . ASN A 1 191 ? 7.454 -19.861 11.950 1.00 85.00 191 ASN A O 1
ATOM 1544 N N . TYR A 1 192 ? 7.741 -17.648 11.645 1.00 83.06 192 TYR A N 1
ATOM 1545 C CA . TYR A 1 192 ? 6.768 -17.504 10.568 1.00 83.06 192 TYR A CA 1
ATOM 1546 C C . TYR A 1 192 ? 7.466 -17.209 9.250 1.00 83.06 192 TYR A C 1
ATOM 1548 O O . TYR A 1 192 ? 8.370 -16.378 9.190 1.00 83.06 192 TYR A O 1
ATOM 1556 N N . ALA A 1 193 ? 7.033 -17.897 8.195 1.00 76.06 193 ALA A N 1
ATOM 1557 C CA . ALA A 1 193 ? 7.496 -17.649 6.837 1.00 76.06 193 ALA A CA 1
ATOM 1558 C C . ALA A 1 193 ? 6.929 -16.339 6.276 1.00 76.06 193 ALA A C 1
ATOM 1560 O O . ALA A 1 193 ? 7.552 -15.732 5.411 1.00 76.06 193 ALA A O 1
ATOM 1561 N N . ASN A 1 194 ? 5.767 -15.902 6.773 1.00 82.88 194 ASN A N 1
ATOM 1562 C CA . ASN A 1 194 ? 5.065 -14.736 6.258 1.00 82.88 194 ASN A CA 1
ATOM 1563 C C . ASN A 1 194 ? 4.735 -13.748 7.378 1.00 82.88 194 ASN A C 1
ATOM 1565 O O . ASN A 1 194 ? 4.287 -14.1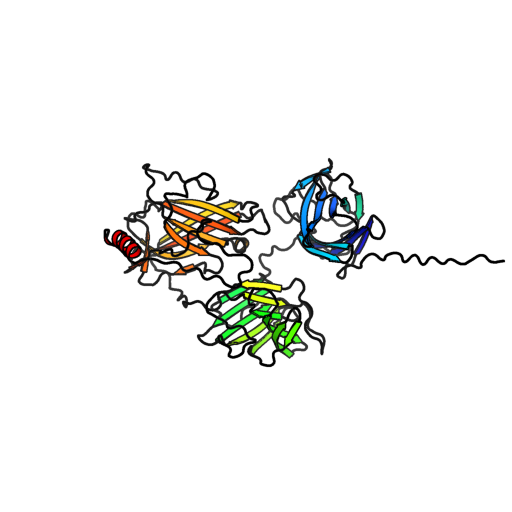40 8.461 1.00 82.88 194 ASN A O 1
ATOM 1569 N N . ILE A 1 195 ? 4.949 -12.463 7.093 1.00 85.75 195 ILE A N 1
ATOM 1570 C CA . ILE A 1 195 ? 4.769 -11.353 8.028 1.00 85.75 195 ILE A CA 1
ATOM 1571 C C . ILE A 1 195 ? 4.164 -10.175 7.269 1.00 85.75 195 ILE A C 1
ATOM 1573 O O . ILE A 1 195 ? 4.600 -9.862 6.163 1.00 85.75 195 ILE A O 1
ATOM 1577 N N . PHE A 1 196 ? 3.189 -9.502 7.872 1.00 82.25 196 PHE A N 1
ATOM 1578 C CA . PHE A 1 196 ? 2.584 -8.299 7.319 1.00 82.25 196 PHE A CA 1
ATOM 1579 C C . PHE A 1 196 ? 2.249 -7.299 8.431 1.00 82.25 196 PHE A C 1
ATOM 1581 O O . PHE A 1 196 ? 1.656 -7.660 9.447 1.00 82.25 196 PHE A O 1
ATOM 1588 N N . GLN A 1 197 ? 2.612 -6.029 8.247 1.00 84.06 197 GLN A N 1
ATOM 1589 C CA . GLN A 1 197 ? 2.244 -4.953 9.170 1.00 84.06 197 GLN A CA 1
ATOM 1590 C C . GLN A 1 197 ? 0.911 -4.347 8.718 1.00 84.06 197 GLN A C 1
ATOM 1592 O O . GLN A 1 197 ? 0.870 -3.564 7.773 1.00 84.06 197 GLN A O 1
ATOM 1597 N N . LEU A 1 198 ? -0.186 -4.734 9.376 1.00 83.38 198 LEU A N 1
ATOM 1598 C CA . LEU A 1 198 ? -1.532 -4.228 9.082 1.00 83.38 198 LEU A CA 1
ATOM 1599 C C . LEU A 1 198 ? -1.651 -2.739 9.437 1.00 83.38 198 LEU A C 1
ATOM 1601 O O . LEU A 1 198 ? -2.207 -1.960 8.667 1.00 83.38 198 LEU A O 1
ATOM 1605 N N . ILE A 1 199 ? -1.068 -2.345 10.572 1.00 80.44 199 ILE A N 1
ATOM 1606 C CA . ILE A 1 199 ? -0.780 -0.951 10.920 1.00 80.44 199 ILE A CA 1
ATOM 1607 C C . ILE A 1 199 ? 0.666 -0.899 11.426 1.00 80.44 199 ILE A C 1
ATOM 1609 O O . ILE A 1 199 ? 0.950 -1.520 12.459 1.00 80.44 199 ILE A O 1
ATOM 1613 N N . PRO A 1 200 ? 1.579 -0.166 10.762 1.00 75.25 200 PRO A N 1
ATOM 1614 C CA . PRO A 1 200 ? 2.966 -0.045 11.201 1.00 75.25 200 PRO A CA 1
ATOM 1615 C C . PRO A 1 200 ? 3.075 0.337 12.683 1.00 75.25 200 PRO A C 1
ATOM 1617 O O . PRO A 1 200 ? 2.517 1.338 13.128 1.00 75.25 200 PRO A O 1
ATOM 1620 N N . GLY A 1 201 ? 3.763 -0.501 13.461 1.00 76.19 201 GLY A N 1
ATOM 1621 C CA . GLY A 1 201 ? 4.005 -0.281 14.892 1.00 76.19 201 GLY A CA 1
ATOM 1622 C C . GLY A 1 201 ? 2.826 -0.535 15.836 1.00 76.19 201 GLY A C 1
ATOM 1623 O O . GLY A 1 201 ? 2.999 -0.456 17.053 1.00 76.19 201 GLY A O 1
ATOM 1624 N N . VAL A 1 202 ? 1.647 -0.869 15.306 1.00 84.62 202 VAL A N 1
ATOM 1625 C CA . VAL A 1 202 ? 0.420 -1.043 16.099 1.00 84.62 202 VAL A CA 1
ATOM 1626 C C . VAL A 1 202 ? -0.174 -2.431 15.924 1.00 84.62 202 VAL A C 1
ATOM 1628 O O . VAL A 1 202 ? -0.534 -3.041 16.923 1.00 84.62 202 VAL A O 1
ATOM 1631 N N . TYR A 1 203 ? -0.263 -2.944 14.696 1.00 91.94 203 TYR A N 1
ATOM 1632 C CA . TYR A 1 203 ? -0.935 -4.209 14.406 1.00 91.94 203 TYR A CA 1
ATOM 1633 C C . TYR A 1 203 ? -0.115 -5.027 13.406 1.00 91.94 203 TYR A C 1
ATOM 1635 O O . TYR A 1 203 ? -0.045 -4.691 12.222 1.00 91.94 203 TYR A O 1
ATOM 1643 N N . ASN A 1 204 ? 0.463 -6.135 13.869 1.00 92.94 204 ASN A N 1
ATOM 1644 C CA . ASN A 1 204 ? 1.219 -7.072 13.039 1.00 92.94 204 ASN A CA 1
ATOM 1645 C C . ASN A 1 204 ? 0.471 -8.398 12.879 1.00 92.94 204 ASN A C 1
ATOM 1647 O O . ASN A 1 204 ? -0.139 -8.897 13.825 1.00 92.94 204 ASN A O 1
ATOM 1651 N N . LEU A 1 205 ? 0.577 -8.973 11.685 1.00 94.06 205 LEU A N 1
ATOM 1652 C CA . LEU A 1 205 ? 0.081 -10.291 11.317 1.00 94.06 205 LEU A CA 1
ATOM 1653 C C . LEU A 1 205 ? 1.260 -11.192 10.945 1.00 94.06 205 LEU A C 1
ATOM 1655 O O . LEU A 1 205 ? 2.098 -10.828 10.120 1.00 94.06 205 LEU A O 1
ATOM 1659 N N . TYR A 1 206 ? 1.274 -12.394 11.500 1.00 93.69 206 TYR A N 1
ATOM 1660 C CA . TYR A 1 206 ? 2.212 -13.459 11.171 1.00 93.69 206 TYR A CA 1
ATOM 1661 C C . TYR A 1 206 ? 1.414 -14.696 10.774 1.00 93.69 206 TYR A C 1
ATOM 1663 O O . TYR A 1 206 ? 0.392 -14.987 11.401 1.00 93.69 206 TYR A O 1
ATOM 1671 N N . TRP A 1 207 ? 1.844 -15.427 9.743 1.00 92.81 207 TRP A N 1
ATOM 1672 C CA . TRP A 1 207 ? 1.161 -16.672 9.392 1.00 92.81 207 TRP A CA 1
ATOM 1673 C C . TRP A 1 207 ? 2.040 -17.713 8.711 1.00 92.81 207 TRP A C 1
ATOM 1675 O O . TRP A 1 207 ? 2.990 -17.423 7.979 1.00 92.81 207 TRP A O 1
ATOM 1685 N N . ASN A 1 208 ? 1.675 -18.963 8.964 1.00 90.06 208 ASN A N 1
ATOM 1686 C CA . ASN A 1 208 ? 2.167 -20.154 8.288 1.00 90.06 208 ASN A CA 1
ATOM 1687 C C . ASN A 1 208 ? 0.956 -20.945 7.806 1.00 90.06 208 ASN A C 1
ATOM 1689 O O . ASN A 1 208 ? -0.095 -20.926 8.443 1.00 90.06 208 ASN A O 1
ATOM 1693 N N . TYR A 1 209 ? 1.105 -21.675 6.708 1.00 89.06 209 TYR A N 1
ATOM 1694 C CA . TYR A 1 209 ? 0.024 -22.493 6.178 1.00 89.06 209 TYR A CA 1
ATOM 1695 C C . TYR A 1 209 ? 0.530 -23.852 5.693 1.00 89.06 209 TYR A C 1
ATOM 1697 O O . TYR A 1 209 ? 1.702 -24.042 5.357 1.00 89.06 209 TYR A O 1
ATOM 1705 N N . THR A 1 210 ? -0.390 -24.807 5.682 1.00 85.75 210 THR A N 1
ATOM 1706 C CA . THR A 1 210 ? -0.263 -26.135 5.075 1.00 85.75 210 THR A CA 1
ATOM 1707 C C . THR A 1 210 ? -1.258 -26.244 3.921 1.00 85.75 210 THR A C 1
ATOM 1709 O O . THR A 1 210 ? -1.940 -25.277 3.596 1.00 85.75 210 THR A O 1
ATOM 1712 N N . ASP A 1 211 ? -1.392 -27.417 3.306 1.00 80.12 211 ASP A N 1
ATOM 1713 C CA . ASP A 1 211 ? -2.383 -27.609 2.240 1.00 80.12 211 ASP A CA 1
ATOM 1714 C C . ASP A 1 211 ? -3.842 -27.575 2.748 1.00 80.12 211 ASP A C 1
ATOM 1716 O O . ASP A 1 211 ? -4.765 -27.449 1.943 1.00 80.12 211 ASP A O 1
ATOM 1720 N N . SER A 1 212 ? -4.070 -27.687 4.065 1.00 83.31 212 SER A N 1
ATOM 1721 C CA . SER A 1 212 ? -5.413 -27.774 4.664 1.00 83.31 212 SER A CA 1
ATOM 1722 C C . SER A 1 212 ? -5.740 -26.699 5.700 1.00 83.31 212 SER A C 1
ATOM 1724 O O . SER A 1 212 ? -6.914 -26.423 5.927 1.00 83.31 212 SER A O 1
ATOM 1726 N N . GLU A 1 213 ? -4.741 -26.104 6.349 1.00 89.75 213 GLU A N 1
ATOM 1727 C CA . GLU A 1 213 ? -4.928 -25.217 7.504 1.00 89.75 213 GLU A CA 1
ATOM 1728 C C . GLU A 1 213 ? -3.951 -24.040 7.460 1.00 89.75 213 GLU A C 1
ATOM 1730 O O . GLU A 1 213 ? -2.813 -24.190 7.003 1.00 89.75 213 GLU A O 1
ATOM 1735 N N . ILE A 1 214 ? -4.389 -22.893 7.976 1.00 91.62 214 ILE A N 1
ATOM 1736 C CA . ILE A 1 214 ? -3.565 -21.709 8.211 1.00 91.62 214 ILE A CA 1
ATOM 1737 C C . ILE A 1 214 ? -3.533 -21.384 9.708 1.00 91.62 214 ILE A C 1
ATOM 1739 O O . ILE A 1 214 ? -4.555 -21.429 10.396 1.00 91.62 214 ILE A O 1
ATOM 1743 N N . THR A 1 215 ? -2.345 -21.052 10.202 1.00 95.00 215 THR A N 1
ATOM 1744 C CA . THR A 1 215 ? -2.108 -20.598 11.573 1.00 95.00 215 THR A CA 1
ATOM 1745 C C . THR A 1 215 ? -1.702 -19.140 11.526 1.00 95.00 215 THR A C 1
ATOM 1747 O O . THR A 1 215 ? -0.706 -18.796 10.886 1.00 95.00 215 THR A O 1
ATOM 1750 N N . PHE A 1 216 ? -2.461 -18.309 12.226 1.00 96.25 216 PHE A N 1
ATOM 1751 C CA . PHE A 1 216 ? -2.231 -16.884 12.377 1.00 96.25 216 PHE A CA 1
ATOM 1752 C C . PHE A 1 216 ? -1.729 -16.567 13.778 1.00 96.25 216 PHE A C 1
ATOM 1754 O O . PHE A 1 216 ? -2.109 -17.205 14.763 1.00 96.25 216 PHE A O 1
ATOM 1761 N N . GLU A 1 217 ? -0.942 -15.510 13.866 1.00 97.56 217 GLU A N 1
ATOM 1762 C CA . GLU A 1 217 ? -0.630 -14.833 15.109 1.00 97.56 217 GLU A CA 1
ATOM 1763 C C . GLU A 1 217 ? -0.727 -13.330 14.879 1.00 97.56 217 GLU A C 1
ATOM 1765 O O . GLU A 1 217 ? -0.123 -12.786 13.954 1.00 97.56 217 GLU A O 1
ATOM 1770 N N . VAL A 1 218 ? -1.547 -12.668 15.691 1.00 97.50 218 VAL A N 1
ATOM 1771 C CA . VAL A 1 218 ? -1.760 -11.223 15.640 1.00 97.50 218 VAL A CA 1
ATOM 1772 C C . VAL A 1 218 ? -1.209 -10.591 16.896 1.00 97.50 218 VAL A C 1
ATOM 1774 O O . VAL A 1 218 ? -1.426 -11.083 18.004 1.00 97.50 218 VAL A O 1
ATOM 1777 N N . HIS A 1 219 ? -0.469 -9.510 16.708 1.00 96.56 219 HIS A N 1
ATOM 1778 C CA . HIS A 1 219 ? 0.050 -8.701 17.794 1.00 96.56 219 HIS A CA 1
ATOM 1779 C C . HIS A 1 219 ? -0.516 -7.301 17.623 1.00 96.56 219 HIS A C 1
ATOM 1781 O O . HIS A 1 219 ? -0.263 -6.662 16.601 1.00 96.56 219 HIS A O 1
ATOM 1787 N N . CYS A 1 220 ? -1.269 -6.830 18.610 1.00 95.69 220 CYS A N 1
ATOM 1788 C CA . CYS A 1 220 ? -1.916 -5.529 18.564 1.00 95.69 220 CYS A CA 1
ATOM 1789 C C . CYS A 1 220 ? -1.549 -4.719 19.806 1.00 95.69 220 CYS A C 1
ATOM 1791 O O . CYS A 1 220 ? -1.677 -5.212 20.925 1.00 95.69 220 CYS A O 1
ATOM 1793 N N . LYS A 1 221 ? -1.118 -3.469 19.623 1.00 92.81 221 LYS A N 1
ATOM 1794 C CA . LYS A 1 221 ? -0.830 -2.518 20.702 1.00 92.81 221 LYS A CA 1
ATOM 1795 C C . LYS A 1 221 ? -2.134 -2.004 21.316 1.00 92.81 221 LYS A C 1
ATOM 1797 O O . LYS A 1 221 ? -2.587 -0.902 21.021 1.00 92.81 221 LYS A O 1
ATOM 1802 N N . THR A 1 222 ? -2.756 -2.849 22.125 1.00 91.44 222 THR A N 1
ATOM 1803 C CA . THR A 1 222 ? -3.951 -2.550 22.907 1.00 91.44 222 THR A CA 1
ATOM 1804 C C . THR A 1 222 ? -4.030 -3.449 24.144 1.00 91.44 222 THR A C 1
ATOM 1806 O O . THR A 1 222 ? -3.523 -4.574 24.131 1.00 91.44 222 THR A O 1
ATOM 1809 N N . SER A 1 223 ? -4.711 -2.957 25.179 1.00 88.88 223 SER A N 1
ATOM 1810 C CA . SER A 1 223 ? -5.182 -3.719 26.347 1.00 88.88 223 SER A CA 1
ATOM 1811 C C . SER A 1 223 ? -6.698 -3.970 26.309 1.00 88.88 223 SER A C 1
ATOM 1813 O O . SER A 1 223 ? -7.345 -4.109 27.344 1.00 88.88 223 SER A O 1
ATOM 1815 N N . GLY A 1 224 ? -7.297 -3.849 25.124 1.00 94.06 224 GLY A N 1
ATOM 1816 C CA . GLY A 1 224 ? -8.710 -4.102 24.884 1.00 94.06 224 GLY A CA 1
ATOM 1817 C C . GLY A 1 224 ? -8.922 -5.241 23.896 1.00 94.06 224 GLY A C 1
ATOM 1818 O O . GLY A 1 224 ? -8.079 -6.121 23.713 1.00 94.06 224 GLY A O 1
ATOM 1819 N N . TRP A 1 225 ? -10.059 -5.211 23.206 1.00 96.56 225 TRP A N 1
ATOM 1820 C CA . TRP A 1 225 ? -10.400 -6.248 22.242 1.00 96.56 225 TRP A CA 1
ATOM 1821 C C . TRP A 1 225 ? -9.668 -6.091 20.903 1.00 96.56 225 TRP A C 1
ATOM 1823 O O . TRP A 1 225 ? -9.383 -4.985 20.445 1.00 96.56 225 TRP A O 1
ATOM 1833 N N . VAL A 1 226 ? -9.403 -7.220 20.251 1.00 98.06 226 VAL A N 1
ATOM 1834 C CA . VAL A 1 226 ? -8.743 -7.343 18.948 1.00 98.06 226 VAL A CA 1
ATOM 1835 C C . VAL A 1 226 ? -9.652 -8.137 18.012 1.00 98.06 226 VAL A C 1
ATOM 1837 O O . VAL A 1 226 ? -10.210 -9.159 18.410 1.00 98.06 226 VAL A O 1
ATOM 1840 N N . GLY A 1 227 ? -9.812 -7.667 16.778 1.00 97.44 227 GLY A N 1
ATOM 1841 C CA . GLY A 1 227 ? -10.616 -8.290 15.732 1.00 97.44 227 GLY A CA 1
ATOM 1842 C C . GLY A 1 227 ? -9.825 -8.486 14.441 1.00 97.44 227 GLY A C 1
ATOM 1843 O O . GLY A 1 227 ? -9.105 -7.590 14.000 1.00 97.44 227 GLY A O 1
ATOM 1844 N N . PHE A 1 228 ? -9.985 -9.647 13.813 1.00 97.62 228 PHE A N 1
ATOM 1845 C CA . PHE A 1 228 ? -9.315 -10.029 12.570 1.00 97.62 228 PHE A CA 1
ATOM 1846 C C . PHE A 1 228 ? -10.239 -10.904 11.728 1.00 97.62 228 PHE A C 1
ATOM 1848 O O . PHE A 1 228 ? -10.925 -11.753 12.281 1.00 97.62 228 PHE A O 1
ATOM 1855 N N . GLY A 1 229 ? -10.237 -10.763 10.407 1.00 94.50 229 GLY A N 1
ATOM 1856 C CA . GLY A 1 229 ? -11.020 -11.661 9.568 1.00 94.50 229 GLY A CA 1
ATOM 1857 C C . GLY A 1 229 ? -10.950 -11.379 8.081 1.00 94.50 229 GLY A C 1
ATOM 1858 O O . GLY A 1 229 ? -10.058 -10.680 7.595 1.00 94.50 229 GLY A O 1
ATOM 1859 N N . PHE A 1 230 ? -11.918 -11.934 7.362 1.00 91.44 230 PHE A N 1
ATOM 1860 C CA . PHE A 1 230 ? -12.025 -11.893 5.913 1.00 91.44 230 PHE A CA 1
ATOM 1861 C C . PHE A 1 230 ? -13.298 -11.198 5.466 1.00 91.44 230 PHE A C 1
ATOM 1863 O O . PHE A 1 230 ? -14.375 -11.426 6.008 1.00 91.44 230 PHE A O 1
ATOM 1870 N N . SER A 1 231 ? -13.163 -10.379 4.427 1.00 87.56 231 SER A N 1
ATOM 1871 C CA . SER A 1 231 ? -14.272 -9.664 3.813 1.00 87.56 231 SER A CA 1
ATOM 1872 C C . SER A 1 231 ? -14.406 -10.008 2.327 1.00 87.56 231 SER A C 1
ATOM 1874 O O . SER A 1 231 ? -13.399 -10.064 1.605 1.00 87.56 231 SER A O 1
ATOM 1876 N N . PRO A 1 232 ? -15.639 -10.126 1.804 1.00 78.19 232 PRO A N 1
ATOM 1877 C CA . PRO A 1 232 ? -15.868 -10.274 0.371 1.00 78.19 232 PRO A CA 1
ATOM 1878 C C . PRO A 1 232 ? -15.302 -9.116 -0.465 1.00 78.19 232 PRO A C 1
ATOM 1880 O O . PRO A 1 232 ? -14.898 -9.321 -1.609 1.00 78.19 232 PRO A O 1
ATOM 1883 N N . ASN A 1 233 ? -15.267 -7.895 0.081 1.00 74.81 233 ASN A N 1
ATOM 1884 C CA . ASN A 1 233 ? -14.920 -6.682 -0.673 1.00 74.81 233 ASN A CA 1
ATOM 1885 C C . ASN A 1 233 ? -14.056 -5.659 0.093 1.00 74.81 233 ASN A C 1
ATOM 1887 O O . ASN A 1 233 ? -13.833 -4.564 -0.415 1.00 74.81 233 ASN A O 1
ATOM 1891 N N . GLY A 1 234 ? -13.586 -5.990 1.299 1.00 78.38 234 GLY A N 1
ATOM 1892 C CA . GLY A 1 234 ? -12.849 -5.087 2.193 1.00 78.38 234 GLY A CA 1
ATOM 1893 C C . GLY A 1 234 ? -13.741 -4.249 3.120 1.00 78.38 234 GLY A C 1
ATOM 1894 O O . GLY A 1 234 ? -13.246 -3.666 4.079 1.00 78.38 234 GLY A O 1
ATOM 1895 N N . GLY A 1 235 ? -15.056 -4.213 2.884 1.00 78.38 235 GLY A N 1
ATOM 1896 C CA . GLY A 1 235 ? -16.032 -3.622 3.799 1.00 78.38 235 GLY A CA 1
ATOM 1897 C C . GLY A 1 235 ? -16.380 -4.553 4.964 1.00 78.38 235 GLY A C 1
ATOM 1898 O O . GLY A 1 235 ? -16.094 -5.743 4.925 1.00 78.38 235 GLY A O 1
ATOM 1899 N N . MET A 1 236 ? -17.025 -4.022 6.007 1.00 83.94 236 MET A N 1
ATOM 1900 C CA . MET A 1 236 ? -17.381 -4.827 7.184 1.00 83.94 236 MET A CA 1
ATOM 1901 C C . MET A 1 236 ? -18.518 -5.822 6.921 1.00 83.94 236 MET A C 1
ATOM 1903 O O . MET A 1 236 ? -18.479 -6.929 7.438 1.00 83.94 236 MET A O 1
ATOM 1907 N N . ASP A 1 237 ? -19.533 -5.442 6.143 1.00 84.06 237 ASP A N 1
ATOM 1908 C CA . ASP A 1 237 ? -20.721 -6.279 5.935 1.00 84.06 237 ASP A CA 1
ATOM 1909 C C . ASP A 1 237 ? -20.372 -7.623 5.275 1.00 84.06 237 ASP A C 1
ATOM 1911 O O . ASP A 1 237 ? -19.561 -7.667 4.347 1.00 84.06 237 ASP A O 1
ATOM 1915 N N . LYS A 1 238 ? -21.017 -8.702 5.738 1.00 84.25 238 LYS A N 1
ATOM 1916 C CA . LYS A 1 238 ? -20.821 -10.093 5.291 1.00 84.25 238 LYS A CA 1
ATOM 1917 C C . LYS A 1 238 ? -19.408 -10.633 5.513 1.00 84.25 238 LYS A C 1
ATOM 1919 O O . LYS A 1 238 ? -18.970 -11.515 4.778 1.00 84.25 238 LYS A O 1
ATOM 1924 N N . SER A 1 239 ? -18.687 -10.064 6.472 1.00 89.81 239 SER A N 1
ATOM 1925 C CA . SER A 1 239 ? -17.355 -10.541 6.832 1.00 89.81 239 SER A CA 1
ATOM 1926 C C . SER A 1 239 ? -17.430 -11.635 7.882 1.00 89.81 239 SER A C 1
ATOM 1928 O O . SER A 1 239 ? -18.302 -11.603 8.746 1.00 89.81 239 SER A O 1
ATOM 1930 N N . ASP A 1 240 ? -16.468 -12.539 7.813 1.00 91.56 240 ASP A N 1
ATOM 1931 C CA . ASP A 1 240 ? -16.215 -13.616 8.766 1.00 91.56 240 ASP A CA 1
ATOM 1932 C C . ASP A 1 240 ? -14.987 -13.208 9.583 1.00 91.56 240 ASP A C 1
ATOM 1934 O O . ASP A 1 240 ? -13.921 -12.925 9.022 1.00 91.56 240 ASP A O 1
ATOM 1938 N N . VAL A 1 241 ? -15.169 -13.039 10.889 1.00 94.69 241 VAL A N 1
ATOM 1939 C CA . VAL A 1 241 ? -14.204 -12.407 11.779 1.00 94.69 241 VAL A CA 1
ATOM 1940 C C . VAL A 1 241 ? -14.091 -13.144 13.097 1.00 94.69 241 VAL A C 1
ATOM 1942 O O . VAL A 1 241 ? -15.060 -13.536 13.729 1.00 94.69 241 VAL A O 1
ATOM 1945 N N . VAL A 1 242 ? -12.878 -13.181 13.616 1.00 96.88 242 VAL A N 1
ATOM 1946 C CA . VAL A 1 242 ? -12.625 -13.588 14.982 1.00 96.88 242 VAL A CA 1
ATOM 1947 C C . VAL A 1 242 ? -12.366 -12.374 15.856 1.00 96.88 242 VAL A C 1
ATOM 1949 O O . VAL A 1 242 ? -11.695 -11.420 15.453 1.00 96.88 242 VAL A O 1
ATOM 1952 N N . VAL A 1 243 ? -12.908 -12.404 17.070 1.00 97.56 243 VAL A N 1
ATOM 1953 C CA . VAL A 1 243 ? -12.746 -11.347 18.071 1.00 97.56 243 VAL A CA 1
ATOM 1954 C C . VAL A 1 243 ? -12.255 -11.958 19.374 1.00 97.56 243 VAL A C 1
ATOM 1956 O O . VAL A 1 243 ? -12.820 -12.946 19.847 1.00 97.56 243 VAL A O 1
ATOM 1959 N N . GLY A 1 244 ? -11.239 -11.348 19.985 1.00 97.12 244 GLY A N 1
ATOM 1960 C CA . GLY A 1 244 ? -10.732 -11.771 21.284 1.00 97.12 244 GLY A CA 1
ATOM 1961 C C . GLY A 1 244 ? -10.255 -10.633 22.180 1.00 97.12 244 GLY A C 1
ATOM 1962 O O . GLY A 1 244 ? -9.872 -9.569 21.706 1.00 97.12 244 GLY A O 1
ATOM 1963 N N . TRP A 1 245 ? -10.303 -10.861 23.491 1.00 96.75 245 TRP A N 1
ATOM 1964 C CA . TRP A 1 245 ? -9.813 -9.953 24.537 1.00 96.75 245 TRP A CA 1
ATOM 1965 C C . TRP A 1 245 ? -9.446 -10.741 25.805 1.00 96.75 245 TRP A C 1
ATOM 1967 O O . TRP A 1 245 ? -9.853 -11.901 25.962 1.00 96.75 245 TRP A O 1
ATOM 1977 N N . ILE A 1 246 ? -8.667 -10.150 26.716 1.00 94.69 246 ILE A N 1
ATOM 1978 C CA . ILE A 1 246 ? -8.185 -10.827 27.931 1.00 94.69 246 ILE A CA 1
ATOM 1979 C C . ILE A 1 246 ? -8.602 -10.036 29.166 1.00 94.69 246 ILE A C 1
ATOM 1981 O O . ILE A 1 246 ? -7.915 -9.123 29.598 1.00 94.69 246 ILE A O 1
ATOM 1985 N N . SER A 1 247 ? -9.678 -10.483 29.815 1.00 90.75 247 SER A N 1
ATOM 1986 C CA . SER A 1 247 ? -10.209 -9.815 31.003 1.00 90.75 247 SER A CA 1
ATOM 1987 C C . SER A 1 247 ? -10.021 -10.671 32.251 1.00 90.75 247 SER A C 1
ATOM 1989 O O . SER A 1 247 ? -10.381 -11.852 32.282 1.00 90.75 247 SER A O 1
ATOM 1991 N N . GLY A 1 248 ? -9.428 -10.097 33.302 1.00 84.62 248 GLY A N 1
ATOM 1992 C CA . GLY A 1 248 ? -9.201 -10.794 34.576 1.00 84.62 248 GLY A CA 1
ATOM 1993 C C . GLY A 1 248 ? -8.349 -12.065 34.443 1.00 84.62 248 GLY A C 1
ATOM 1994 O O . GLY A 1 248 ? -8.599 -13.050 35.139 1.00 84.62 248 GLY A O 1
ATOM 1995 N N . GLY A 1 249 ? -7.393 -12.076 33.507 1.00 84.56 249 GLY A N 1
ATOM 1996 C CA . GLY A 1 249 ? -6.540 -13.233 33.207 1.00 84.56 249 GLY A CA 1
ATOM 1997 C C . GLY A 1 249 ? -7.240 -14.366 32.447 1.00 84.56 249 GLY A C 1
ATOM 1998 O O . GLY A 1 249 ? -6.648 -15.427 32.258 1.00 84.56 249 GLY A O 1
ATOM 1999 N N . LYS A 1 250 ? -8.491 -14.169 32.011 1.00 91.38 250 LYS A N 1
ATOM 2000 C CA . LYS A 1 250 ? -9.238 -15.122 31.187 1.00 91.38 250 LYS A CA 1
ATOM 2001 C C . LYS A 1 250 ? -9.382 -14.591 29.771 1.00 91.38 250 LYS A C 1
ATOM 2003 O O . LYS A 1 250 ? -9.787 -13.452 29.560 1.00 91.38 250 LYS A O 1
ATOM 2008 N N . THR A 1 251 ? -9.086 -15.445 28.802 1.00 95.44 251 THR A N 1
ATOM 2009 C CA . THR A 1 251 ? -9.295 -15.122 27.395 1.00 95.44 251 THR A CA 1
ATOM 2010 C C . THR A 1 251 ? -10.745 -15.341 27.002 1.00 95.44 251 THR A C 1
ATOM 2012 O O . THR A 1 251 ? -11.308 -16.406 27.247 1.00 95.44 251 THR A O 1
ATOM 2015 N N . ASN A 1 252 ? -11.314 -14.338 26.347 1.00 95.56 252 ASN A N 1
ATOM 2016 C CA . ASN A 1 252 ? -12.527 -14.458 25.560 1.00 95.56 252 ASN A CA 1
ATOM 2017 C C . ASN A 1 252 ? -12.097 -14.463 24.097 1.00 95.56 252 ASN A C 1
ATOM 2019 O O . ASN A 1 252 ? -11.331 -13.598 23.681 1.00 95.56 252 ASN A O 1
ATOM 2023 N N . PHE A 1 253 ? -12.537 -15.460 23.343 1.00 96.81 253 PHE A N 1
ATOM 2024 C CA . PHE A 1 253 ? -12.210 -15.610 21.932 1.00 96.81 253 PHE A CA 1
ATOM 2025 C C . PHE A 1 253 ? -13.400 -16.266 21.252 1.00 96.81 253 PHE A C 1
ATOM 2027 O O . PHE A 1 253 ? -13.820 -17.348 21.664 1.00 96.81 253 PHE A O 1
ATOM 2034 N N . THR A 1 254 ? -13.971 -15.579 20.275 1.00 95.56 254 THR A N 1
ATOM 2035 C CA . THR A 1 254 ? -15.219 -15.977 19.624 1.00 95.56 254 THR A CA 1
ATOM 2036 C C . THR A 1 254 ? -15.112 -15.751 18.133 1.00 95.56 254 THR A C 1
ATOM 2038 O O . THR A 1 254 ? -14.721 -14.658 17.715 1.00 95.56 254 THR A O 1
ATOM 2041 N N . ASP A 1 255 ? -15.512 -16.762 17.382 1.00 94.38 255 ASP A N 1
ATOM 2042 C CA . ASP A 1 255 ? -15.825 -16.688 15.964 1.00 94.38 255 ASP A CA 1
ATOM 2043 C C . ASP A 1 255 ? -17.160 -15.976 15.739 1.00 94.38 255 ASP A C 1
ATOM 2045 O O . ASP A 1 255 ? -18.098 -16.155 16.537 1.00 94.38 255 ASP A O 1
ATOM 2049 N N . ARG A 1 256 ? -17.208 -15.107 14.732 1.00 94.00 256 ARG A N 1
ATOM 2050 C CA . ARG A 1 256 ? -18.300 -14.166 14.491 1.00 94.00 256 ARG A CA 1
ATOM 2051 C C . ARG A 1 256 ? -18.458 -13.836 13.005 1.00 94.00 256 ARG A C 1
ATOM 2053 O O . ARG A 1 256 ? -17.487 -13.571 12.307 1.00 94.00 256 ARG A O 1
ATOM 2060 N N . HIS A 1 257 ? -19.689 -13.570 12.587 1.00 92.19 257 HIS A N 1
ATOM 2061 C CA . HIS A 1 257 ? -19.977 -12.933 11.306 1.00 92.19 257 HIS A CA 1
ATOM 2062 C C . HIS A 1 257 ? -20.504 -11.508 11.489 1.00 92.19 257 HIS A C 1
ATOM 2064 O O . HIS A 1 257 ? -21.058 -11.125 12.527 1.00 92.19 257 HIS A O 1
ATOM 2070 N N . ILE A 1 258 ? -20.355 -10.689 10.450 1.00 89.50 258 ILE A N 1
ATOM 2071 C CA . ILE A 1 258 ? -20.871 -9.322 10.420 1.00 89.50 258 ILE A CA 1
ATOM 2072 C C . ILE A 1 258 ? -22.083 -9.241 9.496 1.00 89.50 258 ILE A C 1
ATOM 2074 O O . ILE A 1 258 ? -21.984 -9.487 8.295 1.00 89.50 258 ILE A O 1
ATOM 2078 N N . GLN A 1 259 ? -23.213 -8.793 10.044 1.00 85.94 259 GLN A N 1
ATOM 2079 C CA . GLN A 1 259 ? -24.420 -8.470 9.286 1.00 85.94 259 GLN A CA 1
ATOM 2080 C C . GLN A 1 259 ? -24.741 -6.975 9.419 1.00 85.94 259 GLN A C 1
ATOM 2082 O O . GLN A 1 259 ? -25.120 -6.472 10.480 1.00 85.94 259 GLN A O 1
ATOM 2087 N N . GLY A 1 260 ? -24.571 -6.230 8.330 1.00 82.69 260 GLY A N 1
ATOM 2088 C CA . GLY A 1 260 ? -24.682 -4.777 8.284 1.00 82.69 260 GLY A CA 1
ATOM 2089 C C . GLY A 1 260 ? -23.634 -4.093 9.163 1.00 82.69 260 GLY A C 1
ATOM 2090 O O . GLY A 1 260 ? -22.507 -3.852 8.741 1.00 82.69 260 GLY A O 1
ATOM 2091 N N . ARG A 1 261 ? -24.034 -3.727 10.385 1.00 77.88 261 ARG A N 1
ATOM 2092 C CA . ARG A 1 261 ? -23.168 -3.102 11.407 1.00 77.88 261 ARG A CA 1
ATOM 2093 C C . ARG A 1 261 ? -23.103 -3.908 12.706 1.00 77.88 261 ARG A C 1
ATOM 2095 O O . ARG A 1 261 ? -22.529 -3.436 13.682 1.00 77.88 261 ARG A O 1
ATOM 2102 N N . SER A 1 262 ? -23.720 -5.083 12.728 1.00 83.44 262 SER A N 1
ATOM 2103 C CA . SER A 1 262 ? -23.793 -5.953 13.895 1.00 83.44 262 SER A CA 1
ATOM 2104 C C . SER A 1 262 ? -22.756 -7.059 13.773 1.00 83.44 262 SER A C 1
ATOM 2106 O O . SER A 1 262 ? -22.672 -7.696 12.728 1.00 83.44 262 SER A O 1
ATOM 2108 N N . VAL A 1 263 ? -21.986 -7.277 14.839 1.00 90.81 263 VAL A N 1
ATOM 2109 C CA . VAL A 1 263 ? -21.014 -8.371 14.948 1.00 90.81 263 VAL A CA 1
ATOM 2110 C C . VAL A 1 263 ? -21.661 -9.471 15.787 1.00 90.81 263 VAL A C 1
ATOM 2112 O O . VAL A 1 263 ? -21.970 -9.244 16.955 1.00 90.81 263 VAL A O 1
ATOM 2115 N N . ILE A 1 264 ? -21.924 -10.629 15.191 1.00 92.12 264 ILE A N 1
ATOM 2116 C CA . ILE A 1 264 ? -22.784 -11.681 15.745 1.00 92.12 264 ILE A CA 1
ATOM 2117 C C . ILE A 1 264 ? -21.946 -12.941 15.933 1.00 92.12 264 ILE A C 1
ATOM 2119 O O . ILE A 1 264 ? -21.214 -13.320 15.034 1.00 92.12 264 ILE A O 1
ATOM 2123 N N . VAL A 1 265 ? -22.038 -13.582 17.099 1.00 93.06 265 VAL A N 1
ATOM 2124 C CA . VAL A 1 265 ? -21.302 -14.826 17.378 1.00 93.06 265 VAL A CA 1
ATOM 2125 C C . VAL A 1 265 ? -21.834 -15.967 16.518 1.00 93.06 265 VAL A C 1
ATOM 2127 O O . VAL A 1 265 ? -23.046 -16.198 16.493 1.00 93.06 265 VAL A O 1
ATOM 2130 N N . ASP A 1 266 ? -20.927 -16.695 15.870 1.00 87.19 266 ASP A N 1
ATOM 2131 C CA . ASP A 1 266 ? -21.286 -17.827 15.024 1.00 87.19 266 ASP A CA 1
ATOM 2132 C C . ASP A 1 266 ? -21.738 -19.041 15.826 1.00 87.19 266 ASP A C 1
ATOM 2134 O O . ASP A 1 266 ? -21.241 -19.346 16.917 1.00 87.19 266 ASP A O 1
ATOM 2138 N N . GLN A 1 267 ? -22.702 -19.772 15.262 1.00 86.38 267 GLN A N 1
ATOM 2139 C CA . GLN A 1 267 ? -23.192 -21.015 15.863 1.00 86.38 267 GLN A CA 1
ATOM 2140 C C . GLN A 1 267 ? -22.143 -22.127 15.803 1.00 86.38 267 GLN A C 1
ATOM 2142 O O . GLN A 1 267 ? -22.101 -22.990 16.685 1.00 86.38 267 GLN A O 1
ATOM 2147 N N . LYS A 1 268 ? -21.309 -22.106 14.762 1.00 86.94 268 LYS A N 1
ATOM 2148 C CA . LYS A 1 268 ? -20.156 -22.981 14.586 1.00 86.94 268 LYS A CA 1
ATOM 2149 C C . LYS A 1 268 ? -18.897 -22.139 14.780 1.00 86.94 268 LYS A C 1
ATOM 2151 O O . LYS A 1 268 ? -18.916 -20.950 14.528 1.00 86.94 268 LYS A O 1
ATOM 2156 N N . GLN A 1 269 ? -17.873 -22.721 15.390 1.00 88.50 269 GLN A N 1
ATOM 2157 C CA . GLN A 1 269 ? -16.649 -21.997 15.727 1.00 88.50 269 GLN A CA 1
ATOM 2158 C C . GLN A 1 269 ? -15.518 -22.629 14.925 1.00 88.50 269 GLN A C 1
ATOM 2160 O O . GLN A 1 269 ? -15.034 -23.707 15.283 1.00 88.50 269 GLN A O 1
ATOM 2165 N N . ASP A 1 270 ? -15.137 -21.976 13.837 1.00 86.44 270 ASP A N 1
ATOM 2166 C CA . ASP A 1 270 ? -14.180 -22.455 12.840 1.00 86.44 270 ASP A CA 1
ATOM 2167 C C . ASP A 1 270 ? -12.769 -21.903 13.072 1.00 86.44 270 ASP A C 1
ATOM 2169 O O . ASP A 1 270 ? -11.768 -22.458 12.597 1.00 86.44 270 ASP A O 1
ATOM 2173 N N . TRP A 1 271 ? -12.673 -20.853 13.886 1.00 92.56 271 TRP A N 1
ATOM 2174 C CA . TRP A 1 271 ? -11.423 -20.297 14.379 1.00 92.56 271 TRP A CA 1
ATOM 2175 C C . TRP A 1 271 ? -11.089 -20.880 15.750 1.00 92.56 271 TRP A C 1
ATOM 2177 O O . TRP A 1 271 ? -11.829 -20.744 16.726 1.00 92.56 271 TRP A O 1
ATOM 2187 N N . HIS A 1 272 ? -9.921 -21.505 15.856 1.00 95.38 272 HIS A N 1
ATOM 2188 C CA . HIS A 1 272 ? -9.491 -22.164 17.084 1.00 95.38 272 HIS A CA 1
ATOM 2189 C C . HIS A 1 272 ? -8.316 -21.433 17.720 1.00 95.38 272 HIS A C 1
ATOM 2191 O O . HIS A 1 272 ? -7.222 -21.380 17.152 1.00 95.38 272 HIS A O 1
ATOM 2197 N N . LEU A 1 273 ? -8.530 -20.910 18.928 1.00 97.31 273 LEU A N 1
ATOM 2198 C CA . LEU A 1 273 ? -7.479 -20.303 19.736 1.00 97.31 273 LEU A CA 1
ATOM 2199 C C . LEU A 1 273 ? -6.416 -21.342 20.116 1.00 97.31 273 LEU A C 1
ATOM 2201 O O . LEU A 1 273 ? -6.727 -22.427 20.604 1.00 97.31 273 LEU A O 1
ATOM 2205 N N . LEU A 1 274 ? -5.150 -20.975 19.939 1.00 97.00 274 LEU A N 1
ATOM 2206 C CA . LEU A 1 274 ? -3.986 -21.769 20.334 1.00 97.00 274 LEU A CA 1
ATOM 2207 C C . LEU A 1 274 ? -3.244 -21.146 21.512 1.00 97.00 274 LEU A C 1
ATOM 2209 O O . LEU A 1 274 ? -2.795 -21.860 22.408 1.00 97.00 274 LEU A O 1
ATOM 2213 N N . LYS A 1 275 ? -3.079 -19.821 21.503 1.00 96.00 275 LYS A N 1
ATOM 2214 C CA . LYS A 1 275 ? -2.372 -19.091 22.556 1.00 96.00 275 LYS A CA 1
ATOM 2215 C C . LYS A 1 275 ? -2.866 -17.656 22.626 1.00 96.00 275 LYS A C 1
ATOM 2217 O O . LYS A 1 275 ? -3.115 -17.037 21.598 1.00 96.00 275 LYS A O 1
ATOM 2222 N N . SER A 1 276 ? -2.936 -17.118 23.832 1.00 96.75 276 SER A N 1
ATOM 2223 C CA . SER A 1 276 ? -3.253 -15.718 24.080 1.00 96.75 276 SER A CA 1
ATOM 2224 C C . SER A 1 276 ? -2.491 -15.221 25.298 1.00 96.75 276 SER A C 1
ATOM 2226 O O . SER A 1 276 ? -2.272 -15.971 26.251 1.00 96.75 276 SER A O 1
ATOM 2228 N N . TYR A 1 277 ? -2.054 -13.971 25.256 1.00 94.25 277 TYR A N 1
ATOM 2229 C CA . TYR A 1 277 ? -1.522 -13.261 26.415 1.00 94.25 277 TYR A CA 1
ATOM 2230 C C . TYR A 1 277 ? -1.503 -11.761 26.137 1.00 94.25 277 TYR A C 1
ATOM 2232 O O . TYR A 1 277 ? -1.475 -11.332 24.986 1.00 94.25 277 TYR A O 1
ATOM 2240 N N . GLU A 1 278 ? -1.488 -10.981 27.209 1.00 92.12 278 GLU A N 1
ATOM 2241 C CA . GLU A 1 278 ? -1.282 -9.541 27.161 1.00 92.12 278 GLU A CA 1
ATOM 2242 C C . GLU A 1 278 ? -0.031 -9.212 27.978 1.00 92.12 278 GLU A C 1
ATOM 2244 O O . GLU A 1 278 ? 0.137 -9.712 29.093 1.00 92.12 278 GLU A O 1
ATOM 2249 N N . SER A 1 279 ? 0.876 -8.422 27.407 1.00 86.25 279 SER A N 1
ATOM 2250 C CA . SER A 1 279 ? 2.075 -7.924 28.090 1.00 86.25 279 SER A CA 1
ATOM 2251 C C . SER A 1 279 ? 2.416 -6.543 27.561 1.00 86.25 279 SER A C 1
ATOM 2253 O O . SER A 1 279 ? 2.391 -6.327 26.353 1.00 86.25 279 SER A O 1
ATOM 2255 N N . ASP A 1 280 ? 2.750 -5.616 28.458 1.00 84.69 280 ASP A N 1
ATOM 2256 C CA . ASP A 1 280 ? 3.249 -4.277 28.107 1.00 84.69 280 ASP A CA 1
ATOM 2257 C C . ASP A 1 280 ? 2.323 -3.491 27.152 1.00 84.69 280 ASP A C 1
ATOM 2259 O O . ASP A 1 280 ? 2.781 -2.770 26.265 1.00 84.69 280 ASP A O 1
ATOM 2263 N N . GLY A 1 281 ? 1.002 -3.642 27.320 1.00 86.00 281 GLY A N 1
ATOM 2264 C CA . GLY A 1 281 ? -0.006 -3.000 26.466 1.00 86.00 281 GLY A CA 1
ATOM 2265 C C . GLY A 1 281 ? -0.097 -3.588 25.053 1.00 86.00 281 GLY A C 1
ATOM 2266 O O . GLY A 1 281 ? -0.580 -2.915 24.142 1.00 86.00 281 GLY A O 1
ATOM 2267 N N . ILE A 1 282 ? 0.401 -4.811 24.854 1.00 91.75 282 ILE A N 1
ATOM 2268 C CA . ILE A 1 282 ? 0.291 -5.573 23.610 1.00 91.75 282 ILE A CA 1
ATOM 2269 C C . ILE A 1 282 ? -0.510 -6.842 23.879 1.00 91.75 282 ILE A C 1
ATOM 2271 O O . ILE A 1 282 ? -0.099 -7.695 24.668 1.00 91.75 282 ILE A O 1
ATOM 2275 N N . SER A 1 283 ? -1.610 -6.985 23.152 1.00 94.38 283 SER A N 1
ATOM 2276 C CA . SER A 1 283 ? -2.416 -8.196 23.097 1.00 94.38 283 SER A CA 1
ATOM 2277 C C . SER A 1 283 ? -1.932 -9.100 21.970 1.00 94.38 283 SER A C 1
ATOM 2279 O O . SER A 1 283 ? -1.812 -8.671 20.817 1.00 94.38 283 SER A O 1
ATOM 2281 N N . VAL A 1 284 ? -1.667 -10.363 22.299 1.00 96.56 284 VAL A N 1
ATOM 2282 C CA . VAL A 1 284 ? -1.240 -11.393 21.350 1.00 96.56 284 VAL A CA 1
ATOM 2283 C C . VAL A 1 284 ? -2.277 -12.502 21.303 1.00 96.56 284 VAL A C 1
ATOM 2285 O O . VAL A 1 284 ? -2.613 -13.082 22.336 1.00 96.56 284 VAL A O 1
ATOM 2288 N N . PHE A 1 285 ? -2.733 -12.837 20.095 1.00 97.81 285 PHE A N 1
ATOM 2289 C CA . PHE A 1 285 ? -3.609 -13.978 19.840 1.00 97.81 285 PHE A CA 1
ATOM 2290 C C . PHE A 1 285 ? -3.038 -14.831 18.714 1.00 97.81 285 PHE A C 1
ATOM 2292 O O . PHE A 1 285 ? -2.837 -14.358 17.600 1.00 97.81 285 PHE A O 1
ATOM 2299 N N . LYS A 1 286 ? -2.813 -16.109 19.004 1.00 97.69 286 LYS A N 1
ATOM 2300 C CA . LYS A 1 286 ? -2.452 -17.140 18.036 1.00 97.69 286 LYS A CA 1
ATOM 2301 C C . LYS A 1 286 ? -3.626 -18.082 17.868 1.00 97.69 286 LYS A C 1
ATOM 2303 O O . LYS A 1 286 ? -4.117 -18.634 18.854 1.00 97.69 286 LYS A O 1
ATOM 2308 N N . PHE A 1 287 ? -4.044 -18.302 16.634 1.00 97.38 287 PHE A N 1
ATOM 2309 C CA . PHE A 1 287 ? -5.202 -19.121 16.303 1.00 97.38 287 PHE A CA 1
ATOM 2310 C C . PHE A 1 287 ? -5.036 -19.770 14.935 1.00 97.38 287 PHE A C 1
ATOM 2312 O O . PHE A 1 287 ? -4.154 -19.411 14.158 1.00 97.38 287 PHE A O 1
ATOM 2319 N N . LYS A 1 288 ? -5.877 -20.753 14.642 1.00 95.38 288 LYS A N 1
ATOM 2320 C CA . LYS A 1 288 ? -5.846 -21.488 13.379 1.00 95.38 288 LYS A CA 1
ATOM 2321 C C . LYS A 1 288 ? -7.237 -21.661 12.793 1.00 95.38 288 LYS A C 1
ATOM 2323 O O . LYS A 1 288 ? -8.218 -21.652 13.535 1.00 95.38 288 LYS A O 1
ATOM 2328 N N . ARG A 1 289 ? -7.289 -21.839 11.475 1.00 91.06 289 ARG A N 1
ATOM 2329 C CA . ARG A 1 289 ? -8.518 -22.012 10.696 1.00 91.06 289 ARG A CA 1
ATOM 2330 C C . ARG A 1 289 ? -8.264 -22.930 9.504 1.00 91.06 289 ARG A C 1
ATOM 2332 O O . ARG A 1 289 ? -7.204 -22.862 8.875 1.00 91.06 289 ARG A O 1
ATOM 2339 N N . SER A 1 290 ? -9.237 -23.773 9.173 1.00 88.00 290 SER A N 1
ATOM 2340 C CA . SER A 1 290 ? -9.169 -24.594 7.958 1.00 88.00 290 SER A CA 1
ATOM 2341 C C . SER A 1 290 ? -9.253 -23.712 6.707 1.00 88.00 290 SER A C 1
ATOM 2343 O O . SER A 1 290 ? -10.007 -22.746 6.663 1.00 88.00 290 SER A O 1
ATOM 2345 N N . ILE A 1 291 ? -8.488 -24.045 5.665 1.00 81.94 291 ILE A N 1
ATOM 2346 C CA . ILE A 1 291 ? -8.472 -23.291 4.397 1.00 81.94 291 ILE A CA 1
ATOM 2347 C C . ILE A 1 291 ? -9.818 -23.418 3.669 1.00 81.94 291 ILE A C 1
ATOM 2349 O O . ILE A 1 291 ? -10.317 -22.455 3.087 1.00 81.94 291 ILE A O 1
ATOM 2353 N N . LYS A 1 292 ? -10.411 -24.616 3.714 1.00 75.81 292 LYS A N 1
ATOM 2354 C CA . LYS A 1 292 ? -11.744 -24.901 3.181 1.00 75.81 292 LYS A CA 1
ATOM 2355 C C . LYS A 1 292 ? -12.705 -25.174 4.323 1.00 75.81 292 LYS A C 1
ATOM 2357 O O . LYS A 1 292 ? -12.433 -26.039 5.153 1.00 75.81 292 LYS A O 1
ATOM 2362 N N . LEU A 1 293 ? -13.835 -24.485 4.294 1.00 67.56 293 LEU A N 1
ATOM 2363 C CA . LEU A 1 293 ? -14.939 -24.668 5.225 1.00 67.56 293 LEU A CA 1
ATOM 2364 C C . LEU A 1 293 ? -16.143 -25.234 4.468 1.00 67.56 293 LEU A C 1
ATOM 2366 O O . LEU A 1 293 ? -16.210 -25.150 3.239 1.00 67.56 293 LEU A O 1
ATOM 2370 N N . CYS A 1 294 ? -17.010 -25.947 5.185 1.00 62.59 294 CYS A N 1
ATOM 2371 C CA . CYS A 1 294 ? -18.113 -26.721 4.601 1.00 62.59 294 CYS A CA 1
ATOM 2372 C C . CYS A 1 294 ? -19.491 -26.071 4.813 1.00 62.59 294 CYS A C 1
ATOM 2374 O O . CYS A 1 294 ? -20.500 -26.685 4.465 1.00 62.59 294 CYS A O 1
ATOM 2376 N N . ASP A 1 295 ? -19.553 -24.868 5.377 1.00 59.09 295 ASP A N 1
ATOM 2377 C CA . ASP A 1 295 ? -20.765 -24.073 5.578 1.00 59.09 295 ASP A CA 1
ATOM 2378 C C . ASP A 1 295 ? -20.779 -22.808 4.710 1.00 59.09 295 ASP A C 1
ATOM 2380 O O . ASP A 1 295 ? -19.809 -22.448 4.048 1.00 59.09 295 ASP A O 1
ATOM 2384 N N . ALA A 1 296 ? -21.966 -22.207 4.621 1.00 59.72 296 ALA A N 1
ATOM 2385 C CA . ALA A 1 296 ? -22.269 -21.113 3.704 1.00 59.72 296 ALA A CA 1
ATOM 2386 C C . ALA A 1 296 ? -22.038 -19.715 4.306 1.00 59.72 296 ALA A C 1
ATOM 2388 O O . ALA A 1 296 ? -22.149 -18.734 3.570 1.00 59.72 296 ALA A O 1
ATOM 2389 N N . GLU A 1 297 ? -21.783 -19.627 5.614 1.00 56.91 297 GLU A N 1
ATOM 2390 C CA . GLU A 1 297 ? -21.586 -18.361 6.336 1.00 56.91 297 GLU A CA 1
ATOM 2391 C C . GLU A 1 297 ? -20.103 -17.952 6.384 1.00 56.91 297 GLU A C 1
ATOM 2393 O O . GLU A 1 297 ? -19.811 -16.758 6.460 1.00 56.91 297 GLU A O 1
ATOM 2398 N N . ASP A 1 298 ? -19.186 -18.904 6.172 1.00 58.44 298 ASP A N 1
ATOM 2399 C CA . ASP A 1 298 ? -17.751 -18.672 6.297 1.00 58.44 298 ASP A CA 1
ATOM 2400 C C . ASP A 1 298 ? -17.045 -18.424 4.958 1.00 58.44 298 ASP A C 1
ATOM 2402 O O . ASP A 1 298 ? -17.368 -18.972 3.896 1.00 58.44 298 ASP A O 1
ATOM 2406 N N . SER A 1 299 ? -15.986 -17.615 5.010 1.00 61.19 299 SER A N 1
ATOM 2407 C CA . SER A 1 299 ? -15.196 -17.280 3.819 1.00 61.19 299 SER A CA 1
ATOM 2408 C C . SER A 1 299 ? -14.154 -18.354 3.489 1.00 61.19 299 SER A C 1
ATOM 2410 O O . SER A 1 299 ? -13.202 -18.558 4.243 1.00 61.19 299 SER A O 1
ATOM 2412 N N . ILE A 1 300 ? -14.242 -18.999 2.324 1.00 66.62 300 ILE A N 1
ATOM 2413 C CA . ILE A 1 300 ? -13.171 -19.894 1.842 1.00 66.62 300 ILE A CA 1
ATOM 2414 C C . ILE A 1 300 ? -11.871 -19.090 1.661 1.00 66.62 300 ILE A C 1
ATOM 2416 O O . ILE A 1 300 ? -11.870 -18.039 1.019 1.00 66.62 300 ILE A O 1
ATOM 2420 N N . ILE A 1 301 ? -10.749 -19.595 2.188 1.00 66.88 301 ILE A N 1
ATOM 2421 C CA . ILE A 1 301 ? -9.423 -19.018 1.919 1.00 66.88 301 ILE A CA 1
ATOM 2422 C C . ILE A 1 301 ? -8.915 -19.617 0.608 1.00 66.88 301 ILE A C 1
ATOM 2424 O O . ILE A 1 301 ? -8.218 -20.628 0.595 1.00 66.88 301 ILE A O 1
ATOM 2428 N N . ASP A 1 302 ? -9.298 -19.028 -0.519 1.00 59.75 302 ASP A N 1
ATOM 2429 C CA . ASP A 1 302 ? -8.798 -19.481 -1.817 1.00 59.75 302 ASP A CA 1
ATOM 2430 C C . ASP A 1 302 ? -7.377 -18.974 -2.105 1.00 59.75 302 ASP A C 1
ATOM 2432 O O . ASP A 1 302 ? -6.897 -17.989 -1.537 1.00 59.75 302 ASP A O 1
ATOM 2436 N N . LYS A 1 303 ? -6.693 -19.655 -3.034 1.00 57.12 303 LYS A N 1
ATOM 2437 C CA . LYS A 1 303 ? -5.424 -19.171 -3.595 1.00 57.12 303 LYS A CA 1
ATOM 2438 C C . LYS A 1 303 ? -5.655 -17.806 -4.245 1.00 57.12 303 LYS A C 1
ATOM 2440 O O . LYS A 1 303 ? -6.446 -17.700 -5.181 1.00 57.12 303 LYS A O 1
ATOM 2445 N N . GLY A 1 304 ? -4.941 -16.785 -3.781 1.00 58.56 304 GLY A N 1
ATOM 2446 C CA . GLY A 1 304 ? -5.101 -15.410 -4.242 1.00 58.56 304 GLY A CA 1
ATOM 2447 C C . GLY A 1 304 ? -4.966 -14.408 -3.100 1.00 58.56 304 GLY A C 1
ATOM 2448 O O . GLY A 1 304 ? -4.364 -14.703 -2.072 1.00 58.56 304 GLY A O 1
ATOM 2449 N N . THR A 1 305 ? -5.527 -13.218 -3.299 1.00 67.94 305 THR A N 1
ATOM 2450 C CA . THR A 1 305 ? -5.424 -12.057 -2.401 1.00 67.94 305 THR A CA 1
ATOM 2451 C C . THR A 1 305 ? -6.776 -11.782 -1.720 1.00 67.94 305 THR A C 1
ATOM 2453 O O . THR A 1 305 ? -7.491 -10.870 -2.151 1.00 67.94 305 THR A O 1
ATOM 2456 N N . PRO A 1 306 ? -7.194 -12.569 -0.702 1.00 80.12 306 PRO A N 1
ATOM 2457 C CA . PRO A 1 306 ? -8.398 -12.259 0.067 1.00 80.12 306 PRO A CA 1
ATOM 2458 C C . PRO A 1 306 ? -8.311 -10.863 0.695 1.00 80.12 306 PRO A C 1
ATOM 2460 O O . PRO A 1 306 ? -7.222 -10.396 1.046 1.00 80.12 306 PRO A O 1
ATOM 2463 N N . ASN A 1 307 ? -9.464 -10.203 0.862 1.00 82.50 307 ASN A N 1
ATOM 2464 C CA . ASN A 1 307 ? -9.512 -8.974 1.649 1.00 82.50 307 ASN A CA 1
ATOM 2465 C C . ASN A 1 307 ? -9.484 -9.357 3.129 1.00 82.50 307 ASN A C 1
ATOM 2467 O O . ASN A 1 307 ? -10.436 -9.935 3.649 1.00 82.50 307 ASN A O 1
ATOM 2471 N N . VAL A 1 308 ? -8.386 -9.026 3.789 1.00 90.25 308 VAL A N 1
ATOM 2472 C CA . VAL A 1 308 ? -8.233 -9.098 5.236 1.00 90.25 308 VAL A CA 1
ATOM 2473 C C . VAL A 1 308 ? -8.790 -7.815 5.834 1.00 90.25 308 VAL A C 1
ATOM 2475 O O . VAL A 1 308 ? -8.471 -6.722 5.365 1.00 90.25 308 VAL A O 1
ATOM 2478 N N . ILE A 1 309 ? -9.596 -7.943 6.881 1.00 93.19 309 ILE A N 1
ATOM 2479 C CA . ILE A 1 309 ? -10.064 -6.824 7.696 1.00 93.19 309 ILE A CA 1
ATOM 2480 C C . ILE A 1 309 ? -9.595 -7.001 9.135 1.00 93.19 309 ILE A C 1
ATOM 2482 O O . ILE A 1 309 ? -9.428 -8.119 9.620 1.00 93.19 309 ILE A O 1
ATOM 2486 N N . PHE A 1 310 ? -9.360 -5.890 9.817 1.00 95.69 310 PHE A N 1
ATOM 2487 C CA . PHE A 1 310 ? -8.903 -5.891 11.200 1.00 95.69 310 PHE A CA 1
ATOM 2488 C C . PHE A 1 310 ? -9.442 -4.673 11.940 1.00 95.69 310 PHE A C 1
ATOM 2490 O O . PHE A 1 310 ? -9.721 -3.630 11.342 1.00 95.69 310 PHE A O 1
ATOM 2497 N N . ALA A 1 311 ? -9.585 -4.810 13.252 1.00 92.94 311 ALA A N 1
ATOM 2498 C CA . ALA A 1 311 ? -9.986 -3.734 14.142 1.00 92.94 311 ALA A CA 1
ATOM 2499 C C . ALA A 1 311 ? -9.507 -4.005 15.567 1.00 92.94 311 ALA A C 1
ATOM 2501 O O . ALA A 1 311 ? -9.174 -5.135 15.914 1.00 92.94 311 ALA A O 1
ATOM 2502 N N . PHE A 1 312 ? -9.484 -2.979 16.406 1.00 96.19 312 PHE A N 1
ATOM 2503 C CA . PHE A 1 312 ? -9.234 -3.140 17.832 1.00 96.19 312 PHE A CA 1
ATOM 2504 C C . PHE A 1 312 ? -9.912 -2.032 18.637 1.00 96.19 312 PHE A C 1
ATOM 2506 O O . PHE A 1 312 ? -10.164 -0.934 18.138 1.00 96.19 312 PHE A O 1
ATOM 2513 N N . GLY A 1 313 ? -10.214 -2.323 19.896 1.00 87.69 313 GLY A N 1
ATOM 2514 C CA . GLY A 1 313 ? -10.675 -1.352 20.881 1.00 87.69 313 GLY A CA 1
ATOM 2515 C C . GLY A 1 313 ? -9.620 -1.132 21.952 1.00 87.69 313 GLY A C 1
ATOM 2516 O O . GLY A 1 313 ? -8.819 -2.018 22.226 1.00 87.69 313 GLY A O 1
ATOM 2517 N N . GLU A 1 314 ? -9.629 0.042 22.576 1.00 86.06 314 GLU A N 1
ATOM 2518 C CA . GLU A 1 314 ? -8.692 0.395 23.657 1.00 86.06 314 GLU A CA 1
ATOM 2519 C C . GLU A 1 314 ? -9.071 -0.222 25.011 1.00 86.06 314 GLU A C 1
ATOM 2521 O O . GLU A 1 314 ? -8.274 -0.225 25.944 1.00 86.06 314 GLU A O 1
ATOM 2526 N N . GLN A 1 315 ? -10.309 -0.704 25.135 1.00 84.94 315 GLN A N 1
ATOM 2527 C CA . GLN A 1 315 ? -10.880 -1.192 26.385 1.00 84.94 315 GLN A CA 1
ATOM 2528 C C . GLN A 1 315 ? -11.566 -2.533 26.164 1.00 84.94 315 GLN A C 1
ATOM 2530 O O . GLN A 1 315 ? -12.226 -2.749 25.141 1.00 84.94 315 GLN A O 1
ATOM 2535 N N . ASP A 1 316 ? -11.439 -3.403 27.157 1.00 90.12 316 ASP A N 1
ATOM 2536 C CA . ASP A 1 316 ? -12.209 -4.633 27.243 1.00 90.12 316 ASP A CA 1
ATOM 2537 C C . ASP A 1 316 ? -13.714 -4.351 27.393 1.00 90.12 316 ASP A C 1
ATOM 2539 O O . ASP A 1 316 ? -14.108 -3.379 28.051 1.00 90.12 316 ASP A O 1
ATOM 2543 N N . PRO A 1 317 ? -14.577 -5.231 26.860 1.00 90.06 317 PRO A N 1
ATOM 2544 C CA . PRO A 1 317 ? -15.993 -5.244 27.202 1.00 90.06 317 PRO A CA 1
ATOM 2545 C C . PRO A 1 317 ? -16.209 -5.374 28.714 1.00 90.06 317 PRO A C 1
ATOM 2547 O O . PRO A 1 317 ? -15.565 -6.183 29.390 1.00 90.06 317 PRO A O 1
ATOM 2550 N N . LEU A 1 318 ? -17.179 -4.629 29.249 1.00 86.25 318 LEU A N 1
ATOM 2551 C CA . LEU A 1 318 ? -17.641 -4.836 30.621 1.00 86.25 318 LEU A CA 1
ATOM 2552 C C . LEU A 1 318 ? -18.292 -6.225 30.763 1.00 86.25 318 LEU A C 1
ATOM 2554 O O . LEU A 1 318 ? -18.842 -6.747 29.791 1.00 86.25 318 LEU A O 1
ATOM 2558 N N . PRO A 1 319 ? -18.305 -6.830 31.968 1.00 81.94 319 PRO A N 1
ATOM 2559 C CA . PRO A 1 319 ? -18.945 -8.125 32.181 1.00 81.94 319 PRO A CA 1
ATOM 2560 C C . PRO A 1 319 ? -20.396 -8.156 31.672 1.00 81.94 319 PRO A C 1
ATOM 2562 O O . PRO A 1 319 ? -21.231 -7.360 32.101 1.00 81.94 319 PRO A O 1
ATOM 2565 N N . GLY A 1 320 ? -20.693 -9.087 30.762 1.00 80.06 320 GLY A N 1
ATOM 2566 C CA . GLY A 1 320 ? -22.018 -9.239 30.147 1.00 80.06 320 GLY A CA 1
ATOM 2567 C C . GLY A 1 320 ? -22.327 -8.261 29.007 1.00 80.06 320 GLY A C 1
ATOM 2568 O O . GLY A 1 320 ? -23.440 -8.290 28.485 1.00 80.06 320 GLY A O 1
ATOM 2569 N N . GLN A 1 321 ? -21.376 -7.412 28.618 1.00 85.81 321 GLN A N 1
ATOM 2570 C CA . GLN A 1 321 ? -21.454 -6.575 27.423 1.00 85.81 321 GLN A CA 1
ATOM 2571 C C . GLN A 1 321 ? -20.601 -7.154 26.295 1.00 85.81 321 GLN A C 1
ATOM 2573 O O . GLN A 1 321 ? -19.747 -8.013 26.512 1.00 85.81 321 GLN A O 1
ATOM 2578 N N . ASP A 1 322 ? -20.861 -6.667 25.087 1.00 87.00 322 ASP A N 1
ATOM 2579 C CA . ASP A 1 322 ? -20.084 -7.002 23.901 1.00 87.00 322 ASP A CA 1
ATOM 2580 C C . ASP A 1 322 ? -19.067 -5.896 23.569 1.00 87.00 322 ASP A C 1
ATOM 2582 O O . ASP A 1 322 ? -19.019 -4.858 24.236 1.00 87.00 322 ASP A O 1
ATOM 2586 N N . ILE A 1 323 ? -18.246 -6.121 22.544 1.00 90.94 323 ILE A N 1
ATOM 2587 C CA . ILE A 1 323 ? -17.222 -5.180 22.089 1.00 90.94 323 ILE A CA 1
ATOM 2588 C C . ILE A 1 323 ? -17.779 -3.793 21.763 1.00 90.94 323 ILE A C 1
ATOM 2590 O O . ILE A 1 323 ? -18.860 -3.621 21.196 1.00 90.94 323 ILE A O 1
ATOM 2594 N N . SER A 1 324 ? -16.995 -2.780 22.122 1.00 86.88 324 SER A N 1
ATOM 2595 C CA . SER A 1 324 ? -17.258 -1.389 21.774 1.00 86.88 324 SER A CA 1
ATOM 2596 C C . SER A 1 324 ? -16.971 -1.120 20.294 1.00 86.88 324 SER A C 1
ATOM 2598 O O . SER A 1 324 ? -16.296 -1.887 19.614 1.00 86.88 324 SER A O 1
ATOM 2600 N N . TYR A 1 325 ? -17.470 0.002 19.775 1.00 81.69 325 TYR A N 1
ATOM 2601 C CA . TYR A 1 325 ? -17.150 0.428 18.415 1.00 81.69 325 TYR A CA 1
ATOM 2602 C C . TYR A 1 325 ? -15.659 0.795 18.287 1.00 81.69 325 TYR A C 1
ATOM 2604 O O . TYR A 1 325 ? -15.160 1.615 19.055 1.00 81.69 325 TYR A O 1
ATOM 2612 N N . HIS A 1 326 ? -14.970 0.243 17.283 1.00 76.62 326 HIS A N 1
ATOM 2613 C CA . HIS A 1 326 ? -13.527 0.434 17.043 1.00 76.62 326 HIS A CA 1
ATOM 2614 C C . HIS A 1 326 ? -13.122 1.848 16.597 1.00 76.62 326 HIS A C 1
ATOM 2616 O O . HIS A 1 326 ? -11.936 2.141 16.507 1.00 76.62 326 HIS A O 1
ATOM 2622 N N . GLN A 1 327 ? -14.065 2.734 16.258 1.00 81.25 327 GLN A N 1
ATOM 2623 C CA . GLN A 1 327 ? -13.750 4.073 15.732 1.00 81.25 327 GLN A CA 1
ATOM 2624 C C . GLN A 1 327 ? -12.771 3.995 14.537 1.00 81.25 327 GLN A C 1
ATOM 2626 O O . GLN A 1 327 ? -13.023 3.226 13.602 1.00 81.25 327 GLN A O 1
ATOM 2631 N N . SER A 1 328 ? -11.675 4.761 14.562 1.00 75.56 328 SER A N 1
ATOM 2632 C CA . SER A 1 328 ? -10.605 4.758 13.556 1.00 75.56 328 SER A CA 1
ATOM 2633 C C . SER A 1 328 ? -9.610 3.599 13.687 1.00 75.56 328 SER A C 1
ATOM 2635 O O . SER A 1 328 ? -8.782 3.427 12.799 1.00 75.56 328 SER A O 1
ATOM 2637 N N . ASN A 1 329 ? -9.682 2.789 14.748 1.00 79.38 329 ASN A N 1
ATOM 2638 C CA . ASN A 1 329 ? -8.767 1.673 15.013 1.00 79.38 329 ASN A CA 1
ATOM 2639 C C . ASN A 1 329 ? -9.150 0.439 14.184 1.00 79.38 329 ASN A C 1
ATOM 2641 O O . ASN A 1 329 ? -9.491 -0.618 14.714 1.00 79.38 329 ASN A O 1
ATOM 2645 N N . ARG A 1 330 ? -9.162 0.594 12.859 1.00 86.50 330 ARG A N 1
ATOM 2646 C CA . ARG A 1 330 ? -9.591 -0.423 11.896 1.00 86.50 330 ARG A CA 1
ATOM 2647 C C . ARG A 1 330 ? -8.855 -0.282 10.571 1.00 86.50 330 ARG A C 1
ATOM 2649 O O . ARG A 1 330 ? -8.345 0.788 10.252 1.00 86.50 330 ARG A O 1
ATOM 2656 N N . GLY A 1 331 ? -8.926 -1.313 9.743 1.00 81.56 331 GLY A N 1
ATOM 2657 C CA . GLY A 1 331 ? -8.509 -1.228 8.352 1.00 81.56 331 GLY A CA 1
ATOM 2658 C C . GLY A 1 331 ? -8.863 -2.470 7.549 1.00 81.56 331 GLY A C 1
ATOM 2659 O O . GLY A 1 331 ? -9.408 -3.448 8.064 1.00 81.56 331 GLY A O 1
ATOM 2660 N N . SER A 1 332 ? -8.551 -2.402 6.260 1.00 84.50 332 SER A N 1
ATOM 2661 C CA . SER A 1 332 ? -8.728 -3.494 5.309 1.00 84.50 332 SER A CA 1
ATOM 2662 C C . SER A 1 332 ? -7.586 -3.487 4.303 1.00 84.50 332 SER A C 1
ATOM 2664 O O . SER A 1 332 ? -7.173 -2.416 3.861 1.00 84.50 332 SER A O 1
ATOM 2666 N N . THR A 1 333 ? -7.104 -4.656 3.900 1.00 79.75 333 THR A N 1
ATOM 2667 C CA . THR A 1 333 ? -6.065 -4.787 2.873 1.00 79.75 333 THR A CA 1
ATOM 2668 C C . THR A 1 333 ? -6.182 -6.128 2.150 1.00 79.75 333 THR A C 1
ATOM 2670 O O . THR A 1 333 ? -6.864 -7.035 2.620 1.00 79.75 333 THR A O 1
ATOM 2673 N N . LYS A 1 334 ? -5.529 -6.273 0.997 1.00 78.50 334 LYS A N 1
ATOM 2674 C CA . LYS A 1 334 ? -5.455 -7.541 0.262 1.00 78.50 334 LYS A CA 1
ATOM 2675 C C . LYS A 1 334 ? -4.120 -8.209 0.544 1.00 78.50 334 LYS A C 1
ATOM 2677 O O . LYS A 1 334 ? -3.078 -7.639 0.235 1.00 78.50 334 LYS A O 1
ATOM 2682 N N . ILE A 1 335 ? -4.146 -9.424 1.085 1.00 78.88 335 ILE A N 1
ATOM 2683 C CA . ILE A 1 335 ? -2.925 -10.171 1.425 1.00 78.88 335 ILE A CA 1
ATOM 2684 C C . ILE A 1 335 ? -2.932 -11.500 0.691 1.00 78.88 335 ILE A C 1
ATOM 2686 O O . ILE A 1 335 ? -3.915 -12.229 0.759 1.00 78.88 335 ILE A O 1
ATOM 2690 N N . ASN A 1 336 ? -1.836 -11.834 0.010 1.00 78.25 336 ASN A N 1
ATOM 2691 C CA . ASN A 1 336 ? -1.662 -13.163 -0.564 1.00 78.25 336 ASN A CA 1
ATOM 2692 C C . ASN A 1 336 ? -1.277 -14.155 0.541 1.00 78.25 336 ASN A C 1
ATOM 2694 O O . ASN A 1 336 ? -0.103 -14.306 0.871 1.00 78.25 336 ASN A O 1
ATOM 2698 N N . LEU A 1 337 ? -2.277 -14.792 1.150 1.00 79.56 337 LEU A N 1
ATOM 2699 C CA . LEU A 1 337 ? -2.049 -15.691 2.282 1.00 79.56 337 LEU A CA 1
ATOM 2700 C C . LEU A 1 337 ? -1.490 -17.055 1.863 1.00 79.56 337 LEU A C 1
ATOM 2702 O O . LEU A 1 337 ? -0.755 -17.669 2.637 1.00 79.56 337 LEU A O 1
ATOM 2706 N N . ILE A 1 338 ? -1.826 -17.521 0.655 1.00 76.69 338 ILE A N 1
ATOM 2707 C CA . ILE A 1 338 ? -1.435 -18.832 0.126 1.00 76.69 338 ILE A CA 1
ATOM 2708 C C . ILE A 1 338 ? -0.736 -18.624 -1.219 1.00 76.69 338 ILE A C 1
ATOM 2710 O O . ILE A 1 338 ? -1.374 -18.519 -2.269 1.00 76.69 338 ILE A O 1
ATOM 2714 N N . THR A 1 339 ? 0.595 -18.606 -1.194 1.00 64.69 339 THR A N 1
ATOM 2715 C CA . THR A 1 339 ? 1.411 -18.510 -2.407 1.00 64.69 339 THR A CA 1
ATOM 2716 C C . THR A 1 339 ? 1.415 -19.839 -3.177 1.00 64.69 339 THR A C 1
ATOM 2718 O O . THR A 1 339 ? 1.400 -20.930 -2.609 1.00 64.69 339 THR A O 1
ATOM 2721 N N . SER A 1 340 ? 1.419 -19.782 -4.513 1.00 50.66 340 SER A N 1
ATOM 2722 C CA . SER A 1 340 ? 1.431 -20.988 -5.362 1.00 50.66 340 SER A CA 1
ATOM 2723 C C . SER A 1 340 ? 2.774 -21.725 -5.367 1.00 50.66 340 SER A C 1
ATOM 2725 O O . SER A 1 340 ? 2.837 -22.872 -5.807 1.00 50.66 340 SER A O 1
ATOM 2727 N N . SER A 1 341 ? 3.830 -21.079 -4.875 1.00 50.22 341 SER A N 1
ATOM 2728 C CA . SER A 1 341 ? 5.191 -21.596 -4.849 1.00 50.22 341 SER A CA 1
ATOM 2729 C C . SER A 1 341 ? 5.759 -21.349 -3.460 1.00 50.22 341 SER A C 1
ATOM 2731 O O . SER A 1 341 ? 5.903 -20.198 -3.058 1.00 50.22 341 SER A O 1
ATOM 2733 N N . LYS A 1 342 ? 6.120 -22.413 -2.732 1.00 49.28 342 LYS A N 1
ATOM 2734 C CA . LYS A 1 342 ? 7.059 -22.273 -1.614 1.00 49.28 342 LYS A CA 1
ATOM 2735 C C . LYS A 1 342 ? 8.328 -21.685 -2.219 1.00 49.28 342 LYS A C 1
ATOM 2737 O O . LYS A 1 342 ? 9.004 -22.381 -2.979 1.00 49.28 342 LYS A O 1
ATOM 2742 N N . VAL A 1 343 ? 8.600 -20.407 -1.968 1.00 49.47 343 VAL A N 1
ATOM 2743 C CA . VAL A 1 343 ? 9.862 -19.782 -2.357 1.00 49.47 343 VAL A CA 1
ATOM 2744 C C . VAL A 1 343 ? 10.930 -20.523 -1.572 1.00 49.47 343 VAL A C 1
ATOM 2746 O O . VAL A 1 343 ? 11.152 -20.279 -0.390 1.00 49.47 343 VAL A O 1
ATOM 2749 N N . ASN A 1 344 ? 11.537 -21.525 -2.205 1.00 49.03 344 ASN A N 1
ATOM 2750 C CA . ASN A 1 344 ? 12.782 -22.074 -1.713 1.00 49.03 344 ASN A CA 1
ATOM 2751 C C . ASN A 1 344 ? 13.779 -20.941 -1.889 1.00 49.03 344 ASN A C 1
ATOM 2753 O O . ASN A 1 344 ? 14.302 -20.766 -2.989 1.00 49.03 344 ASN A O 1
ATOM 2757 N N . VAL A 1 345 ? 13.966 -20.151 -0.831 1.00 54.12 345 VAL A N 1
ATOM 2758 C CA . VAL A 1 345 ? 15.069 -19.204 -0.712 1.00 54.12 345 VAL A CA 1
ATOM 2759 C C . VAL A 1 345 ? 16.315 -20.000 -1.069 1.00 54.12 345 VAL A C 1
ATOM 2761 O O . VAL A 1 345 ? 16.713 -20.913 -0.346 1.00 54.12 345 VAL A O 1
ATOM 2764 N N . GLN A 1 346 ? 16.825 -19.768 -2.272 1.00 62.75 346 GLN A N 1
ATOM 2765 C CA . GLN A 1 346 ? 18.044 -20.407 -2.718 1.00 62.75 346 GLN A CA 1
ATOM 2766 C C . GLN A 1 346 ? 19.211 -19.595 -2.199 1.00 62.75 346 GLN A C 1
ATOM 2768 O O . GLN A 1 346 ? 19.170 -18.367 -2.238 1.00 62.75 346 GLN A O 1
ATOM 2773 N N . ASP A 1 347 ? 20.260 -20.296 -1.784 1.00 65.75 347 ASP A N 1
ATOM 2774 C CA . ASP A 1 347 ? 21.550 -19.665 -1.559 1.00 65.75 347 ASP A CA 1
ATOM 2775 C C . ASP A 1 347 ? 21.994 -18.947 -2.839 1.00 65.75 347 ASP A C 1
ATOM 2777 O O . ASP A 1 347 ? 21.832 -19.468 -3.953 1.00 65.75 347 ASP A O 1
ATOM 2781 N N . ASP A 1 348 ? 22.527 -17.739 -2.666 1.00 72.94 348 ASP A N 1
ATOM 2782 C CA . ASP A 1 348 ? 23.081 -16.955 -3.762 1.00 72.94 348 ASP A CA 1
ATOM 2783 C C . ASP A 1 348 ? 24.244 -17.705 -4.429 1.00 72.94 348 ASP A C 1
ATOM 2785 O O . ASP A 1 348 ? 24.986 -18.461 -3.793 1.00 72.94 348 ASP A O 1
ATOM 2789 N N . GLU A 1 349 ? 24.400 -17.516 -5.742 1.00 78.81 349 GLU A N 1
ATOM 2790 C CA . GLU A 1 349 ? 25.489 -18.160 -6.469 1.00 78.81 349 GLU A CA 1
ATOM 2791 C C . GLU A 1 349 ? 26.831 -17.512 -6.058 1.00 78.81 349 GLU A C 1
ATOM 2793 O O . GLU A 1 349 ? 26.936 -16.281 -6.058 1.00 78.81 349 GLU A O 1
ATOM 2798 N N . PRO A 1 350 ? 27.872 -18.302 -5.721 1.00 71.50 350 PRO A N 1
ATOM 2799 C CA . PRO A 1 350 ? 29.125 -17.785 -5.156 1.00 71.50 350 PRO A CA 1
ATOM 2800 C C . PRO A 1 350 ? 29.912 -16.849 -6.090 1.00 71.50 350 PRO A C 1
ATOM 2802 O O . PRO A 1 350 ? 30.713 -16.058 -5.604 1.00 71.50 350 PRO A O 1
ATOM 2805 N N . ASP A 1 351 ? 29.651 -16.898 -7.402 1.00 75.00 351 ASP A N 1
ATOM 2806 C CA . ASP A 1 351 ? 30.269 -16.042 -8.430 1.00 75.00 351 ASP A CA 1
ATOM 2807 C C . ASP A 1 351 ? 29.256 -15.071 -9.074 1.00 75.00 351 ASP A C 1
ATOM 2809 O O . ASP A 1 351 ? 29.360 -14.737 -10.260 1.00 75.00 351 ASP A O 1
ATOM 2813 N N . SER A 1 352 ? 28.230 -14.665 -8.320 1.00 86.88 352 SER A N 1
ATOM 2814 C CA . SER A 1 352 ? 27.197 -13.749 -8.810 1.00 86.88 352 SER A CA 1
ATOM 2815 C C . SER A 1 352 ? 27.737 -12.331 -9.050 1.00 86.88 352 SER A C 1
ATOM 2817 O O . SER A 1 352 ? 28.487 -11.764 -8.256 1.00 86.88 352 SER A O 1
ATOM 2819 N N . GLU A 1 353 ? 27.359 -11.749 -10.187 1.00 92.69 353 GLU A N 1
ATOM 2820 C CA . GLU A 1 353 ? 27.586 -10.343 -10.525 1.00 92.69 353 GLU A CA 1
ATOM 2821 C C . GLU A 1 353 ? 26.313 -9.549 -10.195 1.00 92.69 353 GLU A C 1
ATOM 2823 O O . GLU A 1 353 ? 25.209 -10.003 -10.489 1.00 92.69 353 GLU A O 1
ATOM 2828 N N . VAL A 1 354 ? 26.446 -8.356 -9.611 1.00 94.19 354 VAL A N 1
ATOM 2829 C CA . VAL A 1 354 ? 25.296 -7.508 -9.257 1.00 94.19 354 VAL A CA 1
ATOM 2830 C C . VAL A 1 354 ? 25.226 -6.301 -10.188 1.00 94.19 354 VAL A C 1
ATOM 2832 O O . VAL A 1 354 ? 26.228 -5.613 -10.395 1.00 94.19 354 VAL A O 1
ATOM 2835 N N . LEU A 1 355 ? 24.041 -6.034 -10.734 1.00 94.19 355 LEU A N 1
ATOM 2836 C CA . LEU A 1 355 ? 23.754 -4.863 -11.558 1.00 94.19 355 LEU A CA 1
ATOM 2837 C C . LEU A 1 355 ? 22.515 -4.136 -11.035 1.00 94.19 355 LEU A C 1
ATOM 2839 O O . LEU A 1 355 ? 21.416 -4.676 -11.092 1.00 94.19 355 LEU A O 1
ATOM 2843 N N . ASP A 1 356 ? 22.688 -2.885 -10.613 1.00 94.62 356 ASP A N 1
ATOM 2844 C CA . ASP A 1 356 ? 21.588 -2.033 -10.160 1.00 94.62 356 ASP A CA 1
ATOM 2845 C C . ASP A 1 356 ? 21.202 -1.029 -11.251 1.00 94.62 356 ASP A C 1
ATOM 2847 O O . ASP A 1 356 ? 22.041 -0.254 -11.720 1.00 94.62 356 ASP A O 1
ATOM 2851 N N . ILE A 1 357 ? 19.915 -0.967 -11.593 1.00 93.00 357 ILE A N 1
ATOM 2852 C CA . ILE A 1 357 ? 19.332 0.188 -12.283 1.00 93.00 357 ILE A CA 1
ATOM 2853 C C . ILE A 1 357 ? 18.527 0.997 -11.268 1.00 93.00 357 ILE A C 1
ATOM 2855 O O . ILE A 1 357 ? 17.634 0.479 -10.605 1.00 93.00 357 ILE A O 1
ATOM 2859 N N . THR A 1 358 ? 18.907 2.261 -11.077 1.00 89.81 358 THR A N 1
ATOM 2860 C CA . THR A 1 358 ? 18.395 3.087 -9.975 1.00 89.81 358 THR A CA 1
ATOM 2861 C C . THR A 1 358 ? 17.832 4.416 -10.467 1.00 89.81 358 THR A C 1
ATOM 2863 O O . THR A 1 358 ? 18.492 5.188 -11.178 1.00 89.81 358 THR A O 1
ATOM 2866 N N . ILE A 1 359 ? 16.609 4.702 -10.034 1.00 85.88 359 ILE A N 1
ATOM 2867 C CA . ILE A 1 359 ? 16.001 6.030 -10.038 1.00 85.88 359 ILE A CA 1
ATOM 2868 C C . ILE A 1 359 ? 16.257 6.632 -8.658 1.00 85.88 359 ILE A C 1
ATOM 2870 O O . ILE A 1 359 ? 16.028 5.994 -7.638 1.00 85.88 359 ILE A O 1
ATOM 2874 N N . GLN A 1 360 ? 16.783 7.851 -8.625 1.00 79.81 360 GLN A N 1
ATOM 2875 C CA . GLN A 1 360 ? 17.125 8.551 -7.390 1.00 79.81 360 GLN A CA 1
ATOM 2876 C C . GLN A 1 360 ? 16.684 10.003 -7.496 1.00 79.81 360 GLN A C 1
ATOM 2878 O O . GLN A 1 360 ? 16.726 10.572 -8.589 1.00 79.81 360 GLN A O 1
ATOM 2883 N N . ASN A 1 361 ? 16.337 10.598 -6.356 1.00 68.88 361 ASN A N 1
ATOM 2884 C CA . ASN A 1 361 ? 15.924 11.997 -6.244 1.00 68.88 361 ASN A CA 1
ATOM 2885 C C . ASN A 1 361 ? 14.691 12.338 -7.100 1.00 68.88 361 ASN A C 1
ATOM 2887 O O . ASN A 1 361 ? 14.537 13.482 -7.524 1.00 68.88 361 ASN A O 1
ATOM 2891 N N . LEU A 1 362 ? 13.826 11.356 -7.375 1.00 73.06 362 LEU A N 1
ATOM 2892 C CA . LEU A 1 362 ? 12.561 11.608 -8.058 1.00 73.06 362 LEU A CA 1
ATOM 2893 C C . LEU A 1 362 ? 11.576 12.178 -7.037 1.00 73.06 362 LEU A C 1
ATOM 2895 O O . LEU A 1 362 ? 11.226 11.504 -6.075 1.00 73.06 362 LEU A O 1
ATOM 2899 N N . VAL A 1 363 ? 11.135 13.413 -7.244 1.00 70.44 363 VAL A N 1
ATOM 2900 C CA . VAL A 1 363 ? 10.098 14.033 -6.415 1.00 70.44 363 VAL A CA 1
ATOM 2901 C C . VAL A 1 363 ? 8.741 13.690 -7.013 1.00 70.44 363 VAL A C 1
ATOM 2903 O O . VAL A 1 363 ? 8.494 14.003 -8.178 1.00 70.44 363 VAL A O 1
ATOM 2906 N N . LEU A 1 364 ? 7.872 13.044 -6.235 1.00 70.56 364 LEU A N 1
ATOM 2907 C CA . LEU A 1 364 ? 6.536 12.678 -6.710 1.00 70.56 364 LEU A CA 1
ATOM 2908 C C . LEU A 1 364 ? 5.641 13.930 -6.819 1.00 70.56 364 LEU A C 1
ATOM 2910 O O . LEU A 1 364 ? 5.588 14.719 -5.869 1.00 70.56 364 LEU A O 1
ATOM 2914 N N . PRO A 1 365 ? 4.951 14.145 -7.956 1.00 69.25 365 PRO A N 1
ATOM 2915 C CA . PRO A 1 365 ? 4.075 15.292 -8.146 1.00 69.25 365 PRO A CA 1
ATOM 2916 C C . PRO A 1 365 ? 2.728 15.108 -7.436 1.00 69.25 365 PRO A C 1
ATOM 2918 O O . PRO A 1 365 ? 2.315 13.999 -7.098 1.00 69.25 365 PRO A O 1
ATOM 2921 N N . LYS A 1 366 ? 1.994 16.217 -7.285 1.00 72.69 366 LYS A N 1
ATOM 2922 C CA . LYS A 1 366 ? 0.601 16.233 -6.814 1.00 72.69 366 LYS A CA 1
ATOM 2923 C C . LYS A 1 366 ? -0.357 15.747 -7.910 1.00 72.69 366 LYS A C 1
ATOM 2925 O O . LYS A 1 366 ? -1.114 16.533 -8.478 1.00 72.69 366 LYS A O 1
ATOM 2930 N N . GLN A 1 367 ? -0.278 14.473 -8.256 1.00 76.31 367 GLN A N 1
ATOM 2931 C CA . GLN A 1 367 ? -1.129 13.830 -9.253 1.00 76.31 367 GLN A CA 1
ATOM 2932 C C . GLN A 1 367 ? -1.701 12.547 -8.666 1.00 76.31 367 GLN A C 1
ATOM 2934 O O . GLN A 1 367 ? -0.994 11.849 -7.950 1.00 76.31 367 GLN A O 1
ATOM 2939 N N . ASP A 1 368 ? -2.961 12.263 -8.990 1.00 79.62 368 ASP A N 1
ATOM 2940 C CA . ASP A 1 368 ? -3.683 11.061 -8.552 1.00 79.62 368 ASP A CA 1
ATOM 2941 C C . ASP A 1 368 ? -2.981 9.782 -9.021 1.00 79.62 368 ASP A C 1
ATOM 2943 O O . ASP A 1 368 ? -2.800 8.827 -8.279 1.00 79.62 368 ASP A O 1
ATOM 2947 N N . THR A 1 369 ? -2.494 9.805 -10.257 1.00 89.56 369 THR A N 1
ATOM 2948 C CA . THR A 1 369 ? -1.740 8.724 -10.878 1.00 89.56 369 THR A CA 1
ATOM 2949 C C . THR A 1 369 ? -0.527 9.327 -11.569 1.00 89.56 369 THR A C 1
ATOM 2951 O O . THR A 1 369 ? -0.672 10.257 -12.365 1.00 89.56 369 THR A O 1
ATOM 2954 N N . TYR A 1 370 ? 0.663 8.796 -11.288 1.00 88.50 370 TYR A N 1
ATOM 2955 C CA . TYR A 1 370 ? 1.908 9.277 -11.882 1.00 88.50 370 TYR A CA 1
ATOM 2956 C C . TYR A 1 370 ? 2.766 8.133 -12.412 1.00 88.50 370 TYR A C 1
ATOM 2958 O O . TYR A 1 370 ? 3.082 7.191 -11.688 1.00 88.50 370 TYR A O 1
ATOM 2966 N N . TYR A 1 371 ? 3.190 8.248 -13.670 1.00 91.31 371 TYR A N 1
ATOM 2967 C CA . TYR A 1 371 ? 4.074 7.290 -14.324 1.00 91.31 371 TYR A CA 1
ATOM 2968 C C . TYR A 1 371 ? 5.392 7.965 -14.674 1.00 91.31 371 TYR A C 1
ATOM 2970 O O . TYR A 1 371 ? 5.434 8.843 -15.539 1.00 91.31 371 TYR A O 1
ATOM 2978 N N . TYR A 1 372 ? 6.475 7.534 -14.038 1.00 90.00 372 TYR A N 1
ATOM 2979 C CA . TYR A 1 372 ? 7.818 8.020 -14.327 1.00 90.00 372 TYR A CA 1
ATOM 2980 C C . TYR A 1 372 ? 8.640 6.949 -15.024 1.00 90.00 372 TYR A C 1
ATOM 2982 O O . TYR A 1 372 ? 8.708 5.814 -14.558 1.00 90.00 372 TYR A O 1
ATOM 2990 N N . CYS A 1 373 ? 9.300 7.313 -16.116 1.00 88.75 373 CYS A N 1
ATOM 2991 C CA . CYS A 1 373 ? 10.110 6.397 -16.893 1.00 88.75 373 CYS A CA 1
ATOM 2992 C C . CYS A 1 373 ? 11.546 6.924 -17.009 1.00 88.75 373 CYS A C 1
ATOM 2994 O O . CYS A 1 373 ? 11.781 8.102 -17.299 1.00 88.75 373 CYS A O 1
ATOM 2996 N N . LYS A 1 374 ? 12.522 6.028 -16.833 1.00 86.94 374 LYS A N 1
ATOM 2997 C CA . LYS A 1 374 ? 13.953 6.330 -16.960 1.00 86.94 374 LYS A CA 1
ATOM 2998 C C . LYS A 1 374 ? 14.675 5.298 -17.814 1.00 86.94 374 LYS A C 1
ATOM 3000 O O . LYS A 1 374 ? 14.488 4.095 -17.632 1.00 86.94 374 LYS A O 1
ATOM 3005 N N . GLY A 1 375 ? 15.530 5.778 -18.711 1.00 86.00 375 GLY A N 1
ATOM 3006 C CA . GLY A 1 375 ? 16.324 4.945 -19.603 1.00 86.00 375 GLY A CA 1
ATOM 3007 C C . GLY A 1 375 ? 17.639 4.478 -18.973 1.00 86.00 375 GLY A C 1
ATOM 3008 O O . GLY A 1 375 ? 18.349 5.247 -18.327 1.00 86.00 375 GLY A O 1
ATOM 3009 N N . PHE A 1 376 ? 18.015 3.226 -19.220 1.00 87.12 376 PHE A N 1
ATOM 3010 C CA . PHE A 1 376 ? 19.265 2.624 -18.764 1.00 87.12 376 PHE A CA 1
ATOM 3011 C C . PHE A 1 376 ? 19.945 1.876 -19.904 1.00 87.12 376 PHE A C 1
ATOM 3013 O O . PHE A 1 376 ? 19.315 1.129 -20.646 1.00 87.12 376 PHE A O 1
ATOM 3020 N N . ARG A 1 377 ? 21.264 2.030 -20.019 1.00 85.50 377 ARG A N 1
ATOM 3021 C CA . ARG A 1 377 ? 22.060 1.252 -20.969 1.00 85.50 377 ARG A CA 1
ATOM 3022 C C . ARG A 1 377 ? 22.524 -0.039 -20.311 1.00 85.50 377 ARG A C 1
ATOM 3024 O O . ARG A 1 377 ? 23.065 0.005 -19.206 1.00 85.50 377 ARG A O 1
ATOM 3031 N N . VAL A 1 378 ? 22.408 -1.158 -21.023 1.00 87.56 378 VAL A N 1
ATOM 3032 C CA . VAL A 1 378 ? 23.084 -2.396 -20.614 1.00 87.56 378 VAL A CA 1
ATOM 3033 C C . VAL A 1 378 ? 24.598 -2.118 -20.568 1.00 87.56 378 VAL A C 1
ATOM 3035 O O . VAL A 1 378 ? 25.143 -1.569 -21.536 1.00 87.56 378 VAL A O 1
ATOM 3038 N N . PRO A 1 379 ? 25.295 -2.422 -19.456 1.00 89.25 379 PRO A N 1
ATOM 3039 C CA . PRO A 1 379 ? 26.711 -2.101 -19.304 1.00 89.25 379 PRO A CA 1
ATOM 3040 C C . PRO A 1 379 ? 27.570 -2.616 -20.469 1.00 89.25 379 PRO A C 1
ATOM 3042 O O . PRO A 1 379 ? 27.568 -3.803 -20.782 1.00 89.25 379 PRO A O 1
ATOM 3045 N N . LYS A 1 380 ? 28.357 -1.731 -21.101 1.00 84.75 380 LYS A N 1
ATOM 3046 C CA . LYS A 1 380 ? 29.198 -2.078 -22.270 1.00 84.75 380 LYS A CA 1
ATOM 3047 C C . LYS A 1 380 ? 30.257 -3.150 -21.973 1.00 84.75 380 LYS A C 1
ATOM 3049 O O . LYS A 1 380 ? 30.772 -3.772 -22.895 1.00 84.75 380 LYS A O 1
ATOM 3054 N N . ASN A 1 381 ? 30.617 -3.332 -20.704 1.00 86.75 381 ASN A N 1
ATOM 3055 C CA . ASN A 1 381 ? 31.560 -4.352 -20.249 1.00 86.75 381 ASN A CA 1
ATOM 3056 C C . ASN A 1 381 ? 30.934 -5.755 -20.142 1.00 86.75 381 ASN A C 1
ATOM 3058 O O . ASN A 1 381 ? 31.683 -6.723 -20.025 1.00 86.75 381 ASN A O 1
ATOM 3062 N N . LEU A 1 382 ? 29.604 -5.894 -20.221 1.00 89.00 382 LEU A N 1
ATOM 3063 C CA . LEU A 1 382 ? 28.922 -7.187 -20.347 1.00 89.00 382 LEU A CA 1
ATOM 3064 C C . LEU A 1 382 ? 29.012 -7.699 -21.795 1.00 89.00 382 LEU A C 1
ATOM 3066 O O . LEU A 1 382 ? 28.018 -7.814 -22.507 1.00 89.00 382 LEU A O 1
ATOM 3070 N N . THR A 1 383 ? 30.236 -7.989 -22.244 1.00 88.94 383 THR A N 1
ATOM 3071 C CA . THR A 1 383 ? 30.537 -8.453 -23.613 1.00 88.94 383 THR A CA 1
ATOM 3072 C C . THR A 1 383 ? 30.167 -9.914 -23.860 1.00 88.94 383 THR A C 1
ATOM 3074 O O . THR A 1 383 ? 30.094 -10.347 -25.005 1.00 88.94 383 THR A O 1
ATOM 3077 N N . GLN A 1 384 ? 29.944 -10.681 -22.796 1.00 91.62 384 GLN A N 1
ATOM 3078 C CA . GLN A 1 384 ? 29.471 -12.059 -22.842 1.00 91.62 384 GLN A CA 1
ATOM 3079 C C . GLN A 1 384 ? 28.105 -12.135 -22.167 1.00 91.62 384 GLN A C 1
ATOM 3081 O O . GLN A 1 384 ? 27.896 -11.478 -21.144 1.00 91.62 384 GLN A O 1
ATOM 3086 N N . LYS A 1 385 ? 27.224 -12.988 -22.696 1.00 93.31 385 LYS A N 1
ATOM 3087 C CA . LYS A 1 385 ? 25.899 -13.239 -22.128 1.00 93.31 385 LYS A CA 1
ATOM 3088 C C . LYS A 1 385 ? 25.997 -13.647 -20.651 1.00 93.31 385 LYS A C 1
ATOM 3090 O O . LYS A 1 385 ? 26.914 -14.367 -20.235 1.00 93.31 385 LYS A O 1
ATOM 3095 N N . ARG A 1 386 ? 25.043 -13.169 -19.860 1.00 94.19 386 ARG A N 1
ATOM 3096 C CA . ARG A 1 386 ? 24.770 -13.576 -18.478 1.00 94.19 386 ARG A CA 1
ATOM 3097 C C . ARG A 1 386 ? 23.321 -14.011 -18.360 1.00 94.19 386 ARG A C 1
ATOM 3099 O O . ARG A 1 386 ? 22.478 -13.560 -19.130 1.00 94.19 386 ARG A O 1
ATOM 3106 N N . HIS A 1 387 ? 23.034 -14.846 -17.369 1.00 94.50 387 HIS A N 1
ATOM 3107 C CA . HIS A 1 387 ? 21.662 -15.104 -16.942 1.00 94.50 387 HIS A CA 1
ATOM 3108 C C . HIS A 1 387 ? 21.381 -14.339 -15.654 1.00 94.50 387 HIS A C 1
ATOM 3110 O O . HIS A 1 387 ? 22.088 -14.529 -14.666 1.00 94.50 387 HIS A O 1
ATOM 3116 N N . ILE A 1 388 ? 20.333 -13.521 -15.644 1.00 94.75 388 ILE A N 1
ATOM 3117 C CA . ILE A 1 388 ? 19.721 -13.052 -14.403 1.00 94.75 388 ILE A CA 1
ATOM 3118 C C . ILE A 1 388 ? 19.047 -14.267 -13.775 1.00 94.75 388 ILE A C 1
ATOM 3120 O O . ILE A 1 388 ? 18.232 -14.928 -14.425 1.00 94.75 388 ILE A O 1
ATOM 3124 N N . TYR A 1 389 ? 19.393 -14.573 -12.529 1.00 92.88 389 TYR A N 1
ATOM 3125 C CA . TYR A 1 389 ? 18.774 -15.667 -11.782 1.00 92.88 389 TYR A CA 1
ATOM 3126 C C . TYR A 1 389 ? 17.916 -15.202 -10.608 1.00 92.88 389 TYR A C 1
ATOM 3128 O O . TYR A 1 389 ? 17.108 -15.975 -10.094 1.00 92.88 389 TYR A O 1
ATOM 3136 N N . LYS A 1 390 ? 18.107 -13.958 -10.180 1.00 92.31 390 LYS A N 1
ATOM 3137 C CA . LYS A 1 390 ? 17.386 -13.320 -9.087 1.00 92.31 390 LYS A CA 1
ATOM 3138 C C . LYS A 1 390 ? 17.298 -11.832 -9.381 1.00 92.31 390 LYS A C 1
ATOM 3140 O O . LYS A 1 390 ? 18.257 -11.251 -9.897 1.00 92.31 390 LYS A O 1
ATOM 3145 N N . TYR A 1 391 ? 16.170 -11.221 -9.049 1.00 93.75 391 TYR A N 1
ATOM 3146 C CA . TYR A 1 391 ? 16.061 -9.770 -9.020 1.00 93.75 391 TYR A CA 1
ATOM 3147 C C . TYR A 1 391 ? 15.446 -9.293 -7.711 1.00 93.75 391 TYR A C 1
ATOM 3149 O O . TYR A 1 391 ? 14.682 -10.017 -7.071 1.00 93.75 391 TYR A O 1
ATOM 3157 N N . GLU A 1 392 ? 15.797 -8.072 -7.321 1.00 93.31 392 GLU A N 1
ATOM 3158 C CA . GLU A 1 392 ? 15.240 -7.399 -6.156 1.00 93.31 392 GLU A CA 1
ATOM 3159 C C . GLU A 1 392 ? 14.699 -6.030 -6.558 1.00 93.31 392 GLU A C 1
ATOM 3161 O O . GLU A 1 392 ? 15.384 -5.268 -7.241 1.00 93.31 392 GLU A O 1
ATOM 3166 N N . PHE A 1 393 ? 13.488 -5.705 -6.121 1.00 92.81 393 PHE A N 1
ATOM 3167 C CA . PHE A 1 393 ? 12.917 -4.373 -6.234 1.00 92.81 393 PHE A CA 1
ATOM 3168 C C . PHE A 1 393 ? 12.991 -3.679 -4.875 1.00 92.81 393 PHE A C 1
ATOM 3170 O O . PHE A 1 393 ? 12.345 -4.079 -3.909 1.00 92.81 393 PHE A O 1
ATOM 3177 N N . ILE A 1 394 ? 13.843 -2.664 -4.793 1.00 87.75 394 ILE A N 1
ATOM 3178 C CA . ILE A 1 394 ? 14.239 -2.009 -3.550 1.00 87.75 394 ILE A CA 1
ATOM 3179 C C . ILE A 1 394 ? 13.781 -0.562 -3.625 1.00 87.75 394 ILE A C 1
ATOM 3181 O O . ILE A 1 394 ? 14.189 0.164 -4.524 1.00 87.75 394 ILE A O 1
ATOM 3185 N N . PHE A 1 395 ? 12.965 -0.128 -2.676 1.00 81.25 395 PHE A N 1
ATOM 3186 C CA . PHE A 1 395 ? 12.484 1.245 -2.589 1.00 81.25 395 PHE A CA 1
ATOM 3187 C C . PHE A 1 395 ? 12.149 1.575 -1.123 1.00 81.25 395 PHE A C 1
ATOM 3189 O O . PHE A 1 395 ? 12.069 0.659 -0.301 1.00 81.25 395 PHE A O 1
ATOM 3196 N N . PRO A 1 396 ? 12.035 2.855 -0.734 1.00 64.19 396 PRO A N 1
ATOM 3197 C CA . PRO A 1 396 ? 11.814 3.245 0.650 1.00 64.19 396 PRO A CA 1
ATOM 3198 C C . PRO A 1 396 ? 10.461 2.747 1.163 1.00 64.19 396 PRO A C 1
ATOM 3200 O O . PRO A 1 396 ? 9.439 2.947 0.509 1.00 64.19 396 PRO A O 1
ATOM 3203 N N . GLU A 1 397 ? 10.437 2.192 2.378 1.00 62.50 397 GLU A N 1
ATOM 3204 C CA . GLU A 1 397 ? 9.203 1.705 3.022 1.00 62.50 397 GLU A CA 1
ATOM 3205 C C . GLU A 1 397 ? 8.106 2.778 3.090 1.00 62.50 397 GLU A C 1
ATOM 3207 O O . GLU A 1 397 ? 6.925 2.484 2.925 1.00 62.50 397 GLU A O 1
ATOM 3212 N N . ILE A 1 398 ? 8.493 4.050 3.247 1.00 58.31 398 ILE A N 1
ATOM 3213 C CA . ILE A 1 398 ? 7.564 5.191 3.265 1.00 58.31 398 ILE A CA 1
ATOM 3214 C C . ILE A 1 398 ? 6.761 5.347 1.959 1.00 58.31 398 ILE A C 1
ATOM 3216 O O . ILE A 1 398 ? 5.666 5.912 1.972 1.00 58.31 398 ILE A O 1
ATOM 3220 N N . ASN A 1 399 ? 7.264 4.808 0.845 1.00 65.94 399 ASN A N 1
ATOM 3221 C CA . ASN A 1 399 ? 6.606 4.844 -0.459 1.00 65.94 399 ASN A CA 1
ATOM 3222 C C . ASN A 1 399 ? 5.850 3.542 -0.785 1.00 65.94 399 ASN A C 1
ATOM 3224 O O . ASN A 1 399 ? 5.197 3.479 -1.826 1.00 65.94 399 ASN A O 1
ATOM 3228 N N . TYR A 1 400 ? 5.858 2.526 0.093 1.00 69.62 400 TYR A N 1
ATOM 3229 C CA . TYR A 1 400 ? 5.179 1.233 -0.132 1.00 69.62 400 TYR A CA 1
ATOM 3230 C C . TYR A 1 400 ? 3.678 1.369 -0.378 1.00 69.62 400 TYR A C 1
ATOM 3232 O O . TYR A 1 400 ? 3.111 0.602 -1.147 1.00 69.62 400 TYR A O 1
ATOM 3240 N N . GLN A 1 401 ? 3.040 2.365 0.235 1.00 65.94 401 GLN A N 1
ATOM 3241 C CA . GLN A 1 401 ? 1.607 2.612 0.066 1.00 65.94 401 GLN A CA 1
ATOM 3242 C C . GLN A 1 401 ? 1.251 3.307 -1.257 1.00 65.94 401 GLN A C 1
ATOM 3244 O O . GLN A 1 401 ? 0.077 3.357 -1.598 1.00 65.94 401 GLN A O 1
ATOM 3249 N N . ARG A 1 402 ? 2.240 3.855 -1.978 1.00 76.19 402 ARG A N 1
ATOM 3250 C CA . ARG A 1 402 ? 2.031 4.639 -3.208 1.00 76.19 402 ARG A CA 1
ATOM 3251 C C . ARG A 1 402 ? 2.584 3.951 -4.444 1.00 76.19 402 ARG A C 1
ATOM 3253 O O . ARG A 1 402 ? 2.023 4.094 -5.520 1.00 76.19 402 ARG A O 1
ATOM 3260 N N . MET A 1 403 ? 3.685 3.212 -4.316 1.00 84.88 403 MET A N 1
ATOM 3261 C CA . MET A 1 403 ? 4.230 2.424 -5.418 1.00 84.88 403 MET A CA 1
ATOM 3262 C C . MET A 1 403 ? 3.236 1.321 -5.798 1.00 84.88 403 MET A C 1
ATOM 3264 O O . MET A 1 403 ? 3.085 0.331 -5.082 1.00 84.88 403 MET A O 1
ATOM 3268 N N . HIS A 1 404 ? 2.565 1.485 -6.935 1.00 90.44 404 HIS A N 1
ATOM 3269 C CA . HIS A 1 404 ? 1.535 0.557 -7.385 1.00 90.44 404 HIS A CA 1
ATOM 3270 C C . HIS A 1 404 ? 2.128 -0.563 -8.246 1.00 90.44 404 HIS A C 1
ATOM 3272 O O . HIS A 1 404 ? 1.825 -1.739 -8.028 1.00 90.44 404 HIS A O 1
ATOM 3278 N N . HIS A 1 405 ? 3.006 -0.227 -9.197 1.00 93.81 405 HIS A N 1
ATOM 3279 C CA . HIS A 1 405 ? 3.782 -1.213 -9.953 1.00 93.81 405 HIS A CA 1
ATOM 3280 C C . HIS A 1 405 ? 5.051 -0.628 -10.584 1.00 93.81 405 HIS A C 1
ATOM 3282 O O . HIS A 1 405 ? 5.224 0.583 -10.691 1.00 93.81 405 HIS A O 1
ATOM 3288 N N . SER A 1 406 ? 5.924 -1.521 -11.039 1.00 94.75 406 SER A N 1
ATOM 3289 C CA . SER A 1 406 ? 7.144 -1.237 -11.785 1.00 94.75 406 SER A CA 1
ATOM 3290 C C . SER A 1 406 ? 7.230 -2.168 -12.991 1.00 94.75 406 SER A C 1
ATOM 3292 O O . SER A 1 406 ? 6.940 -3.362 -12.871 1.00 94.75 406 SER A O 1
ATOM 3294 N N . LEU A 1 407 ? 7.613 -1.633 -14.150 1.00 93.38 407 LEU A N 1
ATOM 3295 C CA . LEU A 1 407 ? 7.787 -2.390 -15.389 1.00 93.38 407 LEU A CA 1
ATOM 3296 C C . LEU A 1 407 ? 9.149 -2.083 -16.000 1.00 93.38 407 LEU A C 1
ATOM 3298 O O . LEU A 1 407 ? 9.553 -0.928 -16.114 1.00 93.38 407 LEU A O 1
ATOM 3302 N N . LEU A 1 408 ? 9.847 -3.131 -16.423 1.00 92.94 408 LEU A N 1
ATOM 3303 C CA . LEU A 1 408 ? 11.074 -3.016 -17.192 1.00 92.94 408 LEU A CA 1
ATOM 3304 C C . LEU A 1 408 ? 10.784 -3.353 -18.647 1.00 92.94 408 LEU A C 1
ATOM 3306 O O . LEU A 1 408 ? 10.312 -4.453 -18.939 1.00 92.94 408 LEU A O 1
ATOM 3310 N N . TYR A 1 409 ? 11.118 -2.432 -19.540 1.00 88.81 409 TYR A N 1
ATOM 3311 C CA . TYR A 1 409 ? 10.984 -2.616 -20.976 1.00 88.81 409 TYR A CA 1
ATOM 3312 C C . TYR A 1 409 ? 12.335 -2.820 -21.633 1.00 88.81 409 TYR A C 1
ATOM 3314 O O . TYR A 1 409 ? 13.286 -2.094 -21.345 1.00 88.81 409 TYR A O 1
ATOM 3322 N N . GLU A 1 410 ? 12.370 -3.742 -22.581 1.00 87.25 410 GLU A N 1
ATOM 3323 C CA . GLU A 1 410 ? 13.409 -3.868 -23.588 1.00 87.25 410 GLU A CA 1
ATOM 3324 C C . GLU A 1 410 ? 13.126 -2.947 -24.764 1.00 87.25 410 GLU A C 1
ATOM 3326 O O . GLU A 1 410 ? 12.013 -2.897 -25.297 1.00 87.25 410 GLU A O 1
ATOM 3331 N N . CYS A 1 411 ? 14.167 -2.229 -25.174 1.00 79.94 411 CYS A N 1
ATOM 3332 C CA . CYS A 1 411 ? 14.118 -1.363 -26.333 1.00 79.94 411 CYS A CA 1
ATOM 3333 C C . CYS A 1 411 ? 14.905 -1.964 -27.493 1.00 79.94 411 CYS A C 1
ATOM 3335 O O . CYS A 1 411 ? 16.069 -2.355 -27.337 1.00 79.94 411 CYS A O 1
ATOM 3337 N N . GLU A 1 412 ? 14.301 -1.932 -28.677 1.00 71.44 412 GLU A N 1
ATOM 3338 C CA . GLU A 1 412 ? 15.024 -2.158 -29.919 1.00 71.44 412 GLU A CA 1
ATOM 3339 C C . GLU A 1 412 ? 16.080 -1.056 -30.127 1.00 71.44 412 GLU A C 1
ATOM 3341 O O . GLU A 1 412 ? 15.898 0.087 -29.681 1.00 71.44 412 GLU A O 1
ATOM 3346 N N . PRO A 1 413 ? 17.195 -1.355 -30.817 1.00 62.47 413 PRO A N 1
ATOM 3347 C CA . PRO A 1 413 ? 18.162 -0.342 -31.209 1.00 62.47 413 PRO A CA 1
ATOM 3348 C C . PRO A 1 413 ? 17.484 0.734 -32.070 1.00 62.47 413 PRO A C 1
ATOM 3350 O O . PRO A 1 413 ? 17.204 0.533 -33.250 1.00 62.47 413 PRO A O 1
ATOM 3353 N N . GLY A 1 414 ? 17.218 1.901 -31.478 1.00 54.88 414 GLY A N 1
ATOM 3354 C CA . GLY A 1 414 ? 16.753 3.065 -32.223 1.00 54.88 414 GLY A CA 1
ATOM 3355 C C . GLY A 1 414 ? 17.774 3.431 -33.298 1.00 54.88 414 GLY A C 1
ATOM 3356 O O . GLY A 1 414 ? 18.972 3.495 -33.023 1.00 54.88 414 GLY A O 1
ATOM 3357 N N . TYR A 1 415 ? 17.299 3.640 -34.523 1.00 50.75 415 TYR A N 1
ATOM 3358 C CA . TYR A 1 415 ? 18.105 3.942 -35.707 1.00 50.75 415 TYR A CA 1
ATOM 3359 C C . TYR A 1 415 ? 18.786 5.322 -35.580 1.00 50.75 415 TYR A C 1
ATOM 3361 O O . TYR A 1 415 ? 18.327 6.293 -36.168 1.00 50.75 415 TYR A O 1
ATOM 3369 N N . ASP A 1 416 ? 19.835 5.431 -34.758 1.00 47.22 416 ASP A N 1
ATOM 3370 C CA . ASP A 1 416 ? 20.861 6.483 -34.820 1.00 47.22 416 ASP A CA 1
ATOM 3371 C C . ASP A 1 416 ? 22.042 6.165 -33.881 1.00 47.22 416 ASP A C 1
ATOM 3373 O O . ASP A 1 416 ? 22.213 6.779 -32.831 1.00 47.22 416 ASP A O 1
ATOM 3377 N N . GLY A 1 417 ? 22.838 5.151 -34.242 1.00 51.94 417 GLY A N 1
ATOM 3378 C CA . GLY A 1 417 ? 24.270 5.007 -33.922 1.00 51.94 417 GLY A CA 1
ATOM 3379 C C . GLY A 1 417 ? 24.754 4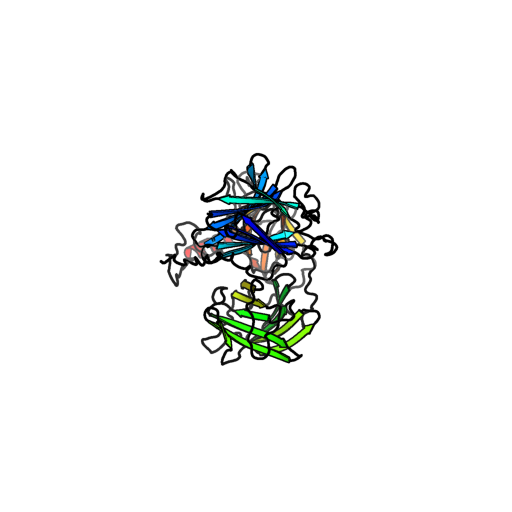.951 -32.463 1.00 51.94 417 GLY A C 1
ATOM 3380 O O . GLY A 1 417 ? 25.605 4.119 -32.170 1.00 51.94 417 GLY A O 1
ATOM 3381 N N . GLU A 1 418 ? 24.293 5.799 -31.536 1.00 52.41 418 GLU A N 1
ATOM 3382 C CA . GLU A 1 418 ? 24.889 5.943 -30.201 1.00 52.41 418 GLU A CA 1
ATOM 3383 C C . GLU A 1 418 ? 23.947 6.348 -29.050 1.00 52.41 418 GLU A C 1
ATOM 3385 O O . GLU A 1 418 ? 24.351 6.173 -27.892 1.00 52.41 418 GLU A O 1
ATOM 3390 N N . LYS A 1 419 ? 22.719 6.837 -29.292 1.00 51.03 419 LYS A N 1
ATOM 3391 C CA . LYS A 1 419 ? 21.786 7.218 -28.210 1.00 51.03 419 LYS A CA 1
ATOM 3392 C C . LYS A 1 419 ? 20.325 6.945 -28.585 1.00 51.03 419 LYS A C 1
ATOM 3394 O O . LYS A 1 419 ? 19.874 7.456 -29.608 1.00 51.03 419 LYS A O 1
ATOM 3399 N N . PRO A 1 420 ? 19.546 6.225 -27.761 1.00 55.22 420 PRO A N 1
ATOM 3400 C CA . PRO A 1 420 ? 18.099 6.280 -27.902 1.00 55.22 420 PRO A CA 1
ATOM 3401 C C . PRO A 1 420 ? 17.647 7.714 -27.631 1.00 55.22 420 PRO A C 1
ATOM 3403 O O . PRO A 1 420 ? 18.130 8.356 -26.697 1.00 55.22 420 PRO A O 1
ATOM 3406 N N . LYS A 1 421 ? 16.713 8.218 -28.441 1.00 58.88 421 LYS A N 1
ATOM 3407 C CA . LYS A 1 421 ? 16.077 9.534 -28.258 1.00 58.88 421 LYS A CA 1
ATOM 3408 C C . LYS A 1 421 ? 15.148 9.550 -27.034 1.00 58.88 421 LYS A C 1
ATOM 3410 O O . LYS A 1 421 ? 14.107 10.170 -27.080 1.00 58.88 421 LYS A O 1
ATOM 3415 N N . TYR A 1 422 ? 15.441 8.791 -25.989 1.00 66.81 422 TYR A N 1
ATOM 3416 C CA . TYR A 1 422 ? 14.586 8.663 -24.821 1.00 66.81 422 TYR A CA 1
ATOM 3417 C C . TYR A 1 422 ? 14.936 9.762 -23.811 1.00 66.81 422 TYR A C 1
ATOM 3419 O O . TYR A 1 422 ? 16.104 9.897 -23.444 1.00 66.81 422 TYR A O 1
ATOM 3427 N N . GLU A 1 423 ? 13.942 10.539 -23.383 1.00 71.25 423 GLU A N 1
ATOM 3428 C CA . GLU A 1 423 ? 14.087 11.535 -22.319 1.00 71.25 423 GLU A CA 1
ATOM 3429 C C . GLU A 1 423 ? 13.479 10.980 -21.027 1.00 71.25 423 GLU A C 1
ATOM 3431 O O . GLU A 1 423 ? 12.361 10.468 -21.024 1.00 71.25 423 GLU A O 1
ATOM 3436 N N . ASP A 1 424 ? 14.236 11.050 -19.932 1.00 81.12 424 ASP A N 1
ATOM 3437 C CA . ASP A 1 424 ? 13.749 10.661 -18.609 1.00 81.12 424 ASP A CA 1
ATOM 3438 C C . ASP A 1 424 ? 12.647 11.631 -18.161 1.00 81.12 424 ASP A C 1
ATOM 3440 O O . ASP A 1 424 ? 12.804 12.848 -18.281 1.00 81.12 424 ASP A O 1
ATOM 3444 N N . GLY A 1 425 ? 11.547 11.123 -17.605 1.00 83.44 425 GLY A N 1
ATOM 3445 C CA . GLY A 1 425 ? 10.410 11.980 -17.280 1.00 83.44 425 GLY A CA 1
ATOM 3446 C C . GLY A 1 425 ? 9.093 11.236 -17.130 1.00 83.44 425 GLY A C 1
ATOM 3447 O O . GLY A 1 425 ? 9.053 10.029 -16.898 1.00 83.44 425 GLY A O 1
ATOM 3448 N N . GLU A 1 426 ? 7.999 11.982 -17.258 1.00 85.69 426 GLU A N 1
ATOM 3449 C CA . GLU A 1 426 ? 6.655 11.415 -17.244 1.00 85.69 426 GLU A CA 1
ATOM 3450 C C . GLU A 1 426 ? 6.420 10.574 -18.507 1.00 85.69 426 GLU A C 1
ATOM 3452 O O . GLU A 1 426 ? 6.475 11.087 -19.629 1.00 85.69 426 GLU A O 1
ATOM 3457 N N . CYS A 1 427 ? 6.137 9.282 -18.314 1.00 81.94 427 CYS A N 1
ATOM 3458 C CA . CYS A 1 427 ? 6.158 8.240 -19.348 1.00 81.94 427 CYS A CA 1
ATOM 3459 C C . CYS A 1 427 ? 5.309 8.537 -20.594 1.00 81.94 427 CYS A C 1
ATOM 3461 O O . CYS A 1 427 ? 5.584 7.992 -21.663 1.00 81.94 427 CYS A O 1
ATOM 3463 N N . TYR A 1 428 ? 4.245 9.330 -20.445 1.00 79.31 428 TYR A N 1
ATOM 3464 C CA . TYR A 1 428 ? 3.218 9.541 -21.468 1.00 79.31 428 TYR A CA 1
ATOM 3465 C C . TYR A 1 428 ? 3.143 10.993 -21.967 1.00 79.31 428 TYR A C 1
ATOM 3467 O O . TYR A 1 428 ? 2.227 11.343 -22.710 1.00 79.31 428 TYR A O 1
ATOM 3475 N N . THR A 1 429 ? 4.121 11.837 -21.617 1.00 68.81 429 THR A N 1
ATOM 3476 C CA . THR A 1 429 ? 4.209 13.221 -22.110 1.00 68.81 429 THR A CA 1
ATOM 3477 C C . THR A 1 429 ? 5.223 13.328 -23.253 1.00 68.81 429 THR A C 1
ATOM 3479 O O . THR A 1 429 ? 6.408 13.087 -23.061 1.00 68.81 429 THR A O 1
ATOM 3482 N N . ASN A 1 430 ? 4.746 13.639 -24.466 1.00 55.03 430 ASN A N 1
ATOM 3483 C CA . ASN A 1 430 ? 5.496 14.040 -25.677 1.00 55.03 430 ASN A CA 1
ATOM 3484 C C . ASN A 1 430 ? 6.895 13.424 -25.976 1.00 55.03 430 ASN A C 1
ATOM 3486 O O . ASN A 1 430 ? 7.643 13.997 -26.766 1.00 55.03 430 ASN A O 1
ATOM 3490 N N . SER A 1 431 ? 7.251 12.239 -25.467 1.00 51.91 431 SER A N 1
ATOM 3491 C CA . SER A 1 431 ? 8.574 11.641 -25.685 1.00 51.91 431 SER A CA 1
ATOM 3492 C C . SER A 1 431 ? 8.557 10.103 -25.739 1.00 51.91 431 SER A C 1
ATOM 3494 O O . SER A 1 431 ? 8.071 9.416 -24.851 1.00 51.91 431 SER A O 1
ATOM 3496 N N . ILE A 1 432 ? 9.048 9.592 -26.875 1.00 53.06 432 ILE A N 1
ATOM 3497 C CA . ILE A 1 432 ? 9.787 8.352 -27.214 1.00 53.06 432 ILE A CA 1
ATOM 3498 C C . ILE A 1 432 ? 9.531 6.993 -26.500 1.00 53.06 432 ILE A C 1
ATOM 3500 O O . ILE A 1 432 ? 10.013 5.985 -27.011 1.00 53.06 432 ILE A O 1
ATOM 3504 N N . LYS A 1 433 ? 8.724 6.842 -25.439 1.00 54.50 433 LYS A N 1
ATOM 3505 C CA . LYS A 1 433 ? 8.383 5.496 -24.911 1.00 54.50 433 LYS A CA 1
ATOM 3506 C C . LYS A 1 433 ? 7.676 4.620 -25.966 1.00 54.50 433 LYS A C 1
ATOM 3508 O O . LYS A 1 433 ? 7.880 3.414 -26.027 1.00 54.50 433 LYS A O 1
ATOM 3513 N N . GLY A 1 434 ? 6.870 5.240 -26.833 1.00 55.72 434 GLY A N 1
ATOM 3514 C CA . GLY A 1 434 ? 5.746 4.567 -27.497 1.00 55.72 434 GLY A CA 1
ATOM 3515 C C . GLY A 1 434 ? 6.016 3.606 -28.666 1.00 55.72 434 GLY A C 1
ATOM 3516 O O . GLY A 1 434 ? 5.114 2.837 -28.989 1.00 55.72 434 GLY A O 1
ATOM 3517 N N . SER A 1 435 ? 7.184 3.602 -29.322 1.00 62.00 435 SER A N 1
ATOM 3518 C CA . SER A 1 435 ? 7.387 2.735 -30.511 1.00 62.00 435 SER A CA 1
ATOM 3519 C C . SER A 1 435 ? 8.546 1.749 -30.428 1.00 62.00 435 SER A C 1
ATOM 3521 O O . SER A 1 435 ? 8.428 0.662 -30.978 1.00 62.00 435 SER A O 1
ATOM 3523 N N . LEU A 1 436 ? 9.639 2.088 -29.742 1.00 68.69 436 LEU A N 1
ATOM 3524 C CA . LEU A 1 436 ? 10.852 1.259 -29.735 1.00 68.69 436 LEU A CA 1
ATOM 3525 C C . LEU A 1 436 ? 10.983 0.364 -28.496 1.00 68.69 436 LEU A C 1
ATOM 3527 O O . LEU A 1 436 ? 11.774 -0.570 -28.519 1.00 68.69 436 LEU A O 1
ATOM 3531 N N . CYS A 1 437 ? 10.229 0.643 -27.428 1.00 77.62 437 CYS A N 1
ATOM 3532 C CA . CYS A 1 437 ? 10.329 -0.043 -26.138 1.00 77.62 437 CYS A CA 1
ATOM 3533 C C . CYS A 1 437 ? 8.978 -0.665 -25.759 1.00 77.62 437 CYS A C 1
ATOM 3535 O O . CYS A 1 437 ? 8.268 -0.148 -24.899 1.00 77.62 437 CYS A O 1
ATOM 3537 N N . GLN A 1 438 ? 8.581 -1.734 -26.458 1.00 73.62 438 GLN A N 1
ATOM 3538 C CA . GLN A 1 438 ? 7.270 -2.381 -26.269 1.00 73.62 438 GLN A CA 1
ATOM 3539 C C . GLN A 1 438 ? 7.342 -3.744 -25.570 1.00 73.62 438 GLN A C 1
ATOM 3541 O O . GLN A 1 438 ? 6.319 -4.262 -25.125 1.00 73.62 438 GLN A O 1
ATOM 3546 N N . VAL A 1 439 ? 8.532 -4.335 -25.465 1.00 80.25 439 VAL A N 1
ATOM 3547 C CA . VAL A 1 439 ? 8.706 -5.661 -24.869 1.00 80.25 439 VAL A CA 1
ATOM 3548 C C . VAL A 1 439 ? 8.860 -5.501 -23.361 1.00 80.25 439 VAL A C 1
ATOM 3550 O O . VAL A 1 439 ? 9.823 -4.896 -22.909 1.00 80.25 439 VAL A O 1
ATOM 3553 N N . ILE A 1 440 ? 7.915 -6.029 -22.581 1.00 87.88 440 ILE A N 1
ATOM 3554 C CA . ILE A 1 440 ? 8.016 -6.066 -21.116 1.00 87.88 440 ILE A CA 1
ATOM 3555 C C . ILE A 1 440 ? 8.875 -7.267 -20.722 1.00 87.88 440 ILE A C 1
ATOM 3557 O O . ILE A 1 440 ? 8.505 -8.407 -20.993 1.00 87.88 440 ILE A O 1
ATOM 3561 N N . SER A 1 441 ? 9.988 -7.014 -20.044 1.00 88.75 441 SER A N 1
ATOM 3562 C CA . SER A 1 441 ? 10.936 -8.039 -19.601 1.00 88.75 441 SER A CA 1
ATOM 3563 C C . SER A 1 441 ? 10.665 -8.511 -18.184 1.00 88.75 441 SER A C 1
ATOM 3565 O O . SER A 1 441 ? 10.767 -9.699 -17.894 1.00 88.75 441 SER A O 1
ATOM 3567 N N . LEU A 1 442 ? 10.341 -7.583 -17.283 1.00 91.31 442 LEU A N 1
ATOM 3568 C CA . LEU A 1 442 ? 10.115 -7.849 -15.864 1.00 91.31 442 LEU A CA 1
ATOM 3569 C C . LEU A 1 442 ? 9.040 -6.908 -15.330 1.00 91.31 442 LEU A C 1
ATOM 3571 O O . LEU A 1 442 ? 8.883 -5.789 -15.818 1.00 91.31 442 LEU A O 1
ATOM 3575 N N . GLY A 1 443 ? 8.334 -7.361 -14.300 1.00 92.38 443 GLY A N 1
ATOM 3576 C CA . GLY A 1 443 ? 7.339 -6.561 -13.607 1.00 92.38 443 GLY A CA 1
ATOM 3577 C C . GLY A 1 443 ? 7.326 -6.848 -12.114 1.00 92.38 443 GLY A C 1
ATOM 3578 O O . GLY A 1 443 ? 7.585 -7.967 -11.670 1.00 92.38 443 GLY A O 1
ATOM 3579 N N . TRP A 1 444 ? 7.001 -5.821 -11.345 1.00 92.50 444 TRP A N 1
ATOM 3580 C CA . TRP A 1 444 ? 6.647 -5.911 -9.935 1.00 92.50 444 TRP A CA 1
ATOM 3581 C C . TRP A 1 444 ? 5.343 -5.141 -9.734 1.00 92.50 444 TRP A C 1
ATOM 3583 O O . TRP A 1 444 ? 5.135 -4.112 -10.369 1.00 92.50 444 TRP A O 1
ATOM 3593 N N . ALA A 1 445 ? 4.461 -5.620 -8.868 1.00 88.56 445 ALA A N 1
ATOM 3594 C CA . ALA A 1 445 ? 3.232 -4.920 -8.513 1.00 88.56 445 ALA A CA 1
ATOM 3595 C C . ALA A 1 445 ? 2.960 -5.081 -7.020 1.00 88.56 445 ALA A C 1
ATOM 3597 O O . ALA A 1 445 ? 3.458 -6.024 -6.398 1.00 88.56 445 ALA A O 1
ATOM 3598 N N . VAL A 1 446 ? 2.148 -4.181 -6.464 1.00 78.44 446 VAL A N 1
ATOM 3599 C CA . VAL A 1 446 ? 1.709 -4.240 -5.067 1.00 78.44 446 VAL A CA 1
ATOM 3600 C C . VAL A 1 446 ? 1.199 -5.643 -4.704 1.00 78.44 446 VAL A C 1
ATOM 3602 O O . VAL A 1 446 ? 0.403 -6.253 -5.421 1.00 78.44 446 VAL A O 1
ATOM 3605 N N . GLY A 1 447 ? 1.699 -6.181 -3.590 1.00 70.69 447 GLY A N 1
ATOM 3606 C CA . GLY A 1 447 ? 1.429 -7.553 -3.140 1.00 70.69 447 GLY A CA 1
ATOM 3607 C C . GLY A 1 447 ? 2.371 -8.625 -3.707 1.00 70.69 447 GLY A C 1
ATOM 3608 O O . GLY A 1 447 ? 2.294 -9.775 -3.275 1.00 70.69 447 GLY A O 1
ATOM 3609 N N . GLY A 1 448 ? 3.260 -8.273 -4.640 1.00 74.88 448 GLY A N 1
ATOM 3610 C CA . GLY A 1 448 ? 4.378 -9.112 -5.068 1.00 74.88 448 GLY A CA 1
ATOM 3611 C C . GLY A 1 448 ? 5.550 -9.067 -4.084 1.00 74.88 448 GLY A C 1
ATOM 3612 O O . GLY A 1 448 ? 5.742 -8.088 -3.364 1.00 74.88 448 GLY A O 1
ATOM 3613 N N . GLU A 1 449 ? 6.357 -10.127 -4.059 1.00 80.06 449 GLU A N 1
ATOM 3614 C CA . GLU A 1 449 ? 7.590 -10.141 -3.270 1.00 80.06 449 GLU A CA 1
ATOM 3615 C C . GLU A 1 449 ? 8.637 -9.201 -3.882 1.00 80.06 449 GLU A C 1
ATOM 3617 O O . GLU A 1 449 ? 8.820 -9.148 -5.100 1.00 80.06 449 GLU A O 1
ATOM 3622 N N . ASN A 1 450 ? 9.363 -8.478 -3.027 1.00 81.75 450 ASN A N 1
ATOM 3623 C CA . ASN A 1 450 ? 10.451 -7.601 -3.464 1.00 81.75 450 ASN A CA 1
ATOM 3624 C C . ASN A 1 450 ? 11.692 -8.379 -3.910 1.00 81.75 450 ASN A C 1
ATOM 3626 O O . ASN A 1 450 ? 12.562 -7.791 -4.536 1.00 81.75 450 ASN A O 1
ATOM 3630 N N . VAL A 1 451 ? 11.793 -9.675 -3.607 1.00 86.44 451 VAL A N 1
ATOM 3631 C CA . VAL A 1 451 ? 12.890 -10.547 -4.039 1.00 86.44 451 VAL A CA 1
ATOM 3632 C C . VAL A 1 451 ? 12.290 -11.707 -4.811 1.00 86.44 451 VAL A C 1
ATOM 3634 O O . VAL A 1 451 ? 11.421 -12.402 -4.298 1.00 86.44 451 VAL A O 1
ATOM 3637 N N . PHE A 1 452 ? 12.772 -11.946 -6.024 1.00 86.81 452 PHE A N 1
ATOM 3638 C CA . PHE A 1 452 ? 12.280 -13.033 -6.860 1.00 86.81 452 PHE A CA 1
ATOM 3639 C C . PHE A 1 452 ? 13.432 -13.885 -7.386 1.00 86.81 452 PHE A C 1
ATOM 3641 O O . PHE A 1 452 ? 14.406 -13.357 -7.922 1.00 86.81 452 PHE A O 1
ATOM 3648 N N . TYR A 1 453 ? 13.298 -15.209 -7.266 1.00 87.62 453 TYR A N 1
ATOM 3649 C CA . TYR A 1 453 ? 14.246 -16.194 -7.793 1.00 87.62 453 TYR A CA 1
ATOM 3650 C C . TYR A 1 453 ? 13.669 -16.885 -9.028 1.00 87.62 453 TYR A C 1
ATOM 3652 O O . TYR A 1 453 ? 12.575 -17.451 -8.990 1.00 87.62 453 TYR A O 1
ATOM 3660 N N . PHE A 1 454 ? 14.441 -16.914 -10.111 1.00 89.00 454 PHE A N 1
ATOM 3661 C CA . PHE A 1 454 ? 14.120 -17.730 -11.274 1.00 89.00 454 PHE A CA 1
ATOM 3662 C C . PHE A 1 454 ? 14.407 -19.218 -11.018 1.00 89.00 454 PHE A C 1
ATOM 3664 O O . PHE A 1 454 ? 15.332 -19.544 -10.263 1.00 89.00 454 PHE A O 1
ATOM 3671 N N . PRO A 1 455 ? 13.671 -20.137 -11.680 1.00 88.06 455 PRO A N 1
ATOM 3672 C CA . PRO A 1 455 ? 13.886 -21.579 -11.555 1.00 88.06 455 PRO A CA 1
ATOM 3673 C C . PRO A 1 455 ? 15.348 -21.983 -11.759 1.00 88.06 455 PRO A C 1
ATOM 3675 O O . PRO A 1 455 ? 16.017 -21.447 -12.635 1.00 88.06 455 PRO A O 1
ATOM 3678 N N . LYS A 1 456 ? 15.844 -22.970 -10.999 1.00 86.75 456 LYS A N 1
ATOM 3679 C CA . LYS A 1 456 ? 17.254 -23.424 -11.031 1.00 86.75 456 LYS A CA 1
ATOM 3680 C C . LYS A 1 456 ? 17.803 -23.710 -12.431 1.00 86.75 456 LYS A C 1
ATOM 3682 O O . LYS A 1 456 ? 18.995 -23.543 -12.670 1.00 86.75 456 LYS A O 1
ATOM 3687 N N . ASP A 1 457 ? 16.954 -24.183 -13.334 1.00 89.75 457 ASP A N 1
ATOM 3688 C CA . ASP A 1 457 ? 17.298 -24.569 -14.698 1.00 89.75 457 ASP A CA 1
ATOM 3689 C C . ASP A 1 457 ? 17.081 -23.454 -15.732 1.00 89.75 457 ASP A C 1
ATOM 3691 O O . ASP A 1 457 ? 17.412 -23.661 -16.900 1.00 89.75 457 ASP A O 1
ATOM 3695 N N . ALA A 1 458 ? 16.589 -22.277 -15.325 1.00 91.75 458 ALA A N 1
ATOM 3696 C CA . ALA A 1 458 ? 16.251 -21.173 -16.216 1.00 91.75 458 ALA A CA 1
ATOM 3697 C C . ALA A 1 458 ? 16.781 -19.812 -15.732 1.00 91.75 458 ALA A C 1
ATOM 3699 O O . ALA A 1 458 ? 16.855 -19.544 -14.531 1.00 91.75 458 ALA A O 1
ATOM 3700 N N . GLY A 1 459 ? 17.159 -18.936 -16.662 1.00 92.88 459 GLY A N 1
ATOM 3701 C CA . GLY A 1 459 ? 17.561 -17.563 -16.350 1.00 92.88 459 GLY A CA 1
ATOM 3702 C C . GLY A 1 459 ? 17.245 -16.594 -17.483 1.00 92.88 459 GLY A C 1
ATOM 3703 O O . GLY A 1 459 ? 17.061 -17.014 -18.623 1.00 92.88 459 GLY A O 1
ATOM 3704 N N . TYR A 1 460 ? 17.141 -15.309 -17.158 1.00 94.00 460 TYR A N 1
ATOM 3705 C CA . TYR A 1 460 ? 16.812 -14.273 -18.138 1.00 94.00 460 TYR A CA 1
ATOM 3706 C C . TYR A 1 460 ? 18.091 -13.755 -18.817 1.00 94.00 460 TYR A C 1
ATOM 3708 O O . TYR A 1 460 ? 19.010 -13.349 -18.100 1.00 94.00 460 TYR A O 1
ATOM 3716 N N . PRO A 1 461 ? 18.208 -13.784 -20.154 1.00 93.06 461 PRO A N 1
ATOM 3717 C CA . PRO A 1 461 ? 19.451 -13.437 -20.840 1.00 93.06 461 PRO A CA 1
ATOM 3718 C C . PRO A 1 461 ? 19.712 -11.923 -20.822 1.00 93.06 461 PRO A C 1
ATOM 3720 O O . PRO A 1 461 ? 18.806 -11.142 -21.094 1.00 93.06 461 PRO A O 1
ATOM 3723 N N . MET A 1 462 ? 20.954 -11.506 -20.542 1.00 91.75 462 MET A N 1
ATOM 3724 C CA . MET A 1 462 ? 21.404 -10.104 -20.591 1.00 91.75 462 MET A CA 1
ATOM 3725 C C . MET A 1 462 ? 22.857 -9.974 -21.069 1.00 91.75 462 MET A C 1
ATOM 3727 O O . MET A 1 462 ? 23.739 -10.710 -20.616 1.00 91.75 462 MET A O 1
ATOM 3731 N N . GLY A 1 463 ? 23.119 -8.983 -21.928 1.00 89.44 463 GLY A N 1
ATOM 3732 C CA . GLY A 1 463 ? 24.455 -8.673 -22.444 1.00 89.44 463 GLY A CA 1
ATOM 3733 C C . GLY A 1 463 ? 24.927 -9.643 -23.532 1.00 89.44 463 GLY A C 1
ATOM 3734 O O . GLY A 1 463 ? 24.230 -10.582 -23.906 1.00 89.44 463 GLY A O 1
ATOM 3735 N N . GLY A 1 464 ? 26.139 -9.436 -24.046 1.00 87.31 464 GLY A N 1
ATOM 3736 C CA . GLY A 1 464 ? 26.660 -10.220 -25.167 1.00 87.31 464 GLY A CA 1
ATOM 3737 C C . GLY A 1 464 ? 25.885 -9.987 -26.466 1.00 87.31 464 GLY A C 1
ATOM 3738 O O . GLY A 1 464 ? 25.899 -8.882 -26.999 1.00 87.31 464 GLY A O 1
ATOM 3739 N N . ASP A 1 465 ? 25.258 -11.042 -26.981 1.00 80.00 465 ASP A N 1
ATOM 3740 C CA . ASP A 1 465 ? 24.515 -11.101 -28.245 1.00 80.00 465 ASP A CA 1
ATOM 3741 C C . ASP A 1 465 ? 23.002 -10.861 -28.087 1.00 80.00 465 ASP A C 1
ATOM 3743 O O . ASP A 1 465 ? 22.244 -11.118 -29.020 1.00 80.00 465 ASP A O 1
ATOM 3747 N N . THR A 1 466 ? 22.541 -10.370 -26.929 1.00 81.06 466 THR A N 1
ATOM 3748 C CA . THR A 1 466 ? 21.132 -9.986 -26.759 1.00 81.06 466 THR A CA 1
ATOM 3749 C C . THR A 1 466 ? 20.731 -8.881 -27.737 1.00 81.06 466 THR A C 1
ATOM 3751 O O . THR A 1 466 ? 21.460 -7.907 -27.922 1.00 81.06 466 THR A O 1
ATOM 3754 N N . ASP A 1 467 ? 19.530 -8.997 -28.309 1.00 75.00 467 ASP A N 1
ATOM 3755 C CA . ASP A 1 467 ? 19.002 -8.070 -29.325 1.00 75.00 467 ASP A CA 1
ATOM 3756 C C . ASP A 1 467 ? 18.700 -6.652 -28.776 1.00 75.00 467 ASP A C 1
ATOM 3758 O O . ASP A 1 467 ? 18.440 -5.724 -29.544 1.00 75.00 467 ASP A O 1
ATOM 3762 N N . TYR A 1 468 ? 18.772 -6.455 -27.456 1.00 79.94 468 TYR A N 1
ATOM 3763 C CA . TYR A 1 468 ? 18.568 -5.175 -26.785 1.00 79.94 468 TYR A CA 1
ATOM 3764 C C . TYR A 1 468 ? 19.858 -4.669 -26.124 1.00 79.94 468 TYR A C 1
ATOM 3766 O O . TYR A 1 468 ? 20.681 -5.424 -25.604 1.00 79.94 468 TYR A O 1
ATOM 3774 N N . SER A 1 469 ? 20.026 -3.347 -26.111 1.00 80.81 469 SER A N 1
ATOM 3775 C CA . SER A 1 469 ? 21.139 -2.671 -25.417 1.00 80.81 469 SER A CA 1
ATOM 3776 C C . SER A 1 469 ? 20.673 -1.546 -24.495 1.00 80.81 469 SER A C 1
ATOM 3778 O O . SER A 1 469 ? 21.488 -0.889 -23.835 1.00 80.81 469 SER A O 1
ATOM 3780 N N . TYR A 1 470 ? 19.359 -1.337 -24.443 1.00 83.69 470 TYR A N 1
ATOM 3781 C CA . TYR A 1 470 ? 18.713 -0.304 -23.661 1.00 83.69 470 TYR A CA 1
ATOM 3782 C C . TYR A 1 470 ? 17.461 -0.848 -22.992 1.00 83.69 470 TYR A C 1
ATOM 3784 O O . TYR A 1 470 ? 16.754 -1.683 -23.555 1.00 83.69 470 TYR A O 1
ATOM 3792 N N . LEU A 1 471 ? 17.222 -0.342 -21.793 1.00 87.69 471 LEU A N 1
ATOM 3793 C CA . LEU A 1 471 ? 16.105 -0.688 -20.939 1.00 87.69 471 LEU A CA 1
ATOM 3794 C C . LEU A 1 471 ? 15.393 0.590 -20.511 1.00 87.69 471 LEU A C 1
ATOM 3796 O O . LEU A 1 471 ? 16.042 1.618 -20.315 1.00 87.69 471 LEU A O 1
ATOM 3800 N N . VAL A 1 472 ? 14.082 0.529 -20.318 1.00 89.44 472 VAL A N 1
ATOM 3801 C CA . VAL A 1 472 ? 13.312 1.608 -19.685 1.00 89.44 472 VAL A CA 1
ATOM 3802 C C . VAL A 1 472 ? 12.653 1.050 -18.437 1.00 89.44 472 VAL A C 1
ATOM 3804 O O . VAL A 1 472 ? 11.907 0.080 -18.515 1.00 89.44 472 VAL A O 1
ATOM 3807 N N . LEU A 1 473 ? 12.940 1.657 -17.288 1.00 91.94 473 LEU A N 1
ATOM 3808 C CA . LEU A 1 473 ? 12.247 1.366 -16.037 1.00 91.94 473 LEU A CA 1
ATOM 3809 C C . LEU A 1 473 ? 11.100 2.360 -15.880 1.00 91.94 473 LEU A C 1
ATOM 3811 O O . LEU A 1 473 ? 11.344 3.560 -15.766 1.00 91.94 473 LEU A O 1
ATOM 3815 N N . GLU A 1 474 ? 9.877 1.852 -15.876 1.00 92.69 474 GLU A N 1
ATOM 3816 C CA . GLU A 1 474 ? 8.655 2.571 -15.532 1.00 92.69 474 GLU A CA 1
ATOM 3817 C C . GLU A 1 474 ? 8.307 2.316 -14.070 1.00 92.69 474 GLU A C 1
ATOM 3819 O O . GLU A 1 474 ? 8.245 1.167 -13.640 1.00 92.69 474 GLU A O 1
ATOM 3824 N N . LEU A 1 475 ? 8.028 3.384 -13.333 1.00 93.25 475 LEU A N 1
ATOM 3825 C CA . LEU A 1 475 ? 7.472 3.349 -11.988 1.00 93.25 475 LEU A CA 1
ATOM 3826 C C . LEU A 1 475 ? 6.105 4.022 -12.015 1.00 93.25 475 LEU A C 1
ATOM 3828 O O . LEU A 1 475 ? 5.990 5.168 -12.457 1.00 93.25 475 LEU A O 1
ATOM 3832 N N . HIS A 1 476 ? 5.093 3.319 -11.527 1.00 94.31 476 HIS A N 1
ATOM 3833 C CA . HIS A 1 476 ? 3.737 3.824 -11.406 1.00 94.31 476 HIS A CA 1
ATOM 3834 C C . HIS A 1 476 ? 3.376 4.026 -9.938 1.00 94.31 476 HIS A C 1
ATOM 3836 O O . HIS A 1 476 ? 3.418 3.084 -9.141 1.00 94.31 476 HIS A O 1
ATOM 3842 N N . TYR A 1 477 ? 2.972 5.251 -9.617 1.00 88.69 477 TYR A N 1
ATOM 3843 C CA . TYR A 1 477 ? 2.480 5.646 -8.309 1.00 88.69 477 TYR A CA 1
ATOM 3844 C C . TYR A 1 477 ? 0.983 5.909 -8.357 1.00 88.69 477 TYR A C 1
ATOM 3846 O O . TYR A 1 477 ? 0.517 6.669 -9.206 1.00 88.69 477 TYR A O 1
ATOM 3854 N N . ASP A 1 478 ? 0.284 5.321 -7.396 1.00 88.38 478 ASP A N 1
ATOM 3855 C CA . ASP A 1 478 ? -1.096 5.627 -7.048 1.00 88.38 478 ASP A CA 1
ATOM 3856 C C . ASP A 1 478 ? -1.078 6.551 -5.819 1.00 88.38 478 ASP A C 1
ATOM 3858 O O . ASP A 1 478 ? -0.508 6.219 -4.775 1.00 88.38 478 ASP A O 1
ATOM 3862 N N . ASN A 1 479 ? -1.615 7.760 -5.964 1.00 78.19 479 ASN A N 1
ATOM 3863 C CA . ASN A 1 479 ? -1.577 8.820 -4.957 1.00 78.19 479 ASN A CA 1
ATOM 3864 C C . ASN A 1 479 ? -2.958 9.496 -4.822 1.00 78.19 479 ASN A C 1
ATOM 3866 O O . ASN A 1 479 ? -3.087 10.703 -5.050 1.00 78.19 479 ASN A O 1
ATOM 3870 N N . PRO A 1 480 ? -3.993 8.745 -4.397 1.00 75.56 480 PRO A N 1
ATOM 3871 C CA . PRO A 1 480 ? -5.378 9.225 -4.340 1.00 75.56 480 PRO A CA 1
ATOM 3872 C C . PRO A 1 480 ? -5.598 10.374 -3.352 1.00 75.56 480 PRO A C 1
ATOM 3874 O O . PRO A 1 480 ? -6.526 11.168 -3.495 1.00 75.56 480 PRO A O 1
ATOM 3877 N N . ASN A 1 481 ? -4.721 10.495 -2.354 1.00 64.12 481 ASN A N 1
ATOM 3878 C CA . ASN A 1 481 ? -4.749 11.587 -1.381 1.00 64.12 481 ASN A CA 1
ATOM 3879 C C . ASN A 1 481 ? -4.043 12.854 -1.888 1.00 64.12 481 ASN A C 1
ATOM 3881 O O . ASN A 1 481 ? -4.093 13.890 -1.225 1.00 64.12 481 ASN A O 1
ATOM 3885 N N . LEU A 1 482 ? -3.407 12.791 -3.066 1.00 59.81 482 LEU A N 1
ATOM 3886 C CA . LEU A 1 482 ? -2.610 13.871 -3.643 1.00 59.81 482 LEU A CA 1
ATOM 3887 C C . LEU A 1 482 ? -1.505 14.350 -2.688 1.00 59.81 482 LEU A C 1
ATOM 3889 O O . LEU A 1 482 ? -1.220 15.550 -2.607 1.00 59.81 482 LEU A O 1
ATOM 3893 N N . ASP A 1 483 ? -0.892 13.411 -1.964 1.00 53.94 483 ASP A N 1
ATOM 3894 C CA . ASP A 1 483 ? 0.179 13.704 -1.021 1.00 53.94 483 ASP A CA 1
ATOM 3895 C C . ASP A 1 483 ? 1.425 14.202 -1.783 1.00 53.94 483 ASP A C 1
ATOM 3897 O O . ASP A 1 483 ? 1.701 13.770 -2.905 1.00 53.94 483 ASP A O 1
ATOM 3901 N N . ILE A 1 484 ? 2.207 15.098 -1.177 1.00 51.66 484 ILE A N 1
ATOM 3902 C CA . ILE A 1 484 ? 3.417 15.689 -1.776 1.00 51.66 484 ILE A CA 1
ATOM 3903 C C . ILE A 1 484 ? 4.634 15.543 -0.854 1.00 51.66 484 ILE A C 1
ATOM 3905 O O . ILE A 1 484 ? 4.495 15.261 0.332 1.00 51.66 484 ILE A O 1
ATOM 3909 N N . GLY A 1 485 ? 5.839 15.772 -1.391 1.00 48.00 485 GLY A N 1
ATOM 3910 C CA . GLY A 1 485 ? 7.079 15.811 -0.598 1.00 48.00 485 GLY A CA 1
ATOM 3911 C C . GLY A 1 485 ? 7.796 14.466 -0.448 1.00 48.00 485 GLY A C 1
ATOM 3912 O O . GLY A 1 485 ? 8.765 14.369 0.305 1.00 48.00 485 GLY A O 1
ATOM 3913 N N . PHE A 1 486 ? 7.367 13.439 -1.183 1.00 56.91 486 PHE A N 1
ATOM 3914 C CA . PHE A 1 486 ? 8.058 12.152 -1.234 1.00 56.91 486 PHE A CA 1
ATOM 3915 C C . PHE A 1 486 ? 9.186 12.197 -2.250 1.00 56.91 486 PHE A C 1
ATOM 3917 O O . PHE A 1 486 ? 8.996 12.585 -3.406 1.00 56.91 486 PHE A O 1
ATOM 3924 N N . ILE A 1 487 ? 10.360 11.767 -1.800 1.00 54.25 487 ILE A N 1
ATOM 3925 C CA . ILE A 1 487 ? 11.512 11.543 -2.658 1.00 54.25 487 ILE A CA 1
ATOM 3926 C C . ILE A 1 487 ? 11.641 10.040 -2.844 1.00 54.25 487 ILE A C 1
ATOM 3928 O O . ILE A 1 487 ? 11.792 9.292 -1.879 1.00 54.25 487 ILE A O 1
ATOM 3932 N N . GLU A 1 488 ? 11.590 9.602 -4.091 1.00 72.75 488 GLU A N 1
ATOM 3933 C CA . GLU A 1 488 ? 11.812 8.218 -4.451 1.00 72.75 488 GLU A CA 1
ATOM 3934 C C . GLU A 1 488 ? 13.304 7.924 -4.666 1.00 72.75 488 GLU A C 1
ATOM 3936 O O . GLU A 1 488 ? 14.046 8.674 -5.322 1.00 72.75 488 GLU A O 1
ATOM 3941 N N . LYS A 1 489 ? 13.704 6.754 -4.159 1.00 80.88 489 LYS A N 1
ATOM 3942 C CA . LYS A 1 489 ? 14.920 6.043 -4.529 1.00 80.88 489 LYS A CA 1
ATOM 3943 C C . LYS A 1 489 ? 14.593 4.563 -4.764 1.00 80.88 489 LYS A C 1
ATOM 3945 O O . LYS A 1 489 ? 14.765 3.739 -3.866 1.00 80.88 489 LYS A O 1
ATOM 3950 N N . ALA A 1 490 ? 14.193 4.240 -5.988 1.00 87.88 490 ALA A N 1
ATOM 3951 C CA . ALA A 1 490 ? 13.866 2.883 -6.397 1.00 87.88 490 ALA A CA 1
ATOM 3952 C C . ALA A 1 490 ? 15.011 2.264 -7.210 1.00 87.88 490 ALA A C 1
ATOM 3954 O O . ALA A 1 490 ? 15.491 2.847 -8.187 1.00 87.88 490 ALA A O 1
ATOM 3955 N N . SER A 1 491 ? 15.422 1.062 -6.826 1.00 91.81 491 SER A N 1
ATOM 3956 C CA . SER A 1 491 ? 16.452 0.265 -7.482 1.00 91.81 491 SER A CA 1
ATOM 3957 C C . SER A 1 491 ? 15.876 -1.088 -7.878 1.00 91.81 491 SER A C 1
ATOM 3959 O O . SER A 1 491 ? 15.353 -1.814 -7.036 1.00 91.81 491 SER A O 1
ATOM 3961 N N . LEU A 1 492 ? 16.022 -1.453 -9.149 1.00 95.50 492 LEU A N 1
ATOM 3962 C CA . LEU A 1 492 ? 15.869 -2.833 -9.592 1.00 95.50 492 LEU A CA 1
ATOM 3963 C C . LEU A 1 492 ? 17.274 -3.439 -9.682 1.00 95.50 492 LEU A C 1
ATOM 3965 O O . LEU A 1 492 ? 18.100 -3.009 -10.490 1.00 95.50 492 LEU A O 1
ATOM 3969 N N . ARG A 1 493 ? 17.559 -4.384 -8.789 1.00 96.25 493 ARG A N 1
ATOM 3970 C CA . ARG A 1 493 ? 18.845 -5.067 -8.656 1.00 96.25 493 ARG A CA 1
ATOM 3971 C C . ARG A 1 493 ? 18.778 -6.424 -9.326 1.00 96.25 493 ARG A C 1
ATOM 3973 O O . ARG A 1 493 ? 17.941 -7.244 -8.965 1.00 96.25 493 ARG A O 1
ATOM 3980 N N . PHE A 1 494 ? 19.690 -6.692 -10.246 1.00 95.94 494 PHE A N 1
ATOM 3981 C CA . PHE A 1 494 ? 19.848 -7.989 -10.889 1.00 95.94 494 PHE A CA 1
ATOM 3982 C C . PHE A 1 494 ? 21.043 -8.730 -10.316 1.00 95.94 494 PHE A C 1
ATOM 3984 O O . PHE A 1 494 ? 22.131 -8.168 -10.201 1.00 95.94 494 PHE A O 1
ATOM 3991 N N . HIS A 1 495 ? 20.844 -10.014 -10.040 1.00 95.31 495 HIS A N 1
ATOM 3992 C CA . HIS A 1 495 ? 21.913 -10.960 -9.758 1.00 95.31 495 HIS A CA 1
ATOM 3993 C C . HIS A 1 495 ? 22.124 -11.833 -10.989 1.00 95.31 495 HIS A C 1
ATOM 3995 O O . HIS A 1 495 ? 21.231 -12.566 -11.428 1.00 95.31 495 HIS A O 1
ATOM 4001 N N . LEU A 1 496 ? 23.308 -11.702 -11.565 1.00 94.44 496 LEU A N 1
ATOM 4002 C CA . LEU A 1 496 ? 23.728 -12.263 -12.837 1.00 94.44 496 LEU A CA 1
ATOM 4003 C C . LEU A 1 496 ? 24.712 -13.408 -12.591 1.00 94.44 496 LEU A C 1
ATOM 4005 O O . LEU A 1 496 ? 25.555 -13.335 -11.702 1.00 94.44 496 LEU A O 1
ATOM 4009 N N . THR A 1 497 ? 24.658 -14.447 -13.420 1.00 92.88 497 THR A N 1
ATOM 4010 C CA . THR A 1 497 ? 25.630 -15.546 -13.401 1.00 92.88 497 THR A CA 1
ATOM 4011 C C . THR A 1 497 ? 26.280 -15.748 -14.764 1.00 92.88 497 THR A C 1
ATOM 4013 O O . THR A 1 497 ? 25.646 -15.606 -15.816 1.00 92.88 497 THR A O 1
ATOM 4016 N N . LYS A 1 498 ? 27.571 -16.099 -14.744 1.00 92.50 498 LYS A N 1
ATOM 4017 C CA . LYS A 1 498 ? 28.337 -16.541 -15.925 1.00 92.50 498 LYS A CA 1
ATOM 4018 C C . LYS A 1 498 ? 27.985 -17.963 -16.338 1.00 92.50 498 LYS A C 1
ATOM 4020 O O . LYS A 1 498 ? 28.166 -18.331 -17.497 1.00 92.50 498 LYS A O 1
ATOM 4025 N N . LYS A 1 499 ? 27.517 -18.779 -15.391 1.00 92.50 499 LYS A N 1
ATOM 4026 C CA . LYS A 1 499 ? 27.139 -20.165 -15.641 1.00 92.50 499 LYS A CA 1
ATOM 4027 C C . LYS A 1 499 ? 25.737 -20.184 -16.237 1.00 92.50 499 LYS A C 1
ATOM 4029 O O . LYS A 1 499 ? 24.747 -20.244 -15.513 1.00 92.50 499 LYS A O 1
ATOM 4034 N N . LEU A 1 500 ? 25.669 -20.117 -17.565 1.00 92.62 500 LEU A N 1
ATOM 4035 C CA . LEU A 1 500 ? 24.400 -20.137 -18.288 1.00 92.62 500 LEU A CA 1
ATOM 4036 C C . LEU A 1 500 ? 23.578 -21.367 -17.883 1.00 92.62 500 LEU A C 1
ATOM 4038 O O . LEU A 1 500 ? 24.076 -22.496 -17.832 1.00 92.62 500 LEU A O 1
ATOM 4042 N N . ARG A 1 501 ? 22.313 -21.119 -17.550 1.00 92.06 501 ARG A N 1
ATOM 4043 C CA . ARG A 1 501 ? 21.346 -22.162 -17.196 1.00 92.06 501 ARG A CA 1
ATOM 4044 C C . ARG A 1 501 ? 20.825 -22.835 -18.465 1.00 92.06 501 ARG A C 1
ATOM 4046 O O . ARG A 1 501 ? 20.986 -22.313 -19.561 1.00 92.06 501 ARG A O 1
ATOM 4053 N N . GLN A 1 502 ? 20.210 -24.005 -18.315 1.00 94.50 502 GLN A N 1
ATOM 4054 C CA . GLN A 1 502 ? 19.790 -24.828 -19.455 1.00 94.50 502 GLN A CA 1
ATOM 4055 C C . GLN A 1 502 ? 18.722 -24.161 -20.327 1.00 94.50 502 GLN A C 1
ATOM 4057 O O . GLN A 1 502 ? 18.645 -24.451 -21.518 1.00 94.50 502 GLN A O 1
ATOM 4062 N N . LYS A 1 503 ? 17.882 -23.313 -19.729 1.00 93.62 503 LYS A N 1
ATOM 4063 C CA . LYS A 1 503 ? 16.772 -22.635 -20.395 1.00 93.62 503 LYS A CA 1
ATOM 4064 C C . LYS A 1 503 ? 16.928 -21.124 -20.278 1.00 93.62 503 LYS A C 1
ATOM 4066 O O . LYS A 1 503 ? 17.331 -20.608 -19.233 1.00 93.62 503 LYS A O 1
ATOM 4071 N N . GLU A 1 504 ? 16.556 -20.426 -21.338 1.00 91.69 504 GLU A N 1
ATOM 4072 C CA . GLU A 1 504 ? 16.361 -18.981 -21.305 1.00 91.69 504 GLU A CA 1
ATOM 4073 C C . GLU A 1 504 ? 14.895 -18.672 -20.995 1.00 91.69 504 GLU A C 1
ATOM 4075 O O . GLU A 1 504 ? 13.981 -19.389 -21.415 1.00 91.69 504 GLU A O 1
ATOM 4080 N N . LEU A 1 505 ? 14.682 -17.622 -20.211 1.00 89.69 505 LEU A N 1
ATOM 4081 C CA . LEU A 1 505 ? 13.357 -17.106 -19.904 1.00 89.69 505 LEU A CA 1
ATOM 4082 C C . LEU A 1 505 ? 12.972 -16.015 -20.897 1.00 89.69 505 LEU A C 1
ATOM 4084 O O . LEU A 1 505 ? 13.798 -15.199 -21.291 1.00 89.69 505 LEU A O 1
ATOM 4088 N N . GLY A 1 506 ? 11.690 -15.991 -21.241 1.00 85.25 506 GLY A N 1
ATOM 4089 C CA . GLY A 1 506 ? 11.052 -14.910 -21.977 1.00 85.25 506 GLY A CA 1
ATOM 4090 C C . GLY A 1 506 ? 9.694 -14.597 -21.361 1.00 85.25 506 GLY A C 1
ATOM 4091 O O . GLY A 1 506 ? 9.165 -15.383 -20.569 1.00 85.25 506 GLY A O 1
ATOM 4092 N N . VAL A 1 507 ? 9.129 -13.451 -21.727 1.00 84.56 507 VAL A N 1
ATOM 4093 C CA . VAL A 1 507 ? 7.818 -13.007 -21.244 1.00 84.56 507 VAL A CA 1
ATOM 4094 C C . VAL A 1 507 ? 6.795 -13.119 -22.365 1.00 84.56 507 VAL A C 1
ATOM 4096 O O . VAL A 1 507 ? 7.031 -12.678 -23.487 1.00 84.56 507 VAL A O 1
ATOM 4099 N N . LEU A 1 508 ? 5.643 -13.710 -22.047 1.00 83.38 508 LEU A N 1
ATOM 4100 C CA . LEU A 1 508 ? 4.470 -13.729 -22.913 1.00 83.38 508 LEU A CA 1
ATOM 4101 C C . LEU A 1 508 ? 3.358 -12.918 -22.248 1.00 83.38 508 LEU A C 1
ATOM 4103 O O . LEU A 1 508 ? 2.762 -13.365 -21.268 1.00 83.38 508 LEU A O 1
ATOM 4107 N N . THR A 1 509 ? 3.058 -11.748 -22.801 1.00 79.75 509 THR A N 1
ATOM 4108 C CA . THR A 1 509 ? 1.951 -10.908 -22.337 1.00 79.75 509 THR A CA 1
ATOM 4109 C C . THR A 1 509 ? 0.660 -11.341 -23.024 1.00 79.75 509 THR A C 1
ATOM 4111 O O . THR A 1 509 ? 0.542 -11.284 -24.247 1.00 79.75 509 THR A O 1
ATOM 4114 N N . LEU A 1 510 ? -0.319 -11.782 -22.234 1.00 80.38 510 LEU A N 1
ATOM 4115 C CA . LEU A 1 510 ? -1.652 -12.165 -22.699 1.00 80.38 510 LEU A CA 1
ATOM 4116 C C . LEU A 1 510 ? -2.681 -11.240 -22.064 1.00 80.38 510 LEU A C 1
ATOM 4118 O O . LEU A 1 510 ? -2.702 -11.073 -20.847 1.00 80.38 510 LEU A O 1
ATOM 4122 N N . GLY A 1 511 ? -3.569 -10.674 -22.870 1.00 80.44 511 GLY A N 1
ATOM 4123 C CA . GLY A 1 511 ? -4.584 -9.771 -22.356 1.00 80.44 511 GLY A CA 1
ATOM 4124 C C . GLY A 1 511 ? -5.365 -9.089 -23.458 1.00 80.44 511 GLY A C 1
ATOM 4125 O O . GLY A 1 511 ? -5.252 -9.431 -24.635 1.00 80.44 511 GLY A O 1
ATOM 4126 N N . THR A 1 512 ? -6.176 -8.134 -23.033 1.00 77.12 512 THR A N 1
ATOM 4127 C CA . THR A 1 512 ? -6.877 -7.218 -23.922 1.00 77.12 512 THR A CA 1
ATOM 4128 C C . THR A 1 512 ? -6.072 -5.927 -24.012 1.00 77.12 512 THR A C 1
ATOM 4130 O O . THR A 1 512 ? -5.466 -5.518 -23.024 1.00 77.12 512 THR A O 1
ATOM 4133 N N . ASP A 1 513 ? -6.065 -5.293 -25.183 1.00 68.38 513 ASP A N 1
ATOM 4134 C CA . ASP A 1 513 ? -5.500 -3.954 -25.354 1.00 68.38 513 ASP A CA 1
ATOM 4135 C C . ASP A 1 513 ? -6.168 -2.976 -24.359 1.00 68.38 513 ASP A C 1
ATOM 4137 O O . ASP A 1 513 ? -7.399 -2.945 -24.296 1.00 68.38 513 ASP A O 1
ATOM 4141 N N . PRO A 1 514 ? -5.409 -2.201 -23.559 1.00 63.47 514 PRO A N 1
ATOM 4142 C CA . PRO A 1 514 ? -5.968 -1.229 -22.616 1.00 63.47 514 PRO A CA 1
ATOM 4143 C C . PRO A 1 514 ? -6.635 -0.011 -23.285 1.00 63.47 514 PRO A C 1
ATOM 4145 O O . PRO A 1 514 ? -7.084 0.896 -22.584 1.00 63.47 514 PRO A O 1
ATOM 4148 N N . SER A 1 515 ? -6.710 0.051 -24.618 1.00 65.50 515 SER A N 1
ATOM 4149 C CA . SER A 1 515 ? -7.432 1.111 -25.328 1.00 65.50 515 SER A CA 1
ATOM 4150 C C . SER A 1 515 ? -8.941 1.125 -25.028 1.00 65.50 515 SER A C 1
ATOM 4152 O O . SER A 1 515 ? -9.538 0.130 -24.609 1.00 65.50 515 SER A O 1
ATOM 4154 N N . LEU A 1 516 ? -9.594 2.260 -25.321 1.00 59.03 516 LEU A N 1
ATOM 4155 C CA . LEU A 1 516 ? -11.053 2.450 -25.200 1.00 59.03 516 LEU A CA 1
ATOM 4156 C C . LEU A 1 516 ? -11.887 1.404 -25.972 1.00 59.03 516 LEU A C 1
ATOM 4158 O O . LEU A 1 516 ? -13.094 1.307 -25.760 1.00 59.03 516 LEU A O 1
ATOM 4162 N N . TYR A 1 517 ? -11.261 0.636 -26.868 1.00 63.56 517 TYR A N 1
ATOM 4163 C CA . TYR A 1 517 ? -11.899 -0.417 -27.656 1.00 63.56 517 TYR A CA 1
ATOM 4164 C C . TYR A 1 517 ? -11.732 -1.821 -27.060 1.00 63.56 517 TYR A C 1
ATOM 4166 O O . TYR A 1 517 ? -12.387 -2.751 -27.528 1.00 63.56 517 TYR A O 1
ATOM 4174 N N . GLY A 1 518 ? -10.861 -1.995 -26.063 1.00 65.81 518 GLY A N 1
ATOM 4175 C CA . GLY A 1 518 ? -10.524 -3.307 -25.522 1.00 65.81 518 GLY A CA 1
ATOM 4176 C C . GLY A 1 518 ? -11.454 -3.776 -24.409 1.00 65.81 518 GLY A C 1
ATOM 4177 O O . GLY A 1 518 ? -12.047 -4.850 -24.506 1.00 65.81 518 GLY A O 1
ATOM 4178 N N . ILE A 1 519 ? -11.606 -2.984 -23.345 1.00 74.50 519 ILE A N 1
ATOM 4179 C CA . ILE A 1 519 ? -12.392 -3.366 -22.164 1.00 74.50 519 ILE A CA 1
ATOM 4180 C C . ILE A 1 519 ? -13.475 -2.319 -21.899 1.00 74.50 519 ILE A C 1
ATOM 4182 O O . ILE A 1 519 ? -13.184 -1.200 -21.489 1.00 74.50 519 ILE A O 1
ATOM 4186 N N . ALA A 1 520 ? -14.740 -2.706 -22.068 1.00 78.31 520 ALA A N 1
ATOM 4187 C CA . ALA A 1 520 ? -15.896 -1.901 -21.682 1.00 78.31 520 ALA A CA 1
ATOM 4188 C C . ALA A 1 520 ? -16.779 -2.702 -20.720 1.00 78.31 520 ALA A C 1
ATOM 4190 O O . ALA A 1 520 ? -17.334 -3.738 -21.092 1.00 78.31 520 ALA A O 1
ATOM 4191 N N . ILE A 1 521 ? -16.905 -2.224 -19.480 1.00 82.69 521 ILE A N 1
ATOM 4192 C CA . ILE A 1 521 ? -17.740 -2.849 -18.449 1.00 82.69 521 ILE A CA 1
ATOM 4193 C C . ILE A 1 521 ? -19.023 -2.024 -18.301 1.00 82.69 521 ILE A C 1
ATOM 4195 O O . ILE A 1 521 ? -18.953 -0.881 -17.845 1.00 82.69 521 ILE A O 1
ATOM 4199 N N . PRO A 1 522 ? -20.199 -2.557 -18.678 1.00 86.12 522 PRO A N 1
ATOM 4200 C CA . PRO A 1 522 ? -21.457 -1.850 -18.485 1.00 86.12 522 PRO A CA 1
ATOM 4201 C C . PRO A 1 522 ? -21.712 -1.547 -16.999 1.00 86.12 522 PRO A C 1
ATOM 4203 O O . PRO A 1 522 ? -21.480 -2.412 -16.147 1.00 86.12 522 PRO A O 1
ATOM 4206 N N . PRO A 1 523 ? -22.228 -0.352 -16.660 1.00 87.94 523 PRO A N 1
ATOM 4207 C CA . PRO A 1 523 ? -22.555 -0.020 -15.280 1.00 87.94 523 PRO A CA 1
ATOM 4208 C C . PRO A 1 523 ? -23.628 -0.973 -14.734 1.00 87.94 523 PRO A C 1
ATOM 4210 O O . PRO A 1 523 ? -24.559 -1.341 -15.449 1.00 87.94 523 PRO A O 1
ATOM 4213 N N . LYS A 1 524 ? -23.527 -1.318 -13.442 1.00 85.88 524 LYS A N 1
ATOM 4214 C CA . LYS A 1 524 ? -24.443 -2.226 -12.712 1.00 85.88 524 LYS A CA 1
ATOM 4215 C C . LYS A 1 524 ? -24.433 -3.687 -13.178 1.00 85.88 524 LYS A C 1
ATOM 4217 O O . LYS A 1 524 ? -25.357 -4.430 -12.864 1.00 85.88 524 LYS A O 1
ATOM 4222 N N . MET A 1 525 ? -23.423 -4.105 -13.932 1.00 84.38 525 MET A N 1
ATOM 4223 C CA . MET A 1 525 ? -23.276 -5.510 -14.290 1.00 84.38 525 MET A CA 1
ATOM 4224 C C . MET A 1 525 ? -22.657 -6.284 -13.121 1.00 84.38 525 MET A C 1
ATOM 4226 O O . MET A 1 525 ? -21.512 -6.031 -12.761 1.00 84.38 525 MET A O 1
ATOM 4230 N N . ASP A 1 526 ? -23.394 -7.246 -12.560 1.00 81.50 526 ASP A N 1
ATOM 4231 C CA . ASP A 1 526 ? -22.920 -8.050 -11.418 1.00 81.50 526 ASP A CA 1
ATOM 4232 C C . ASP A 1 526 ? -21.687 -8.900 -11.766 1.00 81.50 526 ASP A C 1
ATOM 4234 O O . ASP A 1 526 ? -20.826 -9.154 -10.925 1.00 81.50 526 ASP A O 1
ATOM 4238 N N . ARG A 1 527 ? -21.592 -9.359 -13.021 1.00 82.44 527 ARG A N 1
ATOM 4239 C CA . ARG A 1 527 ? -20.456 -10.137 -13.521 1.00 82.44 527 ARG A CA 1
ATOM 4240 C C . ARG A 1 527 ? -20.312 -9.996 -15.031 1.00 82.44 527 ARG A C 1
ATOM 4242 O O . ARG A 1 527 ? -21.230 -10.346 -15.767 1.00 82.44 527 ARG A O 1
ATOM 4249 N N . LEU A 1 528 ? -19.131 -9.587 -15.492 1.00 82.38 528 LEU A N 1
ATOM 4250 C CA . LEU A 1 528 ? -18.733 -9.628 -16.902 1.00 82.38 528 LEU A CA 1
ATOM 4251 C C . LEU A 1 528 ? -17.597 -10.641 -17.089 1.00 82.38 528 LEU A C 1
ATOM 4253 O O . LEU A 1 528 ? -16.649 -10.669 -16.309 1.00 82.38 528 LEU A O 1
ATOM 4257 N N . SER A 1 529 ? -17.682 -11.475 -18.126 1.00 82.81 529 SER A N 1
ATOM 4258 C CA . SER A 1 529 ? -16.600 -12.388 -18.508 1.00 82.81 529 SER A CA 1
ATOM 4259 C C . SER A 1 529 ? -15.961 -11.906 -19.804 1.00 82.81 529 SER A C 1
ATOM 4261 O O . SER A 1 529 ? -16.626 -11.853 -20.836 1.00 82.81 529 SER A O 1
ATOM 4263 N N . ILE A 1 530 ? -14.671 -11.578 -19.743 1.00 80.12 530 ILE A N 1
ATOM 4264 C CA . ILE A 1 530 ? -13.856 -11.204 -20.903 1.00 80.12 530 ILE A CA 1
ATOM 4265 C C . ILE A 1 530 ? -12.954 -12.391 -21.238 1.00 80.12 530 ILE A C 1
ATOM 4267 O O . ILE A 1 530 ? -12.293 -12.943 -20.357 1.00 80.12 530 ILE A O 1
ATOM 4271 N N . LYS A 1 531 ? -12.951 -12.814 -22.505 1.00 83.62 531 LYS A N 1
ATOM 4272 C CA . LYS A 1 531 ? -12.120 -13.919 -22.997 1.00 83.62 531 LYS A CA 1
ATOM 4273 C C . LYS A 1 531 ? -11.123 -13.387 -24.017 1.00 83.62 531 LYS A C 1
ATOM 4275 O O . LYS A 1 531 ? -11.535 -12.812 -25.019 1.00 83.62 531 LYS A O 1
ATOM 4280 N N . ASN A 1 532 ? -9.840 -13.631 -23.773 1.00 81.56 532 ASN A N 1
ATOM 4281 C CA . ASN A 1 532 ? -8.751 -13.314 -24.692 1.00 81.56 532 ASN A CA 1
ATOM 4282 C C . ASN A 1 532 ? -8.228 -14.602 -25.335 1.00 81.56 532 ASN A C 1
ATOM 4284 O O . ASN A 1 532 ? -8.183 -15.645 -24.681 1.00 81.56 532 ASN A O 1
ATOM 4288 N N . TYR A 1 533 ? -7.835 -14.531 -26.606 1.00 82.75 533 TYR A N 1
ATOM 4289 C CA . TYR A 1 533 ? -7.392 -15.690 -27.378 1.00 82.75 533 TYR A CA 1
ATOM 4290 C C . TYR A 1 533 ? -6.023 -15.422 -28.002 1.00 82.75 533 TYR A C 1
ATOM 4292 O O . TYR A 1 533 ? -5.826 -14.405 -28.661 1.00 82.75 533 TYR A O 1
ATOM 4300 N N . CYS A 1 534 ? -5.094 -16.364 -27.837 1.00 82.00 534 CYS A N 1
ATOM 4301 C CA . CYS A 1 534 ? -3.854 -16.422 -28.605 1.00 82.00 534 CYS A CA 1
ATOM 4302 C C . CYS A 1 534 ? -3.979 -17.580 -29.602 1.00 82.00 534 CYS A C 1
ATOM 4304 O O . CYS A 1 534 ? -3.925 -18.747 -29.216 1.00 82.00 534 CYS A O 1
ATOM 4306 N N . PHE A 1 535 ? -4.249 -17.268 -30.871 1.00 84.31 535 PHE A N 1
ATOM 4307 C CA . PHE A 1 535 ? -4.464 -18.288 -31.901 1.00 84.31 535 PHE A CA 1
ATOM 4308 C C . PHE A 1 535 ? -3.153 -18.969 -32.311 1.00 84.31 535 PHE A C 1
ATOM 4310 O O . PHE A 1 535 ? -2.080 -18.368 -32.240 1.00 84.31 535 PHE A O 1
ATOM 4317 N N . ASN A 1 536 ? -3.251 -20.201 -32.819 1.00 83.12 536 ASN A N 1
ATOM 4318 C CA . ASN A 1 536 ? -2.093 -20.983 -33.262 1.00 83.12 536 ASN A CA 1
ATOM 4319 C C . ASN A 1 536 ? -1.218 -20.239 -34.275 1.00 83.12 536 ASN A C 1
ATOM 4321 O O . ASN A 1 536 ? -0.002 -20.370 -34.222 1.00 83.12 536 ASN A O 1
ATOM 4325 N N . ASP A 1 537 ? -1.797 -19.436 -35.167 1.00 84.19 537 ASP A N 1
ATOM 4326 C CA . ASP A 1 537 ? -1.013 -18.664 -36.137 1.00 84.19 537 ASP A CA 1
ATOM 4327 C C . ASP A 1 537 ? -0.130 -17.607 -35.462 1.00 84.19 537 ASP A C 1
ATOM 4329 O O . ASP A 1 537 ? 1.021 -17.435 -35.861 1.00 84.19 537 ASP A O 1
ATOM 4333 N N . CYS A 1 538 ? -0.624 -16.970 -34.394 1.00 79.44 538 CYS A N 1
ATOM 4334 C CA . CYS A 1 538 ? 0.152 -16.041 -33.572 1.00 79.44 538 CYS A CA 1
ATOM 4335 C C . CYS A 1 538 ? 1.279 -16.780 -32.838 1.00 79.44 538 CYS A C 1
ATOM 4337 O O . CYS A 1 538 ? 2.444 -16.410 -32.967 1.00 79.44 538 CYS A O 1
ATOM 4339 N N . LEU A 1 539 ? 0.964 -17.896 -32.168 1.00 80.12 539 LEU A N 1
ATOM 4340 C CA . LEU A 1 539 ? 1.967 -18.731 -31.493 1.00 80.12 539 LEU A CA 1
ATOM 4341 C C . LEU A 1 539 ? 3.044 -19.227 -32.466 1.00 80.12 539 LEU A C 1
ATOM 4343 O O . LEU A 1 539 ? 4.233 -19.152 -32.174 1.00 80.12 539 LEU A O 1
ATOM 4347 N N . ASN A 1 540 ? 2.645 -19.668 -33.658 1.00 78.19 540 ASN A N 1
ATOM 4348 C CA . ASN A 1 540 ? 3.560 -20.125 -34.696 1.00 78.19 540 ASN A CA 1
ATOM 4349 C C . ASN A 1 540 ? 4.472 -18.999 -35.202 1.00 78.19 540 ASN A C 1
ATOM 4351 O O . ASN A 1 540 ? 5.626 -19.266 -35.531 1.00 78.19 540 ASN A O 1
ATOM 4355 N N . GLN A 1 541 ? 3.985 -17.759 -35.287 1.00 71.56 541 GLN A N 1
ATOM 4356 C CA . GLN A 1 541 ? 4.809 -16.602 -35.645 1.00 71.56 541 GLN A CA 1
ATOM 4357 C C . GLN A 1 541 ? 5.803 -16.255 -34.531 1.00 71.56 541 GLN A C 1
ATOM 4359 O O . GLN A 1 541 ? 6.993 -16.131 -34.816 1.00 71.56 541 GLN A O 1
ATOM 4364 N N . VAL A 1 542 ? 5.352 -16.200 -33.274 1.00 67.56 542 VAL A N 1
ATOM 4365 C CA . VAL A 1 542 ? 6.208 -15.941 -32.102 1.00 67.56 542 VAL A CA 1
ATOM 4366 C C . VAL A 1 542 ? 7.300 -17.011 -31.975 1.00 67.56 542 VAL A C 1
ATOM 4368 O O . VAL A 1 542 ? 8.480 -16.691 -31.842 1.00 67.56 542 VAL A O 1
ATOM 4371 N N . CYS A 1 543 ? 6.949 -18.292 -32.123 1.00 61.41 543 CYS A N 1
ATOM 4372 C CA . CYS A 1 543 ? 7.923 -19.381 -32.112 1.00 61.41 543 CYS A CA 1
ATOM 4373 C C . CYS A 1 543 ? 8.887 -19.311 -33.311 1.00 61.41 543 CYS A C 1
ATOM 4375 O O . CYS A 1 543 ? 10.080 -19.541 -33.146 1.00 61.41 543 CYS A O 1
ATOM 4377 N N . LYS A 1 544 ? 8.433 -18.953 -34.519 1.00 51.78 544 LYS A N 1
ATOM 4378 C CA . LYS A 1 544 ? 9.322 -18.836 -35.694 1.00 51.78 544 LYS A CA 1
ATOM 4379 C C . LYS A 1 544 ? 10.324 -17.683 -35.595 1.00 51.78 544 LYS A C 1
ATOM 4381 O O . LYS A 1 544 ? 11.394 -17.797 -36.188 1.00 51.78 544 LYS A O 1
ATOM 4386 N N . ILE A 1 545 ? 9.991 -16.601 -34.890 1.00 51.22 545 ILE A N 1
ATOM 4387 C CA . ILE A 1 545 ? 10.904 -15.472 -34.651 1.00 51.22 545 ILE A CA 1
ATOM 4388 C C . ILE A 1 545 ? 11.983 -15.875 -33.633 1.00 51.22 545 ILE A C 1
ATOM 4390 O O . ILE A 1 545 ? 13.162 -15.639 -33.887 1.00 51.22 545 ILE A O 1
ATOM 4394 N N . ASN A 1 546 ? 11.609 -16.594 -32.568 1.00 44.09 546 ASN A N 1
ATOM 4395 C CA . ASN A 1 546 ? 12.545 -17.022 -31.520 1.00 44.09 546 ASN A CA 1
ATOM 4396 C C . ASN A 1 546 ? 13.425 -18.228 -31.909 1.00 44.09 546 ASN A C 1
ATOM 4398 O O . ASN A 1 546 ? 14.556 -18.324 -31.449 1.00 44.09 546 ASN A O 1
ATOM 4402 N N . PHE A 1 547 ? 12.967 -19.129 -32.790 1.00 38.91 547 PHE A N 1
ATOM 4403 C CA . PHE A 1 547 ? 13.745 -20.310 -33.217 1.00 38.91 547 PHE A CA 1
ATOM 4404 C C . PHE A 1 547 ? 14.565 -20.119 -34.504 1.00 38.91 547 PHE A C 1
ATOM 4406 O O . PHE A 1 547 ? 15.335 -21.001 -34.871 1.00 38.91 547 PHE A O 1
ATOM 4413 N N . LYS A 1 548 ? 14.439 -18.990 -35.217 1.00 31.23 548 LYS A N 1
ATOM 4414 C CA . 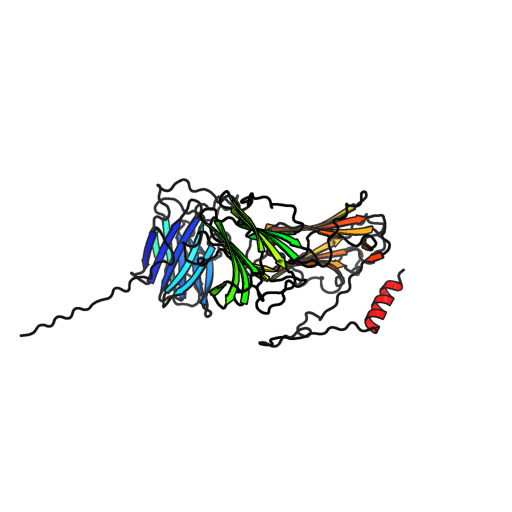LYS A 1 548 ? 15.317 -18.690 -36.369 1.00 31.23 548 LYS A CA 1
ATOM 4415 C C . LYS A 1 548 ? 16.682 -18.109 -35.977 1.00 31.23 548 LYS A C 1
ATOM 4417 O O . LYS A 1 548 ? 17.498 -17.883 -36.867 1.00 31.23 548 LYS A O 1
ATOM 4422 N N . LYS A 1 549 ? 16.925 -17.866 -34.687 1.00 42.34 549 LYS A N 1
ATOM 4423 C CA . LYS A 1 549 ? 18.155 -17.256 -34.161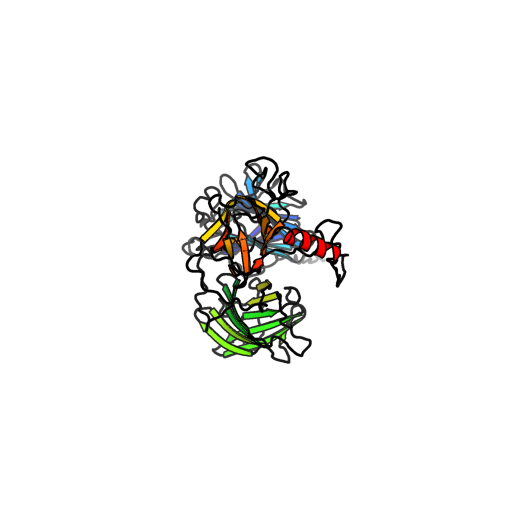 1.00 42.34 549 LYS A CA 1
ATOM 4424 C C . LYS A 1 549 ? 18.854 -18.111 -33.083 1.00 42.34 549 LYS A C 1
ATOM 4426 O O . LYS A 1 549 ? 19.590 -17.559 -32.274 1.00 42.34 549 LYS A O 1
ATOM 4431 N N . SER A 1 550 ? 18.622 -19.430 -33.061 1.00 31.23 550 SER A N 1
ATOM 4432 C CA . SER A 1 550 ? 19.420 -20.388 -32.269 1.00 31.23 550 SER A CA 1
ATOM 4433 C C . SER A 1 550 ? 20.563 -20.983 -33.078 1.00 31.23 550 SER A C 1
ATOM 4435 O O . SER A 1 550 ? 20.243 -21.507 -34.173 1.00 31.23 550 SER A O 1
#

Radius of gyration: 29.42 Å; chains: 1; bounding box: 91×71×71 Å

Organism: Brachionus plicatilis (NCBI:txid10195)

Sequence (550 aa):
MKFFFLIFLIKSALSLAPTENFTYNKTLIAPDLFTVFWKHDSVEVTFEIHFKNSKWAMFGIAGTNFSDVVIAWLNDDRTGHFSDQRLMPNNDLILDSEHNWMLVDAFQKDETKIFKFKRFINLSCKSNSHEDLNIGTGLIKIVFSTGRNSDPVKILNRNQLDLELLSDTNGPYTCPVPAANQVLNSKPSENYANIFQLIPGVYNLYWNYTDSEITFEVHCKTSGWVGFGFSPNGGMDKSDVVVGWISGGKTNFTDRHIQGRSVIVDQKQDWHLLKSYESDGISVFKFKRSIKLCDAEDSIIDKGTPNVIFAFGEQDPLPGQDISYHQSNRGSTKINLITSSKVNVQDDEPDSEVLDITIQNLVLPKQDTYYYCKGFRVPKNLTQKRHIYKYEFIFPEINYQRMHHSLLYECEPGYDGEKPKYEDGECYTNSIKGSLCQVISLGWAVGGENVFYFPKDAGYPMGGDTDYSYLVLELHYDNPNLDIGFIEKASLRFHLTKKLRQKELGVLTLGTDPSLYGIAIPPKMDRLSIKNYCFNDCLNQVCKINFKKS

InterPro domains:
  IPR000323 Copper type II, ascorbate-dependent monooxygenase, N-terminal [PF01082] (356-482)
  IPR000945 Dopamine beta-hydroxylase-like [PTHR10157] (201-543)
  IPR005018 DOMON domain [PF03351] (202-313)
  IPR005018 DOMON domain [PS50836] (32-147)
  IPR005018 DOMON domain [PS50836] (201-313)
  IPR005018 DOMON domain [SM00664] (56-147)
  IPR005018 DOMON domain [SM00664] (225-313)
  IPR008977 PHM/PNGase F domain superfamily [SSF49742] (349-501)
  IPR028460 Tyramine beta-hydroxylase/Dopamine beta-hydroxylase [PR00767] (223-245)
  IPR028460 Tyramine beta-hydroxylase/Dopamine beta-hydroxylase [PR00767] (285-303)
  IPR028460 Tyramine beta-hydroxylase/Dopamine beta-hydroxylase [PR00767] (394-412)
  IPR028460 Tyramine beta-hydroxylase/Dopamine beta-hydroxylase [PR00767] (441-460)
  IPR036939 Copper type II, ascorbate-dependent monooxygenase, N-terminal d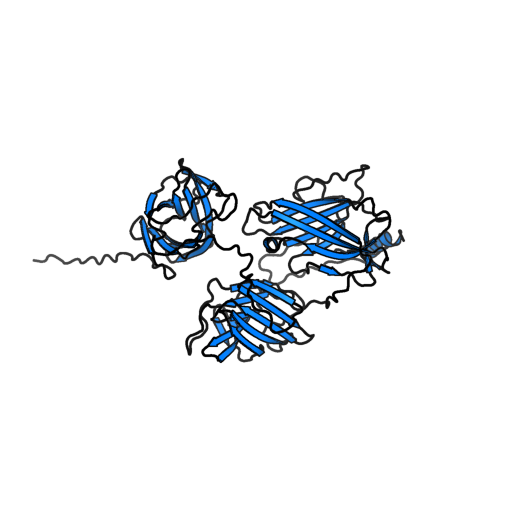omain superfamily [G3DSA:2.60.120.310] (344-504)
  IPR045266 Copper-dependent monooxygenases, DOMON domain [cd09631] (201-331)

Foldseek 3Di:
DDDDDDPPPPPPPQEDDDPDDAPDKDDDPPRHAWIKGWDDALWKIKIKIKGFPFQKKKKFFDDDAWTFIKIWGADPVFDIDIFTWTQGPVQATDGDPLCFKDWPDWGDDDRITMTMIMGTQDPPPPPDPPDDDHNDADWTKMKMDGHHDNDPRGDPDIDIDTDGRHHPPRDHRDHPDPLPDLALPDDDPDDAPDKDCPDRSAKIWGWDDDPWKIKIKIKGQAQAKKKKWFDPVFDQALIWMWMWHADPNDIDIFTFTHHPHDTGGDPDGQKAWDDWDDDPSMTMTMIMGTQDDDDDSGDRNDQFWTKMKIATDRHYADVPGDDDDRRPRIGIDTARRDDPDPPPPDDADPPWDKDKDKDFQDWDALDQKFKWKDKDFQDPVLQDKWFFFKKFKDKDPVQLQWFFKKWKWFFAPDPDDDDQQADTTGCPPPDDCPDGTDFTFDMDGRNDHRMDGHDPQEGAIGHRPDRGGMMMMMTMTRDNVSDGDDTMMIMIMTIIDPPHGNYYDGDDDWDFDPDPPTDDDDPPDPDDDDDTDDDPVNVVVVVVVVVVPD

pLDDT: mean 77.99, std 15.78, range [30.28, 98.06]

Secondary structure (DSSP, 8-state):
-------------PPPPPSS--SEEEEEEHHHHEEEEEEE-SSEEEEEEEEES-SEEEEEEE-SS-EEEEEEEE-TT--EEEEEEEE-TTSBEEE-SS--EEEEEEEEETTEEEEEEEEES--TTSTT--S-----SSEEEEEEEEESSS--SB-S--EEEEEE-S-TTS----PPPPSS--------SS--SEEEEEETTTEEEEEEE-SSEEEEEEEES-SS-EEEEEESSSSSTT-EEEEEEEETTEEEEEEEEEETTEEEE-SS--EEEEEEEEETTEEEEEEEEESS-SSSSSPP--SS--EEEEEE-SSPPPTT--PPP-TTSEEEEE---S-SS----PPPPTT-EEEEEEEEEEEPPS-SEEEEEEEEEPPTT--S-EEEEEEEEE--GGGTTTEEEEEEEEE---SSTT---PPSEETTSSSSHHHH--EEEEEEETTS-SEEE--TTEEEEESTT-S--EEEEEEEEE-TT----PEEEEEEEEEEESS--SEE------S--SSTTT----TT-S---------HHHHHHHHHHHHTT-